Protein 6Q4X (pdb70)

B-factor: mean 31.5, std 14.39, range [14.89, 124.77]

Solvent-accessible surface area: 25067 Å² total; per-residue (Å²): 85,137,34,40,177,79,36,104,163,20,10,63,8,11,83,47,18,97,27,26,54,170,124,71,123,50,102,28,125,17,60,10,58,37,52,55,9,144,78,52,17,6,1,6,5,2,4,6,3,60,54,122,85,93,39,7,0,0,0,25,8,1,80,107,90,38,116,51,45,16,25,0,5,1,0,14,85,77,30,158,34,116,1,95,20,30,47,66,4,35,1,2,11,2,16,17,4,13,1,15,48,1,89,64,48,0,3,0,0,0,5,12,20,22,7,33,16,31,160,72,53,32,54,64,0,2,1,7,33,13,66,1,70,64,10,31,21,6,0,2,0,11,57,120,12,84,13,0,14,5,1,57,14,75,110,31,90,0,0,0,0,0,46,95,104,11,0,1,27,58,12,83,116,6,77,55,0,28,37,109,39,1,76,89,11,128,75,5,54,88,195,55,15,46,83,14,97,11,1,0,4,7,4,15,22,2,72,66,24,35,0,0,0,0,0,7,5,0,12,88,44,49,70,166,146,43,91,75,18,15,1,57,0,0,0,1,2,0,0,26,32,90,85,38,56,10,88,52,43,72,13,12,0,0,17,65,5,6,26,127,29,145,18,17,68,86,70,14,51,25,3,0,30,3,5,0,3,60,86,80,172,92,42,55,0,16,0,6,0,0,0,0,28,11,14,1,0,33,0,8,8,65,23,3,1,128,73,66,24,155,24,80,40,67,33,59,58,170,13,64,5,26,86,44,22,107,45,28,53,223,143,81,50,41,109,28,101,17,60,11,59,36,63,51,9,145,79,51,16,6,1,5,6,2,5,8,2,59,55,130,83,104,38,10,0,0,0,24,8,1,76,110,90,38,119,49,46,16,23,0,5,1,0,14,82,55,20,147,34,103,3,88,19,36,61,66,5,34,1,3,11,2,13,15,4,13,1,11,53,2,88,62,50,0,3,0,0,0,5,10,19,23,7,32,16,40,160,70,53,31,56,62,0,3,0,8,34,14,66,1,67,66,9,33,20,3,0,2,0,11,50,95,11,88,17,0,13,4,1,53,17,75,111,26,87,0,0,0,0,1,17,46,48,81,152,84,53,53,47,7,0,2,26,56,13,79,145,12,80,67,0,27,38,113,40,0,78,89,9,126,86,4,50,63,204,55,10,38,95,8,106,5,2,2,4,8,3,14,20,2,64,66,26,35,0,0,0,0,0,15,6,1,5,88,53,149,200,99,111,114,5,32,0,0,0,0,2,0,0,26,31,92,78,37,60,8,88,55,39,73,10,12,0,1,18,63,0,6,30,130,29,150,26,15,72,110,88,15,62,35,9,0,40,1,4,0,3,58,82,85,173,81,43,54,0,16,0,11,0,0,0,0,29,11,14,1,0,31,0,6,10,74,25,3,1,131,75,65,23,144,31,73,36,72,30,57,58

Sequence (627 aa):
SHMGLLNTKPCSLIPAKEAFEREKKIYGKAILSFDGVNGYDVYNCSIPFTYDGKTYIFGRVEKKDEWVHSNSILFEKVGENRYRRHPASITYNLEDPFVVKIHGEMVFGGTHVTKNGGKVSDYRCCEFYHGTPFNLKYFSSGPSKMKDIRLVELADGKIGIFTHFLTGFTTIDKVEEDLTVEVINSAKLINHRPFGDAWGGPSSQVYLLSSGLLGCISHHGYLLDDQKDGIQLRIYYACTSFVFDPATYEVYNFKIIGTKGCFPPCEPKLPHLADCAFVSGIEMRNDGKKCCNLYSGIGDVAEGYIVIDYPFEGYGKIVSDVAFPCSLIPAKEAFEREKKIYGKAILSFDGVNGYDVYNCSIPFTYDGKTYIFGRVEKKDEWVHSNSILFEEKVGENRYRRHPASITYNLEDPFVVKIHGEMVFGGTHVTKNGGKVSDYRCCEFYHGTPFNLKYFSSGPSKMKDIRLVELADGKIGIFTHFRTEGSCLTGFTTIDKVEEDLTVVEVINSAKLINHRPFGDAWGGPSQVYLLSSGLLGCISHHGYLLDIQLRIYYACTSFVFDPATYEVYNFKIIGTKGCFPPCEEPKLPHLADCCAFVSGIEMRNDGKCCNLYSGIGDVAEGYIVIDYPFEGYGKIVSDVAF

Nearest PDB structures (foldseek):
  6q4y-assembly1_A  TM=1.002E+00  e=3.255E-60  Leishmania mexicana MHOM/GT/2001/U1103
  6q4z-assembly1_A  TM=1.002E+00  e=4.128E-58  Leishmania mexicana MHOM/GT/2001/U1103
  6q4w-assembly1_B  TM=9.843E-01  e=1.595E-41  Leishmania mexicana MHOM/GT/2001/U1103
  6q4w-assembly1_A  TM=9.823E-01  e=3.706E-40  Leishmania mexicana MHOM/GT/2001/U1103
  6q50-assembly1_A  TM=9.605E-01  e=6.033E-38  Leishmania mexicana MHOM/GT/2001/U1103

Secondary structure (DSSP, 8-state):
-TTGGG-SS--TTHHHHHHHHHH-----EEE-EEESSTT-EEESPPPPEEETTEEEEEEEEE-TT-SS--EEEEEEEEETTEEEE-TTS--BS-EEEEEEEETTEEEEEEEEEEEETTEEEEEEEEEEEEETTEEEEEEE--TT----EEEE-TTS-EEEEEE--EEEEEESSGGG--HHHHHTPEE---GGGTT-EEEEEEEEEBTTS-EEEEEEEEEEE--TTSPPEEEEEEEEEEEETTTTEEEEEEEEE-GGGSPP---SSGGGTTBEEEEEEEE-TTS-EEEEEEETTTEEEEEEE--TTTTS--B----B-/--THHHHHHHHHHH-----EEEPEEESSTT-EEESPPPPEEETTEEEEEEEEE-TT-SS--EEEEEEEEETTEEEE-TTS--BS-EEEEEEEETTEEEEEEEEEEEETTEEEEEEEEEEEEETTEEEEEEE--TT----EEEE-TTS-EEEEEEE-TTS--EEEEEEESSGGG--HHHHHTPEEP--GGGTT-EEEEEEEEEBTTS-EEEEEEEEEEE---EEEEEEEEEEEETTTTEEEEEEEEE-GGGSPP---SSGGGTTBEEEEEEEE-TTS-EEEEEEETTTEEEEEEE--TTTTS--B----B-

Radius of gyration: 27.0 Å; Cα contacts (8 Å, |Δi|>4): 1787; chains: 2; bounding box: 67×73×71 Å

Structure (mmCIF, N/CA/C/O backbone):
data_6Q4X
#
_entry.id   6Q4X
#
_cell.length_a   55.567
_cell.length_b   98.607
_cell.length_c   107.402
_cell.angle_alpha   90.00
_cell.angle_beta   90.00
_cell.angle_gamma   90.00
#
_symmetry.space_group_name_H-M   'P 21 21 21'
#
loop_
_entity.id
_entity.type
_entity.pdbx_description
1 polymer 'Uncharacterized protein'
2 non-polymer 'SODIUM ION'
3 water water
#
loop_
_atom_site.group_PDB
_atom_site.id
_atom_site.type_symbol
_atom_site.label_atom_id
_atom_site.label_alt_id
_atom_site.label_comp_id
_atom_site.label_asym_id
_atom_site.label_entity_id
_atom_site.label_seq_id
_atom_site.pdbx_PDB_ins_code
_atom_site.Cartn_x
_atom_site.Cartn_y
_atom_site.Cartn_z
_atom_site.occupancy
_atom_site.B_iso_or_equiv
_atom_site.auth_seq_id
_atom_site.auth_comp_id
_atom_site.auth_asym_id
_atom_site.auth_atom_id
_atom_site.pdbx_PDB_model_num
ATOM 1 N N . SER A 1 19 ? 18.711 75.578 105.534 1.00 62.00 -1 SER A N 1
ATOM 2 C CA . SER A 1 19 ? 19.616 76.671 106.034 1.00 65.60 -1 SER A CA 1
ATOM 3 C C . SER A 1 19 ? 20.886 76.053 106.640 1.00 50.05 -1 SER A C 1
ATOM 4 O O . SER A 1 19 ? 20.834 74.910 107.103 1.00 47.91 -1 SER A O 1
ATOM 7 N N . HIS A 1 20 ? 22.006 76.774 106.606 1.00 55.56 0 HIS A N 1
ATOM 8 C CA . HIS A 1 20 ? 23.292 76.317 107.203 1.00 53.99 0 HIS A CA 1
ATOM 9 C C . HIS A 1 20 ? 23.149 76.089 108.721 1.00 59.83 0 HIS A C 1
ATOM 10 O O . HIS A 1 20 ? 24.015 75.361 109.265 1.00 64.30 0 HIS A O 1
ATOM 17 N N . MET A 1 21 ? 22.098 76.650 109.362 1.00 61.94 1 MET A N 1
ATOM 18 C CA . MET A 1 21 ? 21.844 76.603 110.838 1.00 51.82 1 MET A CA 1
ATOM 19 C C . MET A 1 21 ? 20.766 75.574 111.204 1.00 49.32 1 MET A C 1
ATOM 20 O O . MET A 1 21 ? 20.408 75.494 112.420 1.00 50.34 1 MET A O 1
ATOM 25 N N . GLY A 1 22 ? 20.290 74.790 110.230 1.00 47.40 2 GLY A N 1
ATOM 26 C CA . GLY A 1 22 ? 19.207 73.814 110.425 1.00 44.85 2 GLY A CA 1
ATOM 27 C C . GLY A 1 22 ? 18.066 74.433 111.232 1.00 40.18 2 GLY A C 1
ATOM 28 O O . GLY A 1 22 ? 17.688 75.598 110.960 1.00 45.49 2 GLY A O 1
ATOM 29 N N . LEU A 1 23 ? 17.578 73.727 112.247 1.00 37.28 3 LEU A N 1
ATOM 30 C CA . LEU A 1 23 ? 16.350 74.123 112.980 1.00 36.30 3 LEU A CA 1
ATOM 31 C C . LEU A 1 23 ? 16.646 75.303 113.924 1.00 35.49 3 LEU A C 1
ATOM 32 O O . LEU A 1 23 ? 15.666 75.991 114.337 1.00 35.36 3 LEU A O 1
ATOM 37 N N . LEU A 1 24 ? 17.932 75.563 114.217 1.00 35.84 4 LEU A N 1
ATOM 38 C CA . LEU A 1 24 ? 18.361 76.648 115.148 1.00 34.83 4 LEU A CA 1
ATOM 39 C C . LEU A 1 24 ? 17.842 77.986 114.606 1.00 33.15 4 LEU A C 1
ATOM 40 O O . LEU A 1 24 ? 17.321 78.778 115.406 1.00 33.25 4 LEU A O 1
ATOM 45 N N . ASN A 1 25 ? 17.959 78.213 113.290 1.00 35.99 5 ASN A N 1
ATOM 46 C CA . ASN A 1 25 ? 17.313 79.347 112.567 1.00 35.27 5 ASN A CA 1
ATOM 47 C C . ASN A 1 25 ? 17.084 78.884 111.128 1.00 34.37 5 ASN A C 1
ATOM 48 O O . ASN A 1 25 ? 18.093 78.586 110.453 1.00 39.87 5 ASN A O 1
ATOM 53 N N . THR A 1 26 ? 15.825 78.792 110.696 1.00 40.74 6 THR A N 1
ATOM 54 C CA . THR A 1 26 ? 15.443 78.358 109.318 1.00 43.26 6 THR A CA 1
ATOM 55 C C . THR A 1 26 ? 15.751 79.467 108.307 1.00 40.41 6 THR A C 1
ATOM 56 O O . THR A 1 26 ? 15.719 79.175 107.104 1.00 40.05 6 THR A O 1
ATOM 60 N N . LYS A 1 27 ? 15.990 80.706 108.744 1.00 40.62 7 LYS A N 1
ATOM 61 C CA . LYS A 1 27 ? 16.249 81.832 107.809 1.00 42.67 7 LYS A CA 1
ATOM 62 C C . LYS A 1 27 ? 17.387 82.684 108.343 1.00 34.49 7 LYS A C 1
ATOM 63 O O . LYS A 1 27 ? 17.142 83.810 108.762 1.00 38.77 7 LYS A O 1
ATOM 69 N N . PRO A 1 28 ? 18.648 82.182 108.353 1.00 32.21 8 PRO A N 1
ATOM 70 C CA . PRO A 1 28 ? 19.785 82.938 108.888 1.00 33.85 8 PRO A CA 1
ATOM 71 C C . PRO A 1 28 ? 19.972 84.249 108.115 1.00 32.45 8 PRO A C 1
ATOM 72 O O . PRO A 1 28 ? 19.770 84.289 106.891 1.00 32.18 8 PRO A O 1
ATOM 76 N N . CYS A 1 29 ? 20.374 85.307 108.800 1.00 31.86 9 CYS A N 1
ATOM 77 C CA . CYS A 1 29 ? 20.492 86.632 108.156 1.00 31.09 9 CYS A CA 1
ATOM 78 C C . CYS A 1 29 ? 21.520 86.544 107.012 1.00 33.79 9 CYS A C 1
ATOM 79 O O . CYS A 1 29 ? 22.590 85.902 107.170 1.00 29.61 9 CYS A O 1
ATOM 82 N N . SER A 1 30 ? 21.194 87.173 105.879 1.00 33.16 10 SER A N 1
ATOM 83 C CA . SER A 1 30 ? 22.035 87.283 104.655 1.00 32.21 10 SER A CA 1
ATOM 84 C C . SER A 1 30 ? 23.412 87.844 105.020 1.00 31.20 10 SER A C 1
ATOM 85 O O . SER A 1 30 ? 24.354 87.557 104.298 1.00 31.14 10 SER A O 1
A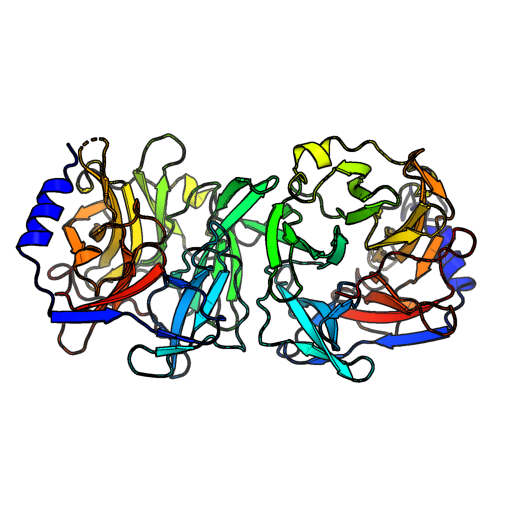TOM 88 N N . LEU A 1 31 ? 23.512 88.609 106.124 1.00 25.77 11 LEU A N 1
ATOM 89 C CA . LEU A 1 31 ? 24.732 89.376 106.459 1.00 26.07 11 LEU A CA 1
ATOM 90 C C . LEU A 1 31 ? 25.764 88.478 107.142 1.00 21.92 11 LEU A C 1
ATOM 91 O O . LEU A 1 31 ? 26.936 88.905 107.220 1.00 22.13 11 LEU A O 1
ATOM 96 N N . ILE A 1 32 ? 25.362 87.283 107.598 1.00 23.23 12 ILE A N 1
ATOM 97 C CA . ILE A 1 32 ? 26.279 86.444 108.419 1.00 26.89 12 ILE A CA 1
ATOM 98 C C . ILE A 1 32 ? 27.583 86.151 107.662 1.00 23.74 12 ILE A C 1
ATOM 99 O O . ILE A 1 32 ? 28.670 86.353 108.229 1.00 24.39 12 ILE A O 1
ATOM 104 N N . PRO A 1 33 ? 27.585 85.652 106.391 1.00 25.35 13 PRO A N 1
ATOM 105 C CA . PRO A 1 33 ? 28.858 85.395 105.728 1.00 22.28 13 PRO A CA 1
ATOM 106 C C . PRO A 1 33 ? 29.774 86.625 105.611 1.00 18.93 13 PRO A C 1
ATOM 107 O O . PRO A 1 33 ? 30.973 86.456 105.746 1.00 21.67 13 PRO A O 1
ATOM 111 N N . ALA A 1 34 ? 29.219 87.820 105.401 1.00 23.81 14 ALA A N 1
ATOM 112 C CA . ALA A 1 34 ? 30.028 89.054 105.248 1.00 24.39 14 ALA A CA 1
ATOM 113 C C . ALA A 1 34 ? 30.684 89.356 106.603 1.00 22.90 14 ALA A C 1
ATOM 114 O O . ALA A 1 34 ? 31.872 89.751 106.652 1.00 22.65 14 ALA A O 1
ATOM 116 N N . LYS A 1 35 ? 29.929 89.174 107.673 1.00 25.64 15 LYS A N 1
ATOM 117 C CA . LYS A 1 35 ? 30.429 89.446 109.060 1.00 22.01 15 LYS A CA 1
ATOM 118 C C . LYS A 1 35 ? 31.550 88.442 109.420 1.00 23.69 15 LYS A C 1
ATOM 119 O O . LYS A 1 35 ? 32.662 88.866 109.828 1.00 23.26 15 LYS A O 1
ATOM 125 N N . GLU A 1 36 ? 31.331 87.165 109.126 1.00 23.10 16 GLU A N 1
ATOM 126 C CA . GLU A 1 36 ? 32.336 86.114 109.390 1.00 26.75 16 GLU A CA 1
ATOM 127 C C . GLU A 1 36 ? 33.580 86.371 108.543 1.00 24.96 16 GLU A C 1
ATOM 128 O O . GLU A 1 36 ? 34.685 86.216 109.062 1.00 22.29 16 GLU A O 1
ATOM 134 N N . ALA A 1 37 ? 33.420 86.744 107.267 1.00 24.83 17 ALA A N 1
ATOM 135 C CA . ALA A 1 37 ? 34.544 87.033 106.363 1.00 24.01 17 ALA A CA 1
ATOM 136 C C . ALA A 1 37 ? 35.342 88.233 106.893 1.00 20.76 17 ALA A C 1
ATOM 137 O O . ALA A 1 37 ? 36.594 88.159 106.918 1.00 22.08 17 ALA A O 1
ATOM 139 N N . PHE A 1 38 ? 34.651 89.292 107.327 1.00 21.86 18 PHE A N 1
ATOM 140 C CA . PHE A 1 38 ? 35.313 90.475 107.923 1.00 23.78 18 PHE A CA 1
ATOM 141 C C . PHE A 1 38 ? 36.144 90.031 109.141 1.00 21.97 18 PHE A C 1
ATOM 142 O O . PHE A 1 38 ? 37.285 90.502 109.292 1.00 24.04 18 PHE A O 1
ATOM 150 N N . GLU A 1 39 ? 35.612 89.124 109.967 1.00 21.06 19 GLU A N 1
ATOM 151 C CA . GLU A 1 39 ? 36.327 88.696 111.209 1.00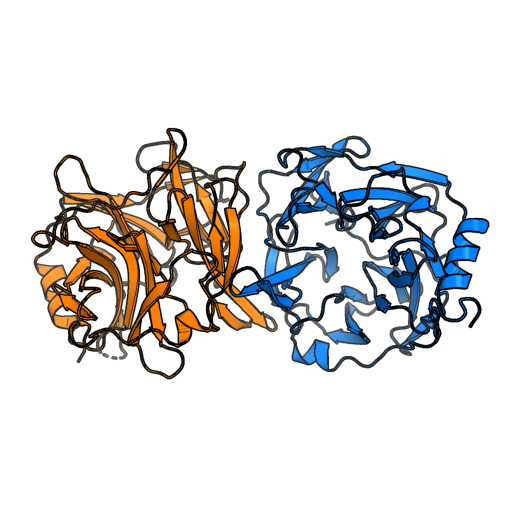 27.08 19 GLU A CA 1
ATOM 152 C C . GLU A 1 39 ? 37.617 87.964 110.790 1.00 28.27 19 GLU A C 1
ATOM 153 O O . GLU A 1 39 ? 38.630 88.119 111.484 1.00 24.13 19 GLU A O 1
ATOM 159 N N . ARG A 1 40 ? 37.625 87.280 109.630 1.00 27.63 20 ARG A N 1
ATOM 160 C CA . ARG A 1 40 ? 38.848 86.604 109.128 1.00 27.02 20 ARG A CA 1
ATOM 161 C C . ARG A 1 40 ? 39.801 87.614 108.465 1.00 28.34 20 ARG A C 1
ATOM 162 O O . ARG A 1 40 ? 41.009 87.483 108.692 1.00 32.01 20 ARG A O 1
ATOM 170 N N . GLU A 1 41 ? 39.300 88.595 107.704 1.00 29.00 21 GLU A N 1
ATOM 171 C CA . GLU A 1 41 ? 40.134 89.366 106.732 1.00 31.61 21 GLU A CA 1
ATOM 172 C C . GLU A 1 41 ? 40.325 90.840 107.131 1.00 33.73 21 GLU A C 1
ATOM 173 O O . GLU A 1 41 ? 41.087 91.547 106.408 1.00 30.24 21 GLU A O 1
ATOM 179 N N . LYS A 1 42 ? 39.754 91.293 108.254 1.00 27.45 22 LYS A N 1
ATOM 180 C CA . LYS A 1 42 ? 39.804 92.716 108.649 1.00 25.64 22 LYS A CA 1
ATOM 181 C C . LYS A 1 42 ? 41.250 93.179 108.780 1.00 24.32 22 LYS A C 1
ATOM 182 O O . LYS A 1 42 ? 42.108 92.376 109.149 1.00 28.66 22 LYS A O 1
ATOM 188 N N . LYS A 1 43 ? 41.485 94.451 108.473 1.00 27.67 23 LYS A N 1
ATOM 189 C CA . LYS A 1 43 ? 42.783 95.131 108.730 1.00 31.76 23 LYS A CA 1
ATOM 190 C C . LYS A 1 43 ? 42.546 96.225 109.779 1.00 32.38 23 LYS A C 1
ATOM 191 O O . LYS A 1 43 ? 41.913 97.248 109.465 1.00 39.56 23 LYS A O 1
ATOM 196 N N . ILE A 1 44 ? 42.989 95.985 111.009 1.00 31.50 24 ILE A N 1
ATOM 197 C CA . ILE A 1 44 ? 42.796 96.918 112.151 1.00 29.25 24 ILE A CA 1
ATOM 198 C C . ILE A 1 44 ? 44.182 97.382 112.565 1.00 23.92 24 ILE A C 1
ATOM 199 O O . ILE A 1 44 ? 45.054 96.544 112.712 1.00 32.53 24 ILE A O 1
ATOM 204 N N . TYR A 1 45 ? 44.390 98.683 112.666 1.00 24.19 25 TYR A N 1
ATOM 205 C CA . TYR A 1 45 ? 45.750 99.257 112.823 1.00 31.79 25 TYR A CA 1
ATOM 206 C C . TYR A 1 45 ? 45.934 99.809 114.239 1.00 27.19 25 TYR A C 1
ATOM 207 O O . TYR A 1 45 ? 47.006 100.355 114.517 1.00 35.47 25 TYR A O 1
ATOM 216 N N . GLY A 1 46 ? 44.926 99.669 115.103 1.00 28.73 26 GLY A N 1
ATOM 217 C CA . GLY A 1 46 ? 44.995 100.174 116.482 1.00 28.11 26 GLY A CA 1
ATOM 218 C C . GLY A 1 46 ? 43.628 100.222 117.122 1.00 26.63 26 GLY A C 1
ATOM 219 O O . GLY A 1 46 ? 42.629 100.145 116.432 1.00 28.07 26 GLY A O 1
ATOM 220 N N . LYS A 1 47 ? 43.565 100.366 118.444 1.00 25.36 27 LYS A N 1
ATOM 221 C CA . LYS A 1 47 ? 42.249 100.407 119.111 1.00 23.51 27 LYS A CA 1
ATOM 222 C C . LYS A 1 47 ? 42.427 101.079 120.465 1.00 28.11 27 LYS A C 1
ATOM 223 O O . LYS A 1 47 ? 43.565 101.083 120.978 1.00 30.56 27 LYS A O 1
ATOM 229 N N . ALA A 1 48 ? 41.356 101.654 120.995 1.00 27.97 28 ALA A N 1
ATOM 230 C CA . ALA A 1 48 ? 41.375 102.262 122.340 1.00 30.52 28 ALA A CA 1
ATOM 231 C C . ALA A 1 48 ? 39.945 102.328 122.888 1.00 29.12 28 ALA A C 1
ATOM 232 O O . ALA A 1 48 ? 38.986 102.365 122.085 1.00 30.60 28 ALA A O 1
ATOM 234 N N . ILE A 1 49 ? 39.801 102.277 124.203 1.00 27.58 29 ILE A N 1
ATOM 235 C CA . ILE A 1 49 ? 38.510 102.590 124.876 1.00 27.20 29 ILE A CA 1
ATOM 236 C C . ILE A 1 49 ? 38.635 104.026 125.410 1.00 24.05 29 ILE A C 1
ATOM 237 O O . ILE A 1 49 ? 39.728 104.412 125.840 1.00 34.40 29 ILE A O 1
ATOM 242 N N . LEU A 1 50 ? 37.573 104.805 125.275 1.00 24.76 30 LEU A N 1
ATOM 243 C CA . LEU A 1 50 ? 37.517 106.184 125.798 1.00 23.34 30 LEU A CA 1
ATOM 244 C C . LEU A 1 50 ? 37.193 106.128 127.310 1.00 21.75 30 LEU A C 1
ATOM 245 O O . LEU A 1 50 ? 36.413 105.242 127.711 1.00 23.88 30 LEU A O 1
ATOM 250 N N . SER A 1 51 ? 37.747 107.072 128.080 1.00 24.48 31 SER A N 1
ATOM 251 C CA . SER A 1 51 ? 37.498 107.256 129.533 1.00 25.52 31 SER A CA 1
ATOM 252 C C . SER A 1 51 ? 36.638 108.498 129.723 1.00 24.47 31 SER A C 1
ATOM 253 O O . SER A 1 51 ? 36.960 109.549 129.091 1.00 25.62 31 SER A O 1
ATOM 256 N N . PHE A 1 52 ? 35.594 108.408 130.543 1.00 25.82 32 PHE A N 1
ATOM 257 C CA . PHE A 1 52 ? 34.711 109.578 130.800 1.00 23.56 32 PHE A CA 1
ATOM 258 C C . PHE A 1 52 ? 34.681 109.902 132.290 1.00 23.13 32 PHE A C 1
ATOM 259 O O . PHE A 1 52 ? 34.407 109.028 133.127 1.00 27.55 32 PHE A O 1
ATOM 267 N N . ASP A 1 53 ? 34.889 111.166 132.570 1.00 20.21 33 ASP A N 1
ATOM 268 C CA . ASP A 1 53 ? 34.853 111.730 133.951 1.00 22.72 33 ASP A CA 1
ATOM 269 C C . ASP A 1 53 ? 33.596 112.587 134.129 1.00 21.89 33 ASP A C 1
ATOM 270 O O . ASP A 1 53 ? 33.051 113.140 133.126 1.00 21.61 33 ASP A O 1
ATOM 275 N N . GLY A 1 54 ? 33.153 112.749 135.374 1.00 21.55 34 GLY A N 1
ATOM 276 C CA . GLY A 1 54 ? 32.138 113.775 135.646 1.00 21.88 34 GLY A CA 1
ATOM 277 C C . GLY A 1 54 ? 30.729 113.235 135.627 1.00 19.73 34 GLY A C 1
ATOM 278 O O . GLY A 1 54 ? 29.781 114.062 135.694 1.00 23.83 34 GLY A O 1
ATOM 279 N N . VAL A 1 55 ? 30.550 111.912 135.537 1.00 19.54 35 VAL A N 1
ATOM 280 C CA . VAL A 1 55 ? 29.174 111.340 135.523 1.00 22.29 35 VAL A CA 1
ATOM 281 C C . VAL A 1 55 ? 29.051 110.248 136.592 1.00 26.04 35 VAL A C 1
ATOM 282 O O . VAL A 1 55 ? 28.336 109.251 136.367 1.00 27.21 35 VAL A O 1
ATOM 286 N N . ASN A 1 56 ? 29.655 110.473 137.765 1.00 25.40 36 ASN A N 1
ATOM 287 C CA . ASN A 1 56 ? 29.476 109.593 138.948 1.00 28.86 36 ASN A CA 1
ATOM 288 C C . ASN A 1 56 ? 29.718 108.124 138.588 1.00 27.60 36 ASN A C 1
ATOM 289 O O . ASN A 1 56 ? 29.033 107.282 139.125 1.00 31.98 36 ASN A O 1
ATOM 294 N N . GLY A 1 57 ? 30.625 107.822 137.684 1.00 26.86 37 GLY A N 1
ATOM 295 C CA . GLY A 1 57 ? 30.978 106.431 137.342 1.00 34.81 37 GLY A CA 1
ATOM 296 C C . GLY A 1 57 ? 29.937 105.728 136.477 1.00 26.04 37 GLY A C 1
ATOM 297 O O . GLY A 1 57 ? 30.115 104.513 136.265 1.00 28.65 37 GLY A O 1
ATOM 298 N N . TYR A 1 58 ? 28.886 106.416 136.007 1.00 26.69 38 TYR A N 1
ATOM 299 C CA . TYR A 1 58 ? 27.904 105.879 135.040 1.00 23.21 38 TYR A CA 1
ATOM 300 C C . TYR A 1 58 ? 28.635 105.412 133.783 1.00 22.30 38 TYR A C 1
ATOM 301 O O . TYR A 1 58 ? 29.730 105.891 133.474 1.00 23.54 38 TYR A O 1
ATOM 310 N N . ASP A 1 59 ? 28.014 104.484 133.064 1.00 21.12 39 ASP A N 1
ATOM 311 C CA . ASP A 1 59 ? 28.502 104.075 131.714 1.00 20.16 39 ASP A CA 1
ATOM 312 C C . ASP A 1 59 ? 28.213 105.215 130.749 1.00 20.19 39 ASP A C 1
ATOM 313 O O . ASP A 1 59 ? 27.220 105.947 130.952 1.00 19.84 39 ASP A O 1
ATOM 318 N N . VAL A 1 60 ? 29.091 105.345 129.750 1.00 21.08 40 VAL A N 1
ATOM 319 C CA . VAL A 1 60 ? 28.922 106.320 128.646 1.00 19.64 40 VAL A CA 1
ATOM 320 C C . VAL A 1 60 ? 29.156 105.532 127.352 1.00 20.20 40 VAL A C 1
ATOM 321 O O . VAL A 1 60 ? 30.187 104.871 127.235 1.00 19.80 40 VAL A O 1
ATOM 325 N N . TYR A 1 61 ? 28.192 105.578 126.445 1.00 18.92 41 TYR A N 1
ATOM 326 C CA . TYR A 1 61 ? 28.267 104.773 125.212 1.00 18.83 41 TYR A CA 1
ATOM 327 C C . TYR A 1 61 ? 27.444 105.452 124.103 1.00 17.07 41 TYR A C 1
ATOM 328 O O . TYR A 1 61 ? 26.829 106.505 124.280 1.00 21.98 41 TYR A O 1
ATOM 337 N N . ASN A 1 62 ? 27.492 104.823 122.931 1.00 18.27 42 ASN A N 1
ATOM 338 C CA . ASN A 1 62 ? 26.680 105.227 121.764 1.00 20.10 42 ASN A CA 1
ATOM 339 C C . ASN A 1 62 ? 26.812 106.740 121.601 1.00 16.44 42 ASN A C 1
ATOM 340 O O . ASN A 1 62 ? 25.798 107.418 121.515 1.00 19.28 42 ASN A O 1
ATOM 345 N N . CYS A 1 63 ? 28.044 107.216 121.522 1.00 18.40 43 CYS A N 1
ATOM 346 C CA . CYS A 1 63 ? 28.375 108.642 121.422 1.00 15.76 43 CYS A CA 1
ATOM 347 C C . CYS A 1 63 ? 28.064 109.188 120.023 1.00 17.35 43 CYS A C 1
ATOM 348 O O . CYS A 1 63 ? 27.934 108.380 119.073 1.00 20.25 43 CYS A O 1
ATOM 351 N N . SER A 1 64 ? 27.913 110.497 119.922 1.00 17.90 44 SER A N 1
ATOM 352 C CA . SER A 1 64 ? 28.101 111.203 118.645 1.00 18.32 44 SER A CA 1
ATOM 353 C C . SER A 1 64 ? 29.523 110.953 118.141 1.00 18.97 44 SER A C 1
ATOM 354 O O . SER A 1 64 ? 30.372 110.451 118.841 1.00 17.15 44 SER A O 1
ATOM 357 N N . ILE A 1 65 ? 29.831 111.362 116.907 1.00 17.87 45 ILE A N 1
ATOM 358 C CA . ILE A 1 65 ? 31.262 111.577 116.583 1.00 21.83 45 ILE A CA 1
ATOM 359 C C . ILE A 1 65 ? 31.790 112.747 117.410 1.00 16.62 45 ILE A C 1
ATOM 360 O O . ILE A 1 65 ? 31.034 113.636 117.783 1.00 18.45 45 ILE A O 1
ATOM 365 N N . PRO A 1 66 ? 33.121 112.795 117.614 1.00 18.19 46 PRO A N 1
ATOM 366 C CA . PRO A 1 66 ? 33.770 113.971 118.159 1.00 20.43 46 PRO A CA 1
ATOM 367 C C . PRO A 1 66 ? 33.637 115.142 117.192 1.00 18.42 46 PRO A C 1
ATOM 368 O O . PRO A 1 66 ? 33.493 114.924 115.964 1.00 21.13 46 PRO A O 1
ATOM 372 N N . PHE A 1 67 ? 33.656 116.345 117.725 1.00 19.32 47 PHE A N 1
ATOM 373 C CA . PHE A 1 67 ? 33.566 117.577 116.920 1.00 20.00 47 PHE A CA 1
ATOM 374 C C . PHE A 1 67 ? 34.419 118.639 117.585 1.00 20.44 47 PHE A C 1
ATOM 375 O O . PHE A 1 67 ? 34.827 118.472 118.753 1.00 22.41 47 PHE A O 1
ATOM 383 N N . THR A 1 68 ? 34.696 119.710 116.867 1.00 20.17 48 THR A N 1
ATOM 384 C CA . THR A 1 68 ? 35.491 120.822 117.420 1.00 24.39 48 THR A CA 1
ATOM 385 C C . THR A 1 68 ? 34.612 122.061 117.523 1.00 22.66 48 THR A C 1
ATOM 386 O O . THR A 1 68 ? 33.667 122.219 116.760 1.00 21.68 48 THR A O 1
ATOM 390 N N . TYR A 1 69 ? 34.934 122.885 118.513 1.00 24.50 49 TYR A N 1
ATOM 391 C CA . TYR A 1 69 ? 34.256 124.175 118.746 1.00 23.58 49 TYR A CA 1
ATOM 392 C C . TYR A 1 69 ? 35.163 125.071 119.573 1.00 26.07 49 TYR A C 1
ATOM 393 O O . TYR A 1 69 ? 35.670 124.607 120.576 1.00 25.81 49 TYR A O 1
ATOM 402 N N . ASP A 1 70 ? 35.433 126.283 119.090 1.00 30.83 50 ASP A N 1
ATOM 403 C CA . ASP A 1 70 ? 36.078 127.351 119.905 1.00 33.47 50 ASP A CA 1
ATOM 404 C C . ASP A 1 70 ? 37.403 126.807 120.477 1.00 32.50 50 ASP A C 1
ATOM 405 O O . ASP A 1 70 ? 37.734 127.104 121.665 1.00 37.23 50 ASP A O 1
ATOM 410 N N . GLY A 1 71 ? 38.128 126.002 119.690 1.00 32.75 51 GLY A N 1
ATOM 411 C CA . GLY A 1 71 ? 39.511 125.583 119.979 1.00 30.02 51 GLY A CA 1
ATOM 412 C C . GLY A 1 71 ? 39.583 124.266 120.733 1.00 32.57 51 GLY A C 1
ATOM 413 O O . GLY A 1 71 ? 40.713 123.862 121.103 1.00 38.34 51 GLY A O 1
ATOM 414 N N . LYS A 1 72 ? 38.449 123.605 120.978 1.00 26.01 52 LYS A N 1
ATOM 415 C CA . LYS A 1 72 ? 38.406 122.396 121.839 1.00 30.18 52 LYS A CA 1
ATOM 416 C C . LYS A 1 72 ? 37.652 121.271 121.121 1.00 23.77 52 LYS A C 1
ATOM 417 O O . LYS A 1 72 ? 36.874 121.536 120.207 1.00 25.16 52 LYS A O 1
ATOM 423 N N . THR A 1 73 ? 37.906 120.040 121.547 1.00 25.11 53 THR A N 1
ATOM 424 C CA . THR A 1 73 ? 37.253 118.843 121.017 1.00 24.32 53 THR A CA 1
ATOM 425 C C . THR A 1 73 ? 36.181 118.441 122.021 1.00 21.25 53 THR A C 1
ATOM 426 O O . THR A 1 73 ? 36.451 118.475 123.264 1.00 22.16 53 THR A O 1
ATOM 430 N N . TYR A 1 74 ? 35.025 118.065 121.502 1.00 20.66 54 TYR A N 1
ATOM 431 C CA . TYR A 1 74 ? 33.836 117.661 122.264 1.00 17.44 54 TYR A CA 1
ATOM 432 C C . TYR A 1 74 ? 33.259 116.362 121.751 1.00 21.49 54 TYR A C 1
ATOM 433 O O . TYR A 1 74 ? 33.520 115.999 120.568 1.00 22.71 54 TYR A O 1
ATOM 442 N N . ILE A 1 75 ? 32.473 115.684 122.590 1.00 19.58 55 ILE A N 1
ATOM 443 C CA . ILE A 1 75 ? 31.657 114.522 122.139 1.00 19.19 55 ILE A CA 1
ATOM 444 C C . ILE A 1 75 ? 30.391 114.461 122.995 1.00 19.01 55 ILE A C 1
ATOM 445 O O . ILE A 1 75 ? 30.497 114.758 124.234 1.00 20.51 55 ILE A O 1
ATOM 450 N N . PHE A 1 76 ? 29.265 114.081 122.409 1.00 20.07 56 PHE A N 1
ATOM 451 C CA . PHE A 1 76 ? 28.012 113.781 123.143 1.00 18.52 56 PHE A CA 1
ATOM 452 C C . PHE A 1 76 ? 28.030 112.309 123.490 1.00 20.28 56 PHE A C 1
ATOM 453 O O . PHE A 1 76 ? 28.389 111.489 122.634 1.00 20.10 56 PHE A O 1
ATOM 461 N N . GLY A 1 77 ? 27.716 111.975 124.753 1.00 19.11 57 GLY A N 1
ATOM 462 C CA . GLY A 1 77 ? 27.634 110.598 125.222 1.00 19.28 57 GLY A CA 1
ATOM 463 C C . GLY A 1 77 ? 26.246 110.258 125.716 1.00 16.69 57 GLY A C 1
ATOM 464 O O . GLY A 1 77 ? 25.583 111.126 126.367 1.00 20.17 57 GLY A O 1
ATOM 465 N N . ARG A 1 78 ? 25.857 109.010 125.501 1.00 17.41 58 ARG A N 1
ATOM 466 C CA . ARG A 1 78 ? 24.660 108.430 126.173 1.00 19.19 58 ARG A CA 1
ATOM 467 C C . ARG A 1 78 ? 25.082 107.923 127.568 1.00 18.24 58 ARG A C 1
ATOM 468 O O . ARG A 1 78 ? 25.966 107.099 127.664 1.00 21.59 58 ARG A O 1
ATOM 476 N N . VAL A 1 79 ? 24.502 108.515 128.594 1.00 17.47 59 VAL A N 1
ATOM 477 C CA . VAL A 1 79 ? 24.932 108.283 130.019 1.00 19.29 59 VAL A CA 1
ATOM 478 C C . VAL A 1 79 ? 23.859 107.518 130.766 1.00 20.25 59 VAL A C 1
ATOM 479 O O . VAL A 1 79 ? 22.727 107.983 130.780 1.00 19.08 59 VAL A O 1
ATOM 483 N N . GLU A 1 80 ? 24.244 106.389 131.370 1.00 17.43 60 GLU A N 1
ATOM 484 C CA . GLU A 1 80 ? 23.273 105.448 131.986 1.00 19.67 60 GLU A CA 1
ATOM 485 C C . GLU A 1 80 ? 24.012 104.600 133.017 1.00 21.99 60 GLU A C 1
ATOM 486 O O . GLU A 1 80 ? 25.176 104.156 132.740 1.00 20.69 60 GLU A O 1
ATOM 492 N N . LYS A 1 81 ? 23.371 104.381 134.178 1.00 19.99 61 LYS A N 1
ATOM 493 C CA . LYS A 1 81 ? 23.951 103.457 135.171 1.00 22.81 61 LYS A CA 1
ATOM 494 C C . LYS A 1 81 ? 24.024 102.042 134.548 1.00 19.59 61 LYS A C 1
ATOM 495 O O . LYS A 1 81 ? 23.070 101.631 133.880 1.00 21.58 61 LYS A O 1
ATOM 501 N N . LYS A 1 82 ? 25.081 101.298 134.851 1.00 21.50 62 LYS A N 1
ATOM 502 C CA . LYS A 1 82 ? 25.292 99.962 134.242 1.00 21.11 62 LYS A CA 1
ATOM 503 C C . LYS A 1 82 ? 24.094 99.053 134.525 1.00 24.38 62 LYS A C 1
ATOM 504 O O . LYS A 1 82 ? 23.729 98.287 133.659 1.00 24.48 62 LYS A O 1
ATOM 510 N N . ASP A 1 83 ? 23.498 99.124 135.706 1.00 23.83 63 ASP A N 1
ATOM 511 C CA . ASP A 1 83 ? 22.386 98.235 136.107 1.00 24.41 63 ASP A CA 1
ATOM 512 C C . ASP A 1 83 ? 21.017 98.920 135.994 1.00 22.79 63 ASP A C 1
ATOM 513 O O . ASP A 1 83 ? 20.077 98.393 136.631 1.00 29.43 63 ASP A O 1
ATOM 518 N N . GLU A 1 84 ? 20.871 99.952 135.145 1.00 19.23 64 GLU A N 1
ATOM 519 C CA . GLU A 1 84 ? 19.580 100.601 134.876 1.00 20.03 64 GLU A CA 1
ATOM 520 C C . GLU A 1 84 ? 19.330 100.547 133.354 1.00 20.09 64 GLU A C 1
ATOM 521 O O . GLU A 1 84 ? 20.272 100.630 132.631 1.00 22.65 64 GLU A O 1
ATOM 527 N N . TRP A 1 85 ? 18.096 100.270 132.972 1.00 19.34 65 TRP A N 1
ATOM 528 C CA . TRP A 1 85 ? 17.616 100.178 131.575 1.00 22.95 65 TRP A CA 1
ATOM 529 C C . TRP A 1 85 ? 16.614 101.293 131.340 1.00 23.81 65 TRP A C 1
ATOM 530 O O . TRP A 1 85 ? 15.776 101.546 132.200 1.00 26.42 65 TRP A O 1
ATOM 541 N N . VAL A 1 86 ? 16.727 101.964 130.202 1.00 21.43 66 VAL A N 1
ATOM 542 C CA . VAL A 1 86 ? 15.825 103.072 129.789 1.00 24.31 66 VAL A CA 1
ATOM 543 C C . VAL A 1 86 ? 15.897 104.208 130.850 1.00 21.44 66 VAL A C 1
ATOM 544 O O . VAL A 1 86 ? 14.842 104.793 131.198 1.00 18.96 66 VAL A O 1
ATOM 548 N N . HIS A 1 87 ? 17.115 104.561 131.268 1.00 19.18 67 HIS A N 1
ATOM 549 C CA . HIS A 1 87 ? 17.363 105.701 132.183 1.00 16.36 67 HIS A CA 1
ATOM 550 C C . HIS A 1 87 ? 18.555 106.481 131.660 1.00 17.89 67 HIS A C 1
ATOM 551 O O . HIS A 1 87 ? 19.453 106.786 132.387 1.00 20.36 67 HIS A O 1
ATOM 558 N N . SER A 1 88 ? 18.568 106.790 130.350 1.00 16.65 68 SER A N 1
ATOM 559 C CA . SER A 1 88 ? 19.690 107.515 129.730 1.00 19.00 68 SER A CA 1
ATOM 560 C C . SER A 1 88 ? 19.448 109.027 129.719 1.00 16.16 68 SER A C 1
ATOM 561 O O . SER A 1 88 ? 18.299 109.475 129.658 1.00 20.82 68 SER A O 1
ATOM 564 N N . ASN A 1 89 ? 20.541 109.754 129.705 1.00 18.02 69 ASN A N 1
ATOM 565 C CA . ASN A 1 89 ? 20.584 111.176 129.330 1.00 22.23 69 ASN A CA 1
ATOM 566 C C . ASN A 1 89 ? 21.777 111.338 128.389 1.00 19.53 69 ASN A C 1
ATOM 567 O O . ASN A 1 89 ? 22.730 110.566 128.462 1.00 19.68 69 ASN A O 1
ATOM 572 N N . SER A 1 90 ? 21.716 112.358 127.545 1.00 17.41 70 SER A N 1
ATOM 573 C CA . SER A 1 90 ? 22.815 112.734 126.648 1.00 18.85 70 SER A CA 1
ATOM 574 C C . SER A 1 90 ? 23.498 113.971 127.203 1.00 18.62 70 SER A C 1
ATOM 575 O O . SER A 1 90 ? 22.835 114.992 127.481 1.00 19.50 70 SER A O 1
ATOM 578 N N . ILE A 1 91 ? 24.805 113.852 127.333 1.00 20.06 71 ILE A N 1
ATOM 579 C CA . ILE A 1 91 ? 25.664 114.825 128.052 1.00 18.82 71 ILE A CA 1
ATOM 580 C C . ILE A 1 91 ? 26.813 115.204 127.123 1.00 19.40 71 ILE A C 1
ATOM 581 O O . ILE A 1 91 ? 27.374 114.313 126.470 1.00 20.64 71 ILE A O 1
ATOM 586 N N . LEU A 1 92 ? 27.109 116.494 127.049 1.00 17.16 72 LEU A N 1
ATOM 587 C CA . LEU A 1 92 ? 28.287 117.036 126.344 1.00 21.20 72 LEU A CA 1
ATOM 588 C C . LEU A 1 92 ? 29.554 116.860 127.169 1.00 18.60 72 LEU A C 1
ATOM 589 O O . LEU A 1 92 ? 29.587 117.330 128.348 1.00 20.60 72 LEU A O 1
ATOM 594 N N . PHE A 1 93 ? 30.553 116.225 126.593 1.00 19.24 73 PHE A N 1
ATOM 595 C CA . PHE A 1 93 ? 31.892 116.027 127.187 1.00 19.47 73 PHE A CA 1
ATOM 596 C C . PHE A 1 93 ? 32.944 116.803 126.413 1.00 20.34 73 PHE A C 1
ATOM 597 O O . PHE A 1 93 ? 32.901 116.814 125.132 1.00 22.42 73 PHE A O 1
ATOM 605 N N . GLU A 1 94 ? 33.861 117.429 127.132 1.00 20.02 74 GLU A N 1
ATOM 606 C CA . GLU A 1 94 ? 35.043 118.134 126.579 1.00 19.90 74 GLU A CA 1
ATOM 607 C C . GLU A 1 94 ? 36.252 117.200 126.695 1.00 22.58 74 GLU A C 1
ATOM 608 O O . GLU A 1 94 ? 36.360 116.462 127.699 1.00 20.38 74 GLU A O 1
ATOM 614 N N . LYS A 1 95 ? 37.095 117.157 125.668 1.00 21.82 75 LYS A N 1
ATOM 615 C CA . LYS A 1 95 ? 38.311 116.323 125.706 1.00 23.45 75 LYS A CA 1
ATOM 616 C C . LYS A 1 95 ? 39.298 116.891 126.741 1.00 23.34 75 LYS A C 1
ATOM 617 O O . LYS A 1 95 ? 39.598 118.059 126.705 1.00 27.10 75 LYS A O 1
ATOM 623 N N . VAL A 1 96 ? 39.771 116.042 127.636 1.00 21.89 76 VAL A N 1
ATOM 624 C CA . VAL A 1 96 ? 40.753 116.358 128.709 1.00 29.03 76 VAL A CA 1
ATOM 625 C C . VAL A 1 96 ? 42.166 115.997 128.235 1.00 28.89 76 VAL A C 1
ATOM 626 O O . VAL A 1 96 ? 43.143 116.737 128.497 1.00 31.42 76 VAL A O 1
ATOM 630 N N . GLY A 1 97 ? 42.270 114.812 127.650 1.00 26.76 77 GLY A N 1
ATOM 631 C CA . GLY A 1 97 ? 43.549 114.290 127.162 1.00 29.42 77 GLY A CA 1
ATOM 632 C C . GLY A 1 97 ? 43.321 113.179 126.162 1.00 29.01 77 GLY A C 1
ATOM 633 O O . GLY A 1 97 ? 42.181 112.979 125.724 1.00 28.70 77 GLY A O 1
ATOM 634 N N . GLU A 1 98 ? 44.378 112.485 125.799 1.00 31.89 78 GLU A N 1
ATOM 635 C CA . GLU A 1 98 ? 44.272 111.378 124.834 1.00 39.87 78 GLU A CA 1
ATOM 636 C C . GLU A 1 98 ? 43.218 110.384 125.343 1.00 42.93 78 GLU A C 1
ATOM 637 O O . GLU A 1 98 ? 43.367 109.861 126.465 1.00 48.89 78 GLU A O 1
ATOM 643 N N . ASN A 1 99 ? 42.164 110.176 124.562 1.00 38.98 79 ASN A N 1
ATOM 644 C CA . ASN A 1 99 ? 41.074 109.210 124.866 1.00 36.34 79 ASN A CA 1
ATOM 645 C C . ASN A 1 99 ? 40.411 109.492 126.224 1.00 25.79 79 ASN A C 1
ATOM 646 O O . ASN A 1 99 ? 39.859 108.570 126.807 1.00 30.14 79 ASN A O 1
ATOM 651 N N . ARG A 1 100 ? 40.392 110.737 126.645 1.00 22.60 80 ARG A N 1
ATOM 652 C CA . ARG A 1 100 ? 39.836 111.089 127.971 1.00 23.56 80 ARG A CA 1
ATOM 653 C C . ARG A 1 100 ? 38.956 112.318 127.851 1.00 23.19 80 ARG A C 1
ATOM 654 O O . ARG A 1 100 ? 39.428 113.354 127.354 1.00 25.22 80 ARG A O 1
ATOM 662 N N . TYR A 1 101 ? 37.737 112.201 128.352 1.00 21.24 81 TYR A N 1
ATOM 663 C CA . TYR A 1 101 ? 36.704 113.251 128.238 1.00 21.69 81 TYR A CA 1
ATOM 664 C C . TYR A 1 101 ? 36.099 113.511 129.611 1.00 22.97 81 TYR A C 1
ATOM 665 O O . TYR A 1 101 ? 36.030 112.562 130.406 1.00 22.62 81 TYR A O 1
ATOM 674 N N . ARG A 1 102 ? 35.585 114.707 129.813 1.00 20.77 82 ARG A N 1
ATOM 675 C CA . ARG A 1 102 ? 34.883 115.065 131.080 1.00 19.77 82 ARG A CA 1
ATOM 676 C C . ARG A 1 102 ? 33.618 115.865 130.794 1.00 21.42 82 ARG A C 1
ATOM 677 O O . ARG A 1 102 ? 33.597 116.687 129.803 1.00 22.57 82 ARG A O 1
ATOM 685 N N . ARG A 1 103 ? 32.573 115.625 131.561 1.00 20.55 83 ARG A N 1
ATOM 686 C CA . ARG A 1 103 ? 31.311 116.399 131.419 1.00 18.98 83 ARG A CA 1
ATOM 687 C C . ARG A 1 103 ? 31.622 117.901 131.451 1.00 20.30 83 ARG A C 1
ATOM 688 O O . ARG A 1 103 ? 32.344 118.345 132.352 1.00 21.55 83 ARG A O 1
ATOM 696 N N . HIS A 1 104 ? 31.182 118.654 130.426 1.00 19.26 84 HIS A N 1
ATOM 697 C CA . HIS A 1 104 ? 31.364 120.123 130.395 1.00 22.20 84 HIS A CA 1
ATOM 698 C C . HIS A 1 104 ? 30.261 120.744 131.219 1.00 20.52 84 HIS A C 1
ATOM 699 O O . HIS A 1 104 ? 29.119 120.710 130.806 1.00 21.73 84 HIS A O 1
ATOM 706 N N . PRO A 1 105 ? 30.555 121.282 132.436 1.00 26.73 85 PRO A N 1
ATOM 707 C CA . PRO A 1 105 ? 29.498 121.745 133.336 1.00 28.72 85 PRO A CA 1
ATOM 708 C C . PRO A 1 105 ? 28.588 122.850 132.794 1.00 27.09 85 PRO A C 1
ATOM 709 O O . PRO A 1 105 ? 27.463 122.985 133.267 1.00 29.66 85 PRO A O 1
ATOM 713 N N . ALA A 1 106 ? 29.085 123.677 131.872 1.00 23.10 86 ALA A N 1
ATOM 714 C CA . ALA A 1 106 ? 28.296 124.832 131.364 1.00 27.24 86 ALA A CA 1
ATOM 715 C C . ALA A 1 106 ? 27.141 124.321 130.479 1.00 24.33 86 ALA A C 1
ATOM 716 O O . ALA A 1 106 ? 26.097 124.983 130.404 1.00 24.77 86 ALA A O 1
ATOM 718 N N . SER A 1 107 ? 27.308 123.182 129.805 1.00 23.21 87 SER A N 1
ATOM 719 C CA . SER A 1 107 ? 26.277 122.696 128.845 1.00 22.59 87 SER A CA 1
ATOM 720 C C . SER A 1 107 ? 25.040 122.188 129.604 1.00 20.37 87 SER A C 1
ATOM 721 O O . SER A 1 107 ? 25.198 121.530 130.623 1.00 21.65 87 SER A O 1
ATOM 724 N N . ILE A 1 108 ? 23.851 122.440 129.077 1.00 20.17 88 ILE A N 1
ATOM 725 C CA . ILE A 1 108 ? 22.651 121.682 129.505 1.00 21.56 88 ILE A CA 1
ATOM 726 C C . ILE A 1 108 ? 22.798 120.231 129.015 1.00 18.69 88 ILE A C 1
ATOM 727 O O . ILE A 1 108 ? 23.700 119.943 128.251 1.00 21.66 88 ILE A O 1
ATOM 732 N N . THR A 1 109 ? 21.982 119.350 129.547 1.00 19.56 89 THR A N 1
ATOM 733 C CA . THR A 1 109 ? 21.871 117.929 129.200 1.00 18.06 89 THR A CA 1
ATOM 734 C C . THR A 1 109 ? 20.541 117.733 128.469 1.00 19.20 89 THR A C 1
ATOM 735 O O . THR A 1 109 ? 19.658 118.583 128.570 1.00 18.46 89 THR A O 1
ATOM 739 N N . TYR A 1 110 ? 20.454 116.613 127.747 1.00 20.49 90 TYR A N 1
ATOM 740 C CA . TYR A 1 110 ? 19.292 116.262 126.919 1.00 19.76 90 TYR A CA 1
ATOM 741 C C . TYR A 1 110 ? 18.757 114.925 127.419 1.00 16.92 90 TYR A C 1
ATOM 742 O O . TYR A 1 110 ? 19.524 113.986 127.628 1.00 20.96 90 TYR A O 1
ATOM 751 N N . ASN A 1 111 ? 17.450 114.860 127.605 1.00 17.33 91 ASN A N 1
ATOM 752 C CA . ASN A 1 111 ? 16.758 113.641 128.081 1.00 17.44 91 ASN A CA 1
ATOM 753 C C . ASN A 1 111 ? 16.546 112.738 126.842 1.00 18.21 91 ASN A C 1
ATOM 754 O O . ASN A 1 111 ? 15.386 112.496 126.486 1.00 18.20 91 ASN A O 1
ATOM 759 N N . LEU A 1 112 ? 17.635 112.144 126.362 1.00 17.27 92 LEU A N 1
ATOM 760 C CA . LEU A 1 112 ? 17.683 111.410 125.083 1.00 17.46 92 LEU A CA 1
ATOM 761 C C . LEU A 1 112 ? 18.683 110.269 125.169 1.00 17.56 92 LEU A C 1
ATOM 762 O O . LEU A 1 112 ? 19.701 110.390 125.848 1.00 18.41 92 LEU A O 1
ATOM 767 N N . GLU A 1 113 ? 18.446 109.264 124.337 1.00 19.70 93 GLU A N 1
ATOM 768 C CA . GLU A 1 113 ? 19.366 108.158 124.027 1.00 18.46 93 GLU A CA 1
ATOM 769 C C . GLU A 1 113 ? 20.062 108.420 122.667 1.00 18.53 93 GLU A C 1
ATOM 770 O O . GLU A 1 113 ? 19.476 109.093 121.846 1.00 20.51 93 GLU A O 1
ATOM 776 N N . ASP A 1 114 ? 21.264 107.893 122.487 1.00 19.03 94 ASP A N 1
ATOM 777 C CA . ASP A 1 114 ? 21.903 107.723 121.162 1.00 19.64 94 ASP A CA 1
ATOM 778 C C . ASP A 1 114 ? 22.014 109.083 120.504 1.00 18.57 94 ASP A C 1
ATOM 779 O O . ASP A 1 114 ? 21.470 109.309 119.411 1.00 19.45 94 ASP A O 1
ATOM 784 N N . PRO A 1 115 ? 22.817 110.003 121.083 1.00 17.31 95 PRO A N 1
ATOM 785 C CA . PRO A 1 115 ? 22.974 111.345 120.503 1.00 18.34 95 PRO A CA 1
ATOM 786 C C . PRO A 1 115 ? 23.776 111.316 119.196 1.00 18.53 95 PRO A C 1
ATOM 787 O O . PRO A 1 115 ? 24.616 110.459 119.008 1.00 17.17 95 PRO A O 1
ATOM 791 N N . PHE A 1 116 ? 23.503 112.279 118.329 1.00 18.05 96 PHE A N 1
ATOM 792 C CA . PHE A 1 116 ? 24.207 112.380 117.029 1.00 22.56 96 PHE A CA 1
ATOM 793 C C . PHE A 1 116 ? 24.242 113.836 116.577 1.00 21.15 96 PHE A C 1
ATOM 794 O O . PHE A 1 116 ? 23.286 114.599 116.895 1.00 19.62 96 PHE A O 1
ATOM 802 N N . VAL A 1 117 ? 25.312 114.196 115.848 1.00 21.95 97 VAL A N 1
ATOM 803 C CA . VAL A 1 117 ? 25.511 115.576 115.342 1.00 18.15 97 VAL A CA 1
ATOM 804 C C . VAL A 1 117 ? 25.849 115.562 113.848 1.00 18.13 97 VAL A C 1
ATOM 805 O O . VAL A 1 117 ? 26.405 114.544 113.331 1.00 19.36 97 VAL A O 1
ATOM 809 N N . VAL A 1 118 ? 25.594 116.697 113.245 1.00 18.05 98 VAL A N 1
ATOM 810 C CA . VAL A 1 118 ? 26.002 116.941 111.835 1.00 18.73 98 VAL A CA 1
ATOM 811 C C . VAL A 1 118 ? 26.013 118.452 111.638 1.00 20.66 98 VAL A C 1
ATOM 812 O O . VAL A 1 118 ? 25.349 119.156 112.412 1.00 21.64 98 VAL A O 1
ATOM 816 N N . LYS A 1 119 ? 26.741 118.944 110.651 1.00 21.72 99 LYS A N 1
ATOM 817 C CA . LYS A 1 119 ? 26.715 120.376 110.301 1.00 20.07 99 LYS A CA 1
ATOM 818 C C . LYS A 1 119 ? 25.772 120.585 109.126 1.00 18.59 99 LYS A C 1
ATOM 819 O O . LYS A 1 119 ? 25.936 119.845 108.115 1.00 22.36 99 LYS A O 1
ATOM 825 N N . ILE A 1 120 ? 24.846 121.520 109.258 1.00 19.72 100 ILE A N 1
ATOM 826 C CA . ILE A 1 120 ? 23.863 121.921 108.207 1.00 22.82 100 ILE A CA 1
ATOM 827 C C . ILE A 1 120 ? 23.844 123.447 108.161 1.00 19.56 100 ILE A C 1
ATOM 828 O O . ILE A 1 120 ? 23.477 124.042 109.162 1.00 20.17 100 ILE A O 1
ATOM 833 N N . HIS A 1 121 ? 24.127 124.042 106.985 1.00 22.54 101 HIS A N 1
ATOM 834 C CA . HIS A 1 121 ? 24.010 125.484 106.725 1.00 21.67 101 HIS A CA 1
ATOM 835 C C . HIS A 1 121 ? 24.745 126.228 107.843 1.00 21.10 101 HIS A C 1
ATOM 836 O O . HIS A 1 121 ? 24.196 127.206 108.377 1.00 21.84 101 HIS A O 1
ATOM 843 N N . GLY A 1 122 ? 25.944 125.769 108.175 1.00 22.35 102 GLY A N 1
ATOM 844 C CA . GLY A 1 122 ? 26.866 126.540 109.011 1.00 23.29 102 GLY A CA 1
ATOM 845 C C . GLY A 1 122 ? 26.583 126.361 110.486 1.00 21.23 102 GLY A C 1
ATOM 846 O O . GLY A 1 122 ? 27.261 126.990 111.228 1.00 29.18 102 GLY A O 1
ATOM 847 N N . GLU A 1 123 ? 25.627 125.530 110.881 1.00 22.42 103 GLU A N 1
ATOM 848 C CA . GLU A 1 123 ? 25.327 125.333 112.326 1.00 22.11 103 GLU A CA 1
ATOM 849 C C . GLU A 1 123 ? 25.258 123.845 112.670 1.00 21.45 103 GLU A C 1
ATOM 850 O O . GLU A 1 123 ? 25.287 122.998 111.794 1.00 21.23 103 GLU A O 1
ATOM 856 N N . MET A 1 124 ? 25.188 123.524 113.945 1.00 20.26 104 MET A N 1
ATOM 857 C CA . MET A 1 124 ? 25.007 122.136 114.412 1.00 18.99 104 MET A CA 1
ATOM 858 C C . MET A 1 124 ? 23.524 121.774 114.370 1.00 17.19 104 MET A C 1
ATOM 859 O O . MET A 1 124 ? 22.678 122.604 114.731 1.00 20.00 104 MET A O 1
ATOM 864 N N . VAL A 1 125 ? 23.242 120.555 113.907 1.00 19.89 105 VAL A N 1
ATOM 865 C CA . VAL A 1 125 ? 21.939 119.841 114.104 1.00 17.97 105 VAL A CA 1
ATOM 866 C C . VAL A 1 125 ? 22.255 118.634 114.976 1.00 20.61 105 VAL A C 1
ATOM 867 O O . VAL A 1 125 ? 23.187 117.839 114.655 1.00 21.01 105 VAL A O 1
ATOM 871 N N . PHE A 1 126 ? 21.642 118.634 116.164 1.00 21.24 106 PHE A N 1
ATOM 872 C CA . PHE A 1 126 ? 21.863 117.600 117.177 1.00 15.68 106 PHE A CA 1
ATOM 873 C C . PHE A 1 126 ? 20.546 116.834 117.319 1.00 15.40 106 PHE A C 1
ATOM 874 O O . PHE A 1 126 ? 19.472 117.441 117.338 1.00 19.62 106 PHE A O 1
ATOM 882 N N . GLY A 1 127 ? 20.618 115.517 117.441 1.00 19.21 107 GLY A N 1
ATOM 883 C CA . GLY A 1 127 ? 19.411 114.709 117.637 1.00 19.49 107 GLY A CA 1
ATOM 884 C C . GLY A 1 127 ? 19.662 113.599 118.664 1.00 19.07 107 GLY A C 1
ATOM 885 O O . GLY A 1 127 ? 20.826 113.285 118.985 1.00 18.70 107 GLY A O 1
ATOM 886 N N . GLY A 1 128 ? 18.581 112.988 119.100 1.00 17.01 108 GLY A N 1
ATOM 887 C CA . GLY A 1 128 ? 18.635 111.763 119.908 1.00 17.32 108 GLY A CA 1
ATOM 888 C C . GLY A 1 128 ? 17.238 111.223 120.062 1.00 17.98 108 GLY A C 1
ATOM 889 O O . GLY A 1 128 ? 16.296 111.892 119.569 1.00 20.35 108 GLY A O 1
ATOM 890 N N . THR A 1 129 ? 17.085 110.112 120.777 1.00 18.20 109 THR A N 1
ATOM 891 C CA . THR A 1 129 ? 15.786 109.430 120.941 1.00 17.44 109 THR A CA 1
ATOM 892 C C . THR A 1 129 ? 15.160 109.870 122.265 1.00 18.23 109 THR A C 1
ATOM 893 O O . THR A 1 129 ? 15.805 109.660 123.293 1.00 20.72 109 THR A O 1
ATOM 897 N N . HIS A 1 130 ? 13.968 110.429 122.210 1.00 19.50 110 HIS A N 1
ATOM 898 C CA . HIS A 1 130 ? 13.173 110.774 123.407 1.00 18.51 110 HIS A CA 1
ATOM 899 C C . HIS A 1 130 ? 12.169 109.653 123.642 1.00 19.63 110 HIS A C 1
ATOM 900 O O . HIS A 1 130 ? 11.319 109.386 122.784 1.00 18.27 110 HIS A O 1
ATOM 907 N N . VAL A 1 131 ? 12.251 109.032 124.805 1.00 19.58 111 VAL A N 1
ATOM 908 C CA . VAL A 1 131 ? 11.445 107.849 125.191 1.00 20.95 111 VAL A CA 1
ATOM 909 C C . VAL A 1 131 ? 10.275 108.280 126.062 1.00 17.83 111 VAL A C 1
ATOM 910 O O . VAL A 1 131 ? 10.462 109.093 126.968 1.00 20.33 111 VAL A O 1
ATOM 914 N N . THR A 1 132 ? 9.099 107.792 125.762 1.00 17.94 112 THR A N 1
ATOM 915 C CA . THR A 1 132 ? 7.876 108.016 126.544 1.00 18.95 112 THR A CA 1
ATOM 916 C C . THR A 1 132 ? 7.537 106.720 127.244 1.00 20.00 112 THR A C 1
ATOM 917 O O . THR A 1 132 ? 7.617 105.631 126.612 1.00 18.45 112 THR A O 1
ATOM 921 N N . LYS A 1 133 ? 7.195 106.851 128.532 1.00 20.23 113 LYS A N 1
ATOM 922 C CA . LYS A 1 133 ? 6.747 105.715 129.360 1.00 23.97 113 LYS A CA 1
ATOM 923 C C . LYS A 1 133 ? 5.307 105.934 129.831 1.00 18.45 113 LYS A C 1
ATOM 924 O O . LYS A 1 133 ? 4.831 107.072 129.866 1.00 20.17 113 LYS A O 1
ATOM 930 N N . ASN A 1 134 ? 4.698 104.830 130.232 1.00 19.75 114 ASN A N 1
ATOM 931 C CA . ASN A 1 134 ? 3.346 104.745 130.796 1.00 21.25 114 ASN A CA 1
ATOM 932 C C . ASN A 1 134 ? 3.445 103.791 131.996 1.00 21.56 114 ASN A C 1
ATOM 933 O O . ASN A 1 134 ? 3.566 102.579 131.793 1.00 23.41 114 ASN A O 1
ATOM 938 N N . GLY A 1 135 ? 3.406 104.333 133.210 1.00 19.75 115 GLY A N 1
ATOM 939 C CA . GLY A 1 135 ? 3.522 103.496 134.425 1.00 21.40 115 GLY A CA 1
ATOM 940 C C . GLY A 1 135 ? 4.810 102.683 134.440 1.00 19.45 115 GLY A C 1
ATOM 941 O O . GLY A 1 135 ? 4.753 101.542 134.863 1.00 22.99 115 GLY A O 1
ATOM 942 N N . GLY A 1 136 ? 5.950 103.246 134.011 1.00 21.31 116 GLY A N 1
ATOM 943 C CA . GLY A 1 136 ? 7.262 102.579 134.052 1.00 20.81 116 GLY A CA 1
ATOM 944 C C . GLY A 1 136 ? 7.589 101.815 132.775 1.00 22.30 116 GLY A C 1
ATOM 945 O O . GLY A 1 136 ? 8.758 101.408 132.620 1.00 26.00 116 GLY A O 1
ATOM 946 N N . LYS A 1 137 ? 6.604 101.580 131.912 1.00 25.12 117 LYS A N 1
ATOM 947 C CA . LYS A 1 137 ? 6.758 100.742 130.685 1.00 24.62 117 LYS A CA 1
ATOM 948 C C . LYS A 1 137 ? 6.928 101.661 129.472 1.00 23.30 117 LYS A C 1
ATOM 949 O O . LYS A 1 137 ? 6.166 102.640 129.331 1.00 24.48 117 LYS A O 1
ATOM 955 N N . VAL A 1 138 ? 7.901 101.366 128.612 1.00 24.19 118 VAL A N 1
ATOM 956 C CA . VAL A 1 138 ? 8.074 102.180 127.363 1.00 23.38 118 VAL A CA 1
ATOM 957 C C . VAL A 1 138 ? 6.796 102.063 126.545 1.00 22.09 118 VAL A C 1
ATOM 958 O O . VAL A 1 138 ? 6.359 100.955 126.321 1.00 25.56 118 VAL A O 1
ATOM 962 N N . SER A 1 139 ? 6.236 103.196 126.143 1.00 22.48 119 SER A N 1
ATOM 963 C CA . SER A 1 139 ? 4.988 103.264 125.361 1.00 25.54 119 SER A CA 1
ATOM 964 C C . SER A 1 139 ? 5.258 103.861 123.974 1.00 22.85 119 SER A C 1
ATOM 965 O O . SER A 1 139 ? 4.486 103.594 123.095 1.00 27.09 119 SER A O 1
ATOM 968 N N . ASP A 1 140 ? 6.286 104.687 123.833 1.00 21.17 120 ASP A N 1
ATOM 969 C CA . ASP A 1 140 ? 6.560 105.425 122.582 1.00 19.93 120 ASP A CA 1
ATOM 970 C C . ASP A 1 140 ? 7.999 105.917 122.574 1.00 19.07 120 ASP A C 1
ATOM 971 O O . ASP A 1 140 ? 8.660 105.942 123.596 1.00 20.36 120 ASP A O 1
ATOM 976 N N . TYR A 1 141 ? 8.521 106.241 121.406 1.00 19.95 121 TYR A N 1
ATOM 977 C CA . TYR A 1 141 ? 9.823 106.924 121.306 1.00 18.63 121 TYR A CA 1
ATOM 978 C C . TYR A 1 141 ? 9.853 107.627 119.959 1.00 19.57 121 TYR A C 1
ATOM 979 O O . TYR A 1 141 ? 9.165 107.175 119.026 1.00 24.04 121 TYR A O 1
ATOM 988 N N . ARG A 1 142 ? 10.589 108.708 119.892 1.00 22.14 122 ARG A N 1
ATOM 989 C CA . ARG A 1 142 ? 10.802 109.392 118.607 1.00 20.94 122 ARG A CA 1
ATOM 990 C C . ARG A 1 142 ? 12.075 110.230 118.683 1.00 20.37 122 ARG A C 1
ATOM 991 O O . ARG A 1 142 ? 12.523 110.537 119.778 1.00 20.98 122 ARG A O 1
ATOM 999 N N . CYS A 1 143 ? 12.667 110.533 117.530 1.00 22.75 123 CYS A N 1
ATOM 1000 C CA A CYS A 1 143 ? 13.884 111.383 117.433 0.80 17.96 123 CYS A CA 1
ATOM 1001 C CA B CYS A 1 143 ? 13.867 111.386 117.388 0.20 18.09 123 CYS A CA 1
ATOM 1002 C C . CYS A 1 143 ? 13.466 112.841 117.640 1.00 20.97 123 CYS A C 1
ATOM 1003 O O . CYS A 1 143 ? 12.431 113.280 117.028 1.00 23.23 123 CYS A O 1
ATOM 1008 N N . GLU A 1 144 ? 14.235 113.556 118.449 1.00 18.50 124 GLU A N 1
ATOM 1009 C CA . GLU A 1 144 ? 14.124 115.008 118.668 1.00 17.73 124 GLU A CA 1
ATOM 1010 C C . GLU A 1 144 ? 15.368 115.662 118.072 1.00 16.10 124 GLU A C 1
ATOM 1011 O O . GLU A 1 144 ? 16.482 115.115 118.198 1.00 19.03 124 GLU A O 1
ATOM 1017 N N . PHE A 1 145 ? 15.153 116.788 117.409 1.00 19.84 125 PHE A N 1
ATOM 1018 C CA . PHE A 1 145 ? 16.193 117.541 116.676 1.00 22.13 125 PHE A CA 1
ATOM 1019 C C . PHE A 1 145 ? 16.304 118.940 117.274 1.00 17.67 125 PHE A C 1
ATOM 1020 O O . PHE A 1 145 ? 15.283 119.630 117.517 1.00 20.34 125 PHE A O 1
ATOM 1028 N N . TYR A 1 146 ? 17.544 119.336 117.463 1.00 19.13 126 TYR A N 1
ATOM 1029 C CA . TYR A 1 146 ? 17.942 120.669 117.955 1.00 21.39 126 TYR A CA 1
ATOM 1030 C C . TYR A 1 146 ? 18.857 121.296 116.914 1.00 19.98 126 TYR A C 1
ATOM 1031 O O . TYR A 1 146 ? 19.553 120.573 116.214 1.00 19.48 126 TYR A O 1
ATOM 1040 N N . HIS A 1 147 ? 18.895 122.618 116.874 1.00 19.00 127 HIS A N 1
ATOM 1041 C CA . HIS A 1 147 ? 19.923 123.316 116.086 1.00 20.93 127 HIS A CA 1
ATOM 1042 C C . HIS A 1 147 ? 20.474 124.531 116.795 1.00 19.65 127 HIS A C 1
ATOM 1043 O O . HIS A 1 147 ? 19.763 125.151 117.584 1.00 23.10 127 HIS A O 1
ATOM 1050 N N . GLY A 1 148 ? 21.681 124.894 116.382 1.00 21.26 128 GLY A N 1
ATOM 1051 C CA . GLY A 1 148 ? 22.336 126.137 116.776 1.00 21.46 128 GLY A CA 1
ATOM 1052 C C . GLY A 1 148 ? 23.815 125.921 116.877 1.00 22.15 128 GLY A C 1
ATOM 1053 O O . GLY A 1 148 ? 24.350 125.131 116.097 1.00 23.51 128 GLY A O 1
ATOM 1054 N N . THR A 1 149 ? 24.455 126.562 117.848 1.00 23.54 129 THR A N 1
ATOM 1055 C CA . THR A 1 149 ? 25.862 126.332 118.202 1.00 24.58 129 THR A CA 1
ATOM 1056 C C . THR A 1 149 ? 25.885 125.317 119.342 1.00 24.38 129 THR A C 1
ATOM 1057 O O . THR A 1 149 ? 24.862 125.066 119.979 1.00 24.68 129 THR A O 1
ATOM 1061 N N . PRO A 1 150 ? 27.034 124.665 119.583 1.00 21.76 130 PRO A N 1
ATOM 1062 C CA . PRO A 1 150 ? 27.079 123.510 120.477 1.00 23.63 130 PRO A CA 1
ATOM 1063 C C . PRO A 1 150 ? 26.619 123.751 121.925 1.00 23.16 130 PRO A C 1
ATOM 1064 O O . PRO A 1 150 ? 26.117 122.816 122.494 1.00 28.87 130 PRO A O 1
ATOM 1068 N N . PHE A 1 151 ? 26.807 124.953 122.470 1.00 24.02 131 PHE A N 1
ATOM 1069 C CA . PHE A 1 151 ? 26.333 125.300 123.838 1.00 26.74 131 PHE A CA 1
ATOM 1070 C C . PHE A 1 151 ? 25.035 126.108 123.762 1.00 25.88 131 PHE A C 1
ATOM 1071 O O . PHE A 1 151 ? 24.610 126.633 124.812 1.00 26.73 131 PHE A O 1
ATOM 1079 N N . ASN A 1 152 ? 24.430 126.232 122.575 1.00 27.33 132 ASN A N 1
ATOM 1080 C CA . ASN A 1 152 ? 23.187 127.030 122.416 1.00 25.13 132 ASN A CA 1
ATOM 1081 C C . ASN A 1 152 ? 22.269 126.326 121.420 1.00 21.71 132 ASN A C 1
ATOM 1082 O O . ASN A 1 152 ? 21.951 126.899 120.352 1.00 24.71 132 ASN A O 1
ATOM 1087 N N . LEU A 1 153 ? 21.887 125.107 121.746 1.00 21.49 133 LEU A N 1
ATOM 1088 C CA . LEU A 1 153 ? 21.037 124.253 120.888 1.00 19.82 133 LEU A CA 1
ATOM 1089 C C . LEU A 1 153 ? 19.572 124.479 121.234 1.00 20.67 133 LEU A C 1
ATOM 1090 O O . LEU A 1 153 ? 19.219 124.479 122.428 1.00 22.64 133 LEU A O 1
ATOM 1095 N N . LYS A 1 154 ? 18.756 124.678 120.197 1.00 18.72 134 LYS A N 1
ATOM 1096 C CA . LYS A 1 154 ? 17.319 124.942 120.296 1.00 18.28 134 LYS A CA 1
ATOM 1097 C C . LYS A 1 154 ? 16.526 123.814 119.651 1.00 19.42 134 LYS A C 1
ATOM 1098 O O . LYS A 1 154 ? 16.778 123.477 118.469 1.00 18.39 134 LYS A O 1
ATOM 1104 N N . TYR A 1 155 ? 15.539 123.305 120.368 1.00 18.89 135 TYR A N 1
ATOM 1105 C CA . TYR A 1 155 ? 14.643 122.215 119.922 1.00 18.10 135 TYR A CA 1
ATOM 1106 C C . TYR A 1 155 ? 13.698 122.757 118.848 1.00 19.63 135 TYR A C 1
ATOM 1107 O O . TYR A 1 155 ? 13.022 123.772 119.062 1.00 20.37 135 TYR A O 1
ATOM 1116 N N . PHE A 1 156 ? 13.592 122.049 117.721 1.00 19.20 136 PHE A N 1
ATOM 1117 C CA . PHE A 1 156 ? 12.740 122.550 116.604 1.00 21.32 136 PHE A CA 1
ATOM 1118 C C . PHE A 1 156 ? 11.842 121.464 116.003 1.00 21.24 136 PHE A C 1
ATOM 1119 O O . PHE A 1 156 ? 10.852 121.876 115.413 1.00 20.52 136 PHE A O 1
ATOM 1127 N N . SER A 1 157 ? 12.113 120.158 116.172 1.00 18.88 137 SER A N 1
ATOM 1128 C CA . SER A 1 157 ? 11.220 119.159 115.561 1.00 18.76 137 SER A CA 1
ATOM 1129 C C . SER A 1 157 ? 11.455 117.783 116.140 1.00 15.74 137 SER A C 1
ATOM 1130 O O . SER A 1 157 ? 12.589 117.497 116.543 1.00 21.03 137 SER A O 1
ATOM 1133 N N . SER A 1 158 ? 10.402 116.979 116.092 1.00 20.36 138 SER A N 1
ATOM 1134 C CA . SER A 1 158 ? 10.483 115.528 116.338 1.00 18.65 138 SER A CA 1
ATOM 1135 C C . SER A 1 158 ? 10.133 114.777 115.049 1.00 19.39 138 SER A C 1
ATOM 1136 O O . SER A 1 158 ? 9.289 115.244 114.345 1.00 20.39 138 SER A O 1
ATOM 1139 N N . GLY A 1 159 ? 10.736 113.613 114.838 1.00 20.14 139 GLY A N 1
ATOM 1140 C CA . GLY A 1 159 ? 10.310 112.694 113.793 1.00 20.91 139 GLY A CA 1
ATOM 1141 C C . GLY A 1 159 ? 9.086 111.882 114.223 1.00 20.62 139 GLY A C 1
ATOM 1142 O O . GLY A 1 159 ? 8.520 112.067 115.297 1.00 19.63 139 GLY A O 1
ATOM 1143 N N . PRO A 1 160 ? 8.657 110.950 113.364 1.00 21.79 140 PRO A N 1
ATOM 1144 C CA . PRO A 1 160 ? 7.461 110.145 113.579 1.00 18.55 140 PRO A CA 1
ATOM 1145 C C . PRO A 1 160 ? 7.662 109.163 114.736 1.00 19.81 140 PRO A C 1
ATOM 1146 O O . PRO A 1 160 ? 8.785 108.761 115.016 1.00 23.33 140 PRO A O 1
ATOM 1150 N N . SER A 1 161 ? 6.549 108.749 115.314 1.00 21.70 141 SER A N 1
ATOM 1151 C CA . SER A 1 161 ? 6.507 107.756 116.417 1.00 22.73 141 SER A CA 1
ATOM 1152 C C . SER A 1 161 ? 7.251 106.501 115.960 1.00 23.03 141 SER A C 1
ATOM 1153 O O . SER A 1 161 ? 7.002 106.035 114.831 1.00 21.76 141 SER A O 1
ATOM 1156 N N . LYS A 1 162 ? 8.141 106.011 116.804 1.00 23.35 142 LYS A N 1
ATOM 1157 C CA . LYS A 1 162 ? 8.896 104.742 116.713 1.00 30.03 142 LYS A CA 1
ATOM 1158 C C . LYS A 1 162 ? 9.861 104.732 115.523 1.00 28.38 142 LYS A C 1
ATOM 1159 O O . LYS A 1 162 ? 10.334 103.678 115.195 1.00 29.73 142 LYS A O 1
ATOM 1165 N N . MET A 1 163 ? 10.214 105.872 114.943 1.00 22.08 143 MET A N 1
ATOM 1166 C CA . MET A 1 163 ? 11.266 105.917 113.915 1.00 24.45 143 MET A CA 1
ATOM 1167 C C . MET A 1 163 ? 12.570 106.397 114.551 1.00 24.21 143 MET A C 1
ATOM 1168 O O . MET A 1 163 ? 12.646 107.559 114.924 1.00 31.74 143 MET A O 1
ATOM 1173 N N . LYS A 1 164 ? 13.521 105.483 114.727 1.00 25.72 144 LYS A N 1
ATOM 1174 C CA . LYS A 1 164 ? 14.803 105.763 115.418 1.00 35.32 144 LYS A CA 1
ATOM 1175 C C . LYS A 1 164 ? 15.834 106.381 114.473 1.00 33.57 144 LYS A C 1
ATOM 1176 O O . LYS A 1 164 ? 16.564 107.310 114.899 1.00 51.65 144 LYS A O 1
ATOM 1182 N N . ASP A 1 165 ? 15.966 105.854 113.282 1.00 30.63 145 ASP A N 1
ATOM 1183 C CA . ASP A 1 165 ? 17.216 106.063 112.498 1.00 37.75 145 ASP A CA 1
ATOM 1184 C C . ASP A 1 165 ? 16.983 107.141 111.449 1.00 40.52 145 ASP A C 1
ATOM 1185 O O . ASP A 1 165 ? 16.858 106.822 110.251 1.00 57.83 145 ASP A O 1
ATOM 1190 N N . ILE A 1 166 ? 16.938 108.381 111.901 1.00 24.49 146 ILE A N 1
ATOM 1191 C CA . ILE A 1 166 ? 16.836 109.560 111.010 1.00 20.82 146 ILE A CA 1
ATOM 1192 C C . ILE A 1 166 ? 18.180 110.263 111.065 1.00 19.79 146 ILE A C 1
ATOM 1193 O O . ILE A 1 166 ? 18.614 110.617 112.177 1.00 23.77 146 ILE A O 1
ATOM 1198 N N . ARG A 1 167 ? 18.768 110.572 109.898 1.00 20.70 147 ARG A N 1
ATOM 1199 C CA . ARG A 1 167 ? 20.083 111.229 109.839 1.00 18.01 147 ARG A CA 1
ATOM 1200 C C . ARG A 1 167 ? 20.054 112.263 108.708 1.00 18.91 147 ARG A C 1
ATOM 1201 O O . ARG A 1 167 ? 19.323 112.040 107.740 1.00 20.57 147 ARG A O 1
ATOM 1209 N N . LEU A 1 168 ? 20.724 113.387 108.918 1.00 18.59 148 LEU A N 1
ATOM 1210 C CA . LEU A 1 168 ? 20.755 114.525 107.983 1.00 16.87 148 LEU A CA 1
ATOM 1211 C C . LEU A 1 168 ? 22.159 114.675 107.418 1.00 19.73 148 LEU A C 1
ATOM 1212 O O . LEU A 1 168 ? 23.143 114.228 107.983 1.00 19.87 148 LEU A O 1
ATOM 1217 N N . VAL A 1 169 ? 22.223 115.381 106.281 1.00 20.41 149 VAL A N 1
ATOM 1218 C CA . VAL A 1 169 ? 23.517 115.759 105.647 1.00 23.67 149 VAL A CA 1
ATOM 1219 C C . VAL A 1 169 ? 23.217 116.945 104.740 1.00 18.34 149 VAL A C 1
ATOM 1220 O O . VAL A 1 169 ? 22.096 117.062 104.299 1.00 21.85 149 VAL A O 1
ATOM 1224 N N . GLU A 1 170 ? 24.185 117.819 104.580 1.00 19.22 150 GLU A N 1
ATOM 1225 C CA . GLU A 1 170 ? 24.107 118.902 103.584 1.00 21.58 150 GLU A CA 1
ATOM 1226 C C . GLU A 1 170 ? 24.662 118.349 102.270 1.00 23.53 150 GLU A C 1
ATOM 1227 O O . GLU A 1 170 ? 25.843 117.902 102.234 1.00 21.21 150 GLU A O 1
ATOM 1233 N N . LEU A 1 171 ? 23.833 118.403 101.229 1.00 22.01 151 LEU A N 1
ATOM 1234 C CA . LEU A 1 171 ? 24.168 117.871 99.872 1.00 23.61 151 LEU A CA 1
ATOM 1235 C C . LEU A 1 171 ? 25.058 118.873 99.139 1.00 24.40 151 LEU A C 1
ATOM 1236 O O . LEU A 1 171 ? 25.102 120.064 99.535 1.00 27.70 151 LEU A O 1
ATOM 1241 N N . ALA A 1 172 ? 25.704 118.390 98.066 1.00 24.68 152 ALA A N 1
ATOM 1242 C CA . ALA A 1 172 ? 26.585 119.183 97.203 1.00 25.37 152 ALA A CA 1
ATOM 1243 C C . ALA A 1 172 ? 25.844 120.441 96.745 1.00 27.69 152 ALA A C 1
ATOM 1244 O O . ALA A 1 172 ? 26.472 121.482 96.660 1.00 30.81 152 ALA A O 1
ATOM 1246 N N . ASP A 1 173 ? 24.550 120.353 96.453 1.00 25.42 153 ASP A N 1
ATOM 1247 C CA . ASP A 1 173 ? 23.778 121.497 95.902 1.00 30.05 153 ASP A CA 1
ATOM 1248 C C . ASP A 1 173 ? 23.234 122.407 97.003 1.00 30.64 153 ASP A C 1
ATOM 1249 O O . ASP A 1 173 ? 22.488 123.325 96.678 1.00 31.51 153 ASP A O 1
ATOM 1254 N N . GLY A 1 174 ? 23.538 122.146 98.268 1.00 30.78 154 GLY A N 1
ATOM 1255 C CA . GLY A 1 174 ? 23.114 123.026 99.371 1.00 29.88 154 GLY A CA 1
ATOM 1256 C C . GLY A 1 174 ? 21.781 122.628 99.988 1.00 30.34 154 GLY A C 1
ATOM 1257 O O . GLY A 1 174 ? 21.376 123.244 101.006 1.00 29.47 154 GLY A O 1
ATOM 1258 N N . LYS A 1 175 ? 21.103 121.631 99.431 1.00 24.42 155 LYS A N 1
ATOM 1259 C CA . LYS A 1 175 ? 19.848 121.099 100.003 1.00 26.71 155 LYS A CA 1
ATOM 1260 C C . LYS A 1 175 ? 20.235 120.184 101.157 1.00 23.08 155 LYS A C 1
ATOM 1261 O O . LYS A 1 175 ? 21.446 119.866 101.320 1.00 25.33 155 LYS A O 1
ATOM 1267 N N . ILE A 1 176 ? 19.230 119.798 101.939 1.00 22.76 156 ILE A N 1
ATOM 1268 C CA . ILE A 1 176 ? 19.411 118.921 103.121 1.00 21.26 156 ILE A CA 1
ATOM 1269 C C . ILE A 1 176 ? 18.881 117.551 102.746 1.00 18.36 156 ILE A C 1
ATOM 1270 O O . ILE A 1 176 ? 17.672 117.439 102.429 1.00 23.55 156 ILE A O 1
ATOM 1275 N N . GLY A 1 177 ? 19.747 116.550 102.865 1.00 20.49 157 GLY A N 1
ATOM 1276 C CA . GLY A 1 177 ? 19.372 115.130 102.671 1.00 21.43 157 GLY A CA 1
ATOM 1277 C C . GLY A 1 177 ? 18.918 114.531 103.999 1.00 22.39 157 GLY A C 1
ATOM 1278 O O . GLY A 1 177 ? 19.477 114.922 105.066 1.00 23.35 157 GLY A O 1
ATOM 1279 N N . ILE A 1 178 ? 17.903 113.682 103.939 1.00 18.78 158 ILE A N 1
ATOM 1280 C CA . ILE A 1 178 ? 17.292 113.023 105.119 1.00 21.45 158 ILE A CA 1
ATOM 1281 C C . ILE A 1 178 ? 17.189 111.534 104.824 1.00 23.94 158 ILE A C 1
ATOM 1282 O O . ILE A 1 178 ? 16.463 111.150 103.877 1.00 21.34 158 ILE A O 1
ATOM 1287 N N . PHE A 1 179 ? 17.866 110.714 105.638 1.00 19.87 159 PHE A N 1
ATOM 1288 C CA . PHE A 1 179 ? 17.691 109.253 105.644 1.00 20.97 159 PHE A CA 1
ATOM 1289 C C . PHE A 1 179 ? 16.652 108.890 106.713 1.00 20.43 159 PHE A C 1
ATOM 1290 O O . PHE A 1 179 ? 16.660 109.510 107.802 1.00 20.80 159 PHE A O 1
ATOM 1298 N N . THR A 1 180 ? 15.739 107.988 106.366 1.00 24.77 160 THR A N 1
ATOM 1299 C CA . THR A 1 180 ? 14.584 107.525 107.177 1.00 25.34 160 THR A CA 1
ATOM 1300 C C . THR A 1 180 ? 14.637 106.011 107.286 1.00 29.22 160 THR A C 1
ATOM 1301 O O . THR A 1 180 ? 15.314 105.402 106.479 1.00 30.13 160 THR A O 1
ATOM 1305 N N . HIS A 1 181 ? 13.941 105.434 108.262 1.00 38.23 161 HIS A N 1
ATOM 1306 C CA . HIS A 1 181 ? 13.897 103.974 108.515 1.00 40.21 161 HIS A CA 1
ATOM 1307 C C . HIS A 1 181 ? 12.440 103.578 108.740 1.00 40.66 161 HIS A C 1
ATOM 1308 O O . HIS A 1 181 ? 11.874 104.004 109.736 1.00 48.73 161 HIS A O 1
ATOM 1315 N N . PHE A 1 182 ? 11.834 102.788 107.859 1.00 47.56 162 PHE A N 1
ATOM 1316 C CA . PHE A 1 182 ? 10.418 102.347 108.030 1.00 57.49 162 PHE A CA 1
ATOM 1317 C C . PHE A 1 182 ? 10.362 100.972 108.706 1.00 65.88 162 PHE A C 1
ATOM 1318 O O . PHE A 1 182 ? 11.258 100.125 108.496 1.00 75.06 162 PHE A O 1
ATOM 1326 N N . LEU A 1 189 ? 13.541 98.977 106.048 1.00 51.78 169 LEU A N 1
ATOM 1327 C CA . LEU A 1 189 ? 13.639 99.757 104.784 1.00 40.08 169 LEU A CA 1
ATOM 1328 C C . LEU A 1 189 ? 14.132 101.176 105.030 1.00 34.49 169 LEU A C 1
ATOM 1329 O O . LEU A 1 189 ? 13.538 101.845 105.859 1.00 50.83 169 LEU A O 1
ATOM 1334 N N . THR A 1 190 ? 15.144 101.622 104.282 1.00 32.04 170 THR A N 1
ATOM 1335 C CA . THR A 1 190 ? 15.713 102.980 104.380 1.00 28.42 170 THR A CA 1
ATOM 1336 C C . THR A 1 190 ? 15.078 103.846 103.291 1.00 26.11 170 THR A C 1
ATOM 1337 O O . THR A 1 190 ? 14.983 103.376 102.130 1.00 27.41 170 THR A O 1
ATOM 1341 N N . GLY A 1 191 ? 14.645 105.049 103.662 1.00 23.71 171 GLY A N 1
ATOM 1342 C CA . GLY A 1 191 ? 14.140 106.080 102.754 1.00 23.47 171 GLY A CA 1
ATOM 1343 C C . GLY A 1 191 ? 15.113 107.244 102.655 1.00 21.02 171 GLY A C 1
ATOM 1344 O O . GLY A 1 191 ? 16.031 107.388 103.500 1.00 21.96 171 GLY A O 1
ATOM 1345 N N . PHE A 1 192 ? 14.974 108.060 101.615 1.00 22.04 172 PHE A N 1
ATOM 1346 C CA . PHE A 1 192 ? 15.758 109.293 101.437 1.00 23.35 172 PHE A CA 1
ATOM 1347 C C . PHE A 1 192 ? 14.875 110.380 100.847 1.00 22.68 172 PHE A C 1
ATOM 1348 O O . PHE A 1 192 ? 14.102 110.092 99.953 1.00 24.78 172 PHE A O 1
ATOM 1356 N N . THR A 1 193 ? 14.999 111.602 101.348 1.00 19.84 173 THR A N 1
ATOM 1357 C CA . THR A 1 193 ? 14.275 112.776 100.822 1.00 23.38 173 THR A CA 1
ATOM 1358 C C . THR A 1 193 ? 15.124 114.026 101.063 1.00 20.96 173 THR A C 1
ATOM 1359 O O . THR A 1 193 ? 16.222 113.912 101.662 1.00 23.07 173 THR A O 1
ATOM 1363 N N . THR A 1 194 ? 14.653 115.178 100.592 1.00 24.42 174 THR A N 1
ATOM 1364 C CA . THR A 1 194 ? 15.397 116.442 100.737 1.00 23.99 174 THR A CA 1
ATOM 1365 C C . THR A 1 194 ? 14.424 117.537 101.145 1.00 23.34 174 THR A C 1
ATOM 1366 O O . THR A 1 194 ? 13.214 117.470 100.800 1.00 23.09 174 THR A O 1
ATOM 1370 N N . ILE A 1 195 ? 14.971 118.541 101.819 1.00 21.85 175 ILE A N 1
ATOM 1371 C CA . ILE A 1 195 ? 14.283 119.818 102.127 1.00 20.78 175 ILE A CA 1
ATOM 1372 C C . ILE A 1 195 ? 15.276 120.946 101.911 1.00 23.07 175 ILE A C 1
ATOM 1373 O O . ILE A 1 195 ? 16.481 120.659 101.806 1.00 22.76 175 ILE A O 1
ATOM 1378 N N . ASP A 1 196 ? 14.781 122.182 101.924 1.00 25.12 176 ASP A N 1
ATOM 1379 C CA . ASP A 1 196 ? 15.628 123.375 101.645 1.00 25.48 176 ASP A CA 1
ATOM 1380 C C . ASP A 1 196 ? 16.255 123.925 102.932 1.00 25.24 176 ASP A C 1
ATOM 1381 O O . ASP A 1 196 ? 17.411 124.369 102.915 1.00 27.26 176 ASP A O 1
ATOM 1386 N N . LYS A 1 197 ? 15.504 123.923 104.010 1.00 23.84 177 LYS A N 1
ATOM 1387 C CA . LYS A 1 197 ? 16.001 124.512 105.271 1.00 21.70 177 LYS A CA 1
ATOM 1388 C C . LYS A 1 197 ? 15.590 123.633 106.444 1.00 22.37 177 LYS A C 1
ATOM 1389 O O . LYS A 1 197 ? 14.622 122.829 106.301 1.00 19.72 177 LYS A O 1
ATOM 1395 N N . VAL A 1 198 ? 16.344 123.726 107.553 1.00 26.34 178 VAL A N 1
ATOM 1396 C CA . VAL A 1 198 ? 16.232 122.636 108.587 1.00 26.38 178 VAL A CA 1
ATOM 1397 C C . VAL A 1 198 ? 14.830 122.709 109.234 1.00 26.65 178 VAL A C 1
ATOM 1398 O O . VAL A 1 198 ? 14.279 121.671 109.546 1.00 22.69 178 VAL A O 1
ATOM 1402 N N . GLU A 1 199 ? 14.198 123.873 109.261 1.00 24.96 179 GLU A N 1
ATOM 1403 C CA A GLU A 1 199 ? 12.859 124.095 109.863 0.80 28.29 179 GLU A CA 1
ATOM 1404 C CA B GLU A 1 199 ? 12.863 124.081 109.897 0.20 26.99 179 GLU A CA 1
ATOM 1405 C C . GLU A 1 199 ? 11.730 123.402 109.101 1.00 22.73 179 GLU A C 1
ATOM 1406 O O . GLU A 1 199 ? 10.575 123.368 109.545 1.00 25.30 179 GLU A O 1
ATOM 1417 N N . ASP A 1 200 ? 12.035 122.909 107.904 1.00 27.74 180 ASP A N 1
ATOM 1418 C CA . ASP A 1 200 ? 11.016 122.203 107.105 1.00 19.62 180 ASP A CA 1
ATOM 1419 C C . ASP A 1 200 ? 11.045 120.717 107.425 1.00 23.33 180 ASP A C 1
ATOM 1420 O O . ASP A 1 200 ? 10.267 119.956 106.799 1.00 24.15 180 ASP A O 1
ATOM 1425 N N . LEU A 1 201 ? 11.854 120.298 108.405 1.00 20.78 181 LEU A N 1
ATOM 1426 C CA . LEU A 1 201 ? 11.892 118.875 108.819 1.00 20.21 181 LEU A CA 1
ATOM 1427 C C . LEU A 1 201 ? 10.622 118.576 109.609 1.00 21.10 181 LEU A C 1
ATOM 1428 O O . LEU A 1 201 ? 10.492 119.051 110.726 1.00 24.54 181 LEU A O 1
ATOM 1433 N N . THR A 1 202 ? 9.689 117.887 108.989 1.00 22.16 182 THR A N 1
ATOM 1434 C CA . THR A 1 202 ? 8.376 117.533 109.539 1.00 20.77 182 THR A CA 1
ATOM 1435 C C . THR A 1 202 ? 8.174 116.028 109.457 1.00 23.72 182 THR A C 1
ATOM 1436 O O . THR A 1 202 ? 8.822 115.357 108.630 1.00 19.88 182 THR A O 1
ATOM 1440 N N . VAL A 1 203 ? 7.244 115.531 110.255 1.00 21.17 183 VAL A N 1
ATOM 1441 C CA . VAL A 1 203 ? 6.755 114.130 110.204 1.00 23.22 183 VAL A CA 1
ATOM 1442 C C . VAL A 1 203 ? 6.276 113.856 108.771 1.00 21.78 183 VAL A C 1
ATOM 1443 O O . VAL A 1 203 ? 6.563 112.757 108.238 1.00 24.37 183 VAL A O 1
ATOM 1447 N N . GLU A 1 204 ? 5.619 114.813 108.131 1.00 24.48 184 GLU A N 1
ATOM 1448 C CA . GLU A 1 204 ? 4.991 114.582 106.787 1.00 29.12 184 GLU A CA 1
ATOM 1449 C C . GLU A 1 204 ? 6.106 114.401 105.732 1.00 24.79 184 GLU A C 1
ATOM 1450 O O . GLU A 1 204 ? 6.010 113.469 104.915 1.00 23.00 184 GLU A O 1
ATOM 1456 N N . VAL A 1 205 ? 7.157 115.219 105.780 1.00 21.78 185 VAL A N 1
ATOM 1457 C CA . VAL A 1 205 ? 8.321 115.094 104.855 1.00 22.77 185 VAL A CA 1
ATOM 1458 C C . VAL A 1 205 ? 9.008 113.746 105.087 1.00 20.61 185 VAL A C 1
ATOM 1459 O O . VAL 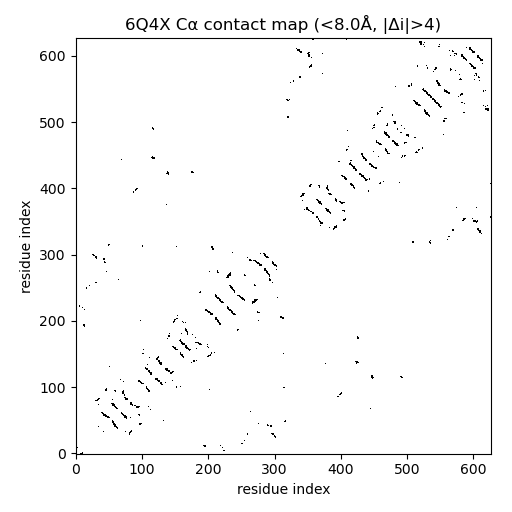A 1 205 ? 9.345 113.049 104.116 1.00 21.97 185 VAL A O 1
ATOM 1463 N N . ILE A 1 206 ? 9.223 113.366 106.340 1.00 21.68 186 ILE A N 1
ATOM 1464 C CA . ILE A 1 206 ? 9.953 112.122 106.695 1.00 20.66 186 ILE A CA 1
ATOM 1465 C C . ILE A 1 206 ? 9.134 110.911 106.230 1.00 21.45 186 ILE A C 1
ATOM 1466 O O . ILE A 1 206 ? 9.708 110.017 105.609 1.00 23.90 186 ILE A O 1
ATOM 1471 N N . ASN A 1 207 ? 7.842 110.877 106.510 1.00 22.79 187 ASN A N 1
ATOM 1472 C CA . ASN A 1 207 ? 6.988 109.705 106.184 1.00 24.58 187 ASN A CA 1
ATOM 1473 C C . ASN A 1 207 ? 6.835 109.522 104.667 1.00 24.64 187 ASN A C 1
ATOM 1474 O O . ASN A 1 207 ? 6.555 108.400 104.217 1.00 31.79 187 ASN A O 1
ATOM 1479 N N . SER A 1 208 ? 6.977 110.592 103.905 1.00 24.86 188 SER A N 1
ATOM 1480 C CA . SER A 1 208 ? 6.804 110.538 102.435 1.00 24.31 188 SER A CA 1
ATOM 1481 C C . SER A 1 208 ? 8.152 110.303 101.715 1.00 23.65 188 SER A C 1
ATOM 1482 O O . SER A 1 208 ? 8.184 110.358 100.492 1.00 25.02 188 SER A O 1
ATOM 1485 N N . ALA A 1 209 ? 9.228 109.963 102.386 1.00 24.41 189 ALA A N 1
ATOM 1486 C CA . ALA A 1 209 ? 10.544 109.700 101.747 1.00 24.76 189 ALA A CA 1
ATOM 1487 C C . ALA A 1 209 ? 10.449 108.488 100.814 1.00 24.94 189 ALA A C 1
ATOM 1488 O O . ALA A 1 209 ? 9.812 107.508 101.185 1.00 26.72 189 ALA A O 1
ATOM 1490 N N . LYS A 1 210 ? 11.060 108.563 99.631 1.00 30.95 190 LYS A N 1
ATOM 1491 C CA . LYS A 1 210 ? 11.162 107.426 98.671 1.00 31.54 190 LYS A CA 1
ATOM 1492 C C . LYS A 1 210 ? 12.130 106.367 99.231 1.00 27.76 190 LYS A C 1
ATOM 1493 O O . LYS A 1 210 ? 13.142 106.764 99.793 1.00 29.79 190 LYS A O 1
ATOM 1499 N N . LEU A 1 211 ? 11.877 105.070 99.012 1.00 29.08 191 LEU A N 1
ATOM 1500 C CA . LEU A 1 211 ? 12.779 103.975 99.478 1.00 29.72 191 LEU A CA 1
ATOM 1501 C C . LEU A 1 211 ? 14.075 103.940 98.659 1.00 32.65 191 LEU A C 1
ATOM 1502 O O . LEU A 1 211 ? 14.020 104.097 97.395 1.00 28.58 191 LEU A O 1
ATOM 1507 N N . ILE A 1 212 ? 15.218 103.719 99.298 1.00 33.03 192 ILE A N 1
ATOM 1508 C CA . ILE A 1 212 ? 16.512 103.584 98.572 1.00 33.02 192 ILE A CA 1
ATOM 1509 C C . ILE A 1 212 ? 16.662 102.137 98.116 1.00 36.25 192 ILE A C 1
ATOM 1510 O O . ILE A 1 212 ? 15.836 101.289 98.518 1.00 36.25 192 ILE A O 1
ATOM 1515 N N . ASN A 1 213 ? 17.718 101.859 97.356 1.00 38.03 193 ASN A N 1
ATOM 1516 C CA . ASN A 1 213 ? 17.976 100.480 96.860 1.00 36.01 193 ASN A CA 1
ATOM 1517 C C . ASN A 1 213 ? 18.355 99.616 98.063 1.00 34.84 193 ASN A C 1
ATOM 1518 O O . ASN A 1 213 ? 19.493 99.729 98.549 1.00 40.02 193 ASN A O 1
ATOM 1523 N N . HIS A 1 214 ? 17.442 98.754 98.488 1.00 40.10 194 HIS A N 1
ATOM 1524 C CA . HIS A 1 214 ? 17.680 97.930 99.705 1.00 45.52 194 HIS A CA 1
ATOM 1525 C C . HIS A 1 214 ? 18.398 96.630 99.350 1.00 37.66 194 HIS A C 1
ATOM 1526 O O . HIS A 1 214 ? 18.847 95.976 100.270 1.00 39.59 194 HIS A O 1
ATOM 1533 N N . ARG A 1 215 ? 18.527 96.306 98.061 1.00 34.30 195 ARG A N 1
ATOM 1534 C CA . ARG A 1 215 ? 19.001 94.947 97.646 1.00 34.25 195 ARG A CA 1
ATOM 1535 C C . ARG A 1 215 ? 20.356 94.594 98.272 1.00 36.51 195 ARG A C 1
ATOM 1536 O O . ARG A 1 215 ? 20.541 93.439 98.638 1.00 36.41 195 ARG A O 1
ATOM 1544 N N . PRO A 1 216 ? 21.353 95.512 98.370 1.00 41.06 196 PRO A N 1
ATOM 1545 C CA . PRO A 1 216 ? 22.638 95.162 98.984 1.00 37.72 196 PRO A CA 1
ATOM 1546 C C . PRO A 1 216 ? 22.547 94.729 100.461 1.00 29.13 196 PRO A C 1
ATOM 1547 O O . PRO A 1 216 ? 23.357 93.962 100.894 1.00 31.17 196 PRO A O 1
ATOM 1551 N N . PHE A 1 217 ? 21.562 95.248 101.188 1.00 30.92 197 PHE A N 1
ATOM 1552 C CA . PHE A 1 217 ? 21.456 95.079 102.664 1.00 32.70 197 PHE A CA 1
ATOM 1553 C C . PHE A 1 217 ? 20.828 93.730 102.996 1.00 34.25 197 PHE A C 1
ATOM 1554 O O . PHE A 1 217 ? 20.902 93.329 104.142 1.00 36.77 197 PHE A O 1
ATOM 1562 N N . GLY A 1 218 ? 20.203 93.071 102.020 1.00 33.15 198 GLY A N 1
ATOM 1563 C CA . GLY A 1 218 ? 19.496 91.809 102.296 1.00 32.74 198 GLY A CA 1
ATOM 1564 C C . GLY A 1 218 ? 18.448 91.979 103.392 1.00 32.80 198 GLY A C 1
ATOM 1565 O O . GLY A 1 218 ? 17.729 92.988 103.360 1.00 35.16 198 GLY A O 1
ATOM 1566 N N . ASP A 1 219 ? 18.360 91.025 104.324 1.00 39.22 199 ASP A N 1
ATOM 1567 C CA . ASP A 1 219 ? 17.343 91.046 105.418 1.00 37.78 199 ASP A CA 1
ATOM 1568 C C . ASP A 1 219 ? 17.997 91.446 106.747 1.00 33.50 199 ASP A C 1
ATOM 1569 O O . ASP A 1 219 ? 17.413 91.116 107.830 1.00 34.75 199 ASP A O 1
ATOM 1574 N N . ALA A 1 220 ? 19.142 92.138 106.704 1.00 32.13 200 ALA A N 1
ATOM 1575 C CA . ALA A 1 220 ? 19.776 92.711 107.911 1.00 28.20 200 ALA A CA 1
ATOM 1576 C C . ALA A 1 220 ? 18.940 93.908 108.365 1.00 30.69 200 ALA A C 1
ATOM 1577 O O . ALA A 1 220 ? 18.410 94.607 107.539 1.00 36.26 200 ALA A O 1
ATOM 1579 N N . TRP A 1 221 ? 18.800 94.156 109.656 1.00 36.27 201 TRP A N 1
ATOM 1580 C CA . TRP A 1 221 ? 18.123 95.422 110.042 1.00 40.57 201 TRP A CA 1
ATOM 1581 C C . TRP A 1 221 ? 19.198 96.465 110.312 1.00 33.20 201 TRP A C 1
ATOM 1582 O O . TRP A 1 221 ? 20.336 96.068 110.612 1.00 37.22 201 TRP A O 1
ATOM 1593 N N . GLY A 1 222 ? 18.838 97.737 110.172 1.00 28.74 202 GLY A N 1
ATOM 1594 C CA . GLY A 1 222 ? 19.689 98.852 110.612 1.00 35.70 202 GLY A CA 1
ATOM 1595 C C . GLY A 1 222 ? 19.536 100.062 109.733 1.00 29.33 202 GLY A C 1
ATOM 1596 O O . GLY A 1 222 ? 18.525 100.155 109.008 1.00 33.70 202 GLY A O 1
ATOM 1597 N N . GLY A 1 223 ? 20.525 100.945 109.753 1.00 28.41 203 GLY A N 1
ATOM 1598 C CA . GLY A 1 223 ? 20.501 102.157 108.910 1.00 29.99 203 GLY A CA 1
ATOM 1599 C C . GLY A 1 223 ? 21.687 103.056 109.205 1.00 29.36 203 GLY A C 1
ATOM 1600 O O . GLY A 1 223 ? 22.562 102.687 109.973 1.00 29.04 203 GLY A O 1
ATOM 1601 N N . PRO A 1 224 ? 21.759 104.245 108.581 1.00 33.66 204 PRO A N 1
ATOM 1602 C CA . PRO A 1 224 ? 22.902 105.125 108.772 1.00 35.87 204 PRO A CA 1
ATOM 1603 C C . PRO A 1 224 ? 23.008 105.676 110.203 1.00 29.63 204 PRO A C 1
ATOM 1604 O O . PRO A 1 224 ? 21.986 105.871 110.885 1.00 31.72 204 PRO A O 1
ATOM 1608 N N . SER A 1 225 ? 24.233 105.966 110.611 1.00 29.14 205 SER A N 1
ATOM 1609 C CA A SER A 1 225 ? 24.518 106.659 111.891 0.70 33.44 205 SER A CA 1
ATOM 1610 C CA B SER A 1 225 ? 24.568 106.634 111.903 0.30 30.65 205 SER A CA 1
ATOM 1611 C C . SER A 1 225 ? 25.152 108.042 111.654 1.00 31.36 205 SER A C 1
ATOM 1612 O O . SER A 1 225 ? 24.815 109.068 112.413 1.00 28.11 205 SER A O 1
ATOM 1617 N N . GLN A 1 226 ? 26.034 108.117 110.667 1.00 21.72 206 GLN A N 1
ATOM 1618 C CA . GLN A 1 226 ? 26.740 109.356 110.300 1.00 17.57 206 GLN A CA 1
ATOM 1619 C C . GLN A 1 226 ? 26.902 109.391 108.785 1.00 16.67 206 GLN A C 1
ATOM 1620 O O . GLN A 1 226 ? 27.423 108.423 108.239 1.00 19.48 206 GLN A O 1
ATOM 1626 N N . VAL A 1 227 ? 26.511 110.500 108.197 1.00 17.58 207 VAL A N 1
ATOM 1627 C CA . VAL A 1 227 ? 26.528 110.696 106.719 1.00 18.79 207 VAL A CA 1
ATOM 1628 C C . VAL A 1 227 ? 27.503 111.825 106.394 1.00 20.09 207 VAL A C 1
ATOM 1629 O O . VAL A 1 227 ? 27.465 112.883 107.021 1.00 22.27 207 VAL A O 1
ATOM 1633 N N . TYR A 1 228 ? 28.325 111.601 105.370 1.00 21.81 208 TYR A N 1
ATOM 1634 C CA . TYR A 1 228 ? 29.394 112.507 104.924 1.00 19.18 208 TYR A CA 1
ATOM 1635 C C . TYR A 1 228 ? 29.185 112.850 103.456 1.00 18.81 208 TYR A C 1
ATOM 1636 O O . TYR A 1 228 ? 28.777 111.986 102.688 1.00 22.89 208 TYR A O 1
ATOM 1645 N N . LEU A 1 229 ? 29.365 114.115 103.135 1.00 18.04 209 LEU A N 1
ATOM 1646 C CA . LEU A 1 229 ? 29.442 114.539 101.726 1.00 18.52 209 LEU A CA 1
ATOM 1647 C C . LEU A 1 229 ? 30.827 114.210 101.193 1.00 21.01 209 LEU A C 1
ATOM 1648 O O . LEU A 1 229 ? 31.800 114.635 101.835 1.00 20.37 209 LEU A O 1
ATOM 1653 N N . LEU A 1 230 ? 30.895 113.580 100.016 1.00 20.85 210 LEU A N 1
ATOM 1654 C CA . LEU A 1 230 ? 32.185 113.265 99.340 1.00 18.72 210 LEU A CA 1
ATOM 1655 C C . LEU A 1 230 ? 32.409 114.212 98.136 1.00 18.83 210 LEU A C 1
ATOM 1656 O O . LEU A 1 230 ? 31.458 114.848 97.651 1.00 23.68 210 LEU A O 1
ATOM 1661 N N . SER A 1 231 ? 33.668 114.337 97.745 1.00 21.45 211 SER A N 1
ATOM 1662 C CA . SER A 1 231 ? 34.134 115.275 96.707 1.00 19.31 211 SER A CA 1
ATOM 1663 C C . SER A 1 231 ? 33.476 114.904 95.380 1.00 18.56 211 SER A C 1
ATOM 1664 O O . SER A 1 231 ? 33.403 115.784 94.542 1.00 20.81 211 SER A O 1
ATOM 1667 N N . SER A 1 232 ? 33.051 113.664 95.212 1.00 21.45 212 SER A N 1
ATOM 1668 C CA . SER A 1 232 ? 32.358 113.164 93.987 1.00 22.87 212 SER A CA 1
ATOM 1669 C C . SER A 1 232 ? 30.897 113.627 93.981 1.00 25.50 212 SER A C 1
ATOM 1670 O O . SER A 1 232 ? 30.243 113.428 92.977 1.00 25.27 212 SER A O 1
ATOM 1673 N N . GLY A 1 233 ? 30.394 114.181 95.099 1.00 21.22 213 GLY A N 1
ATOM 1674 C CA . GLY A 1 233 ? 28.978 114.548 95.261 1.00 22.35 213 GLY A CA 1
ATOM 1675 C C . GLY A 1 233 ? 28.120 113.388 95.784 1.00 21.00 213 GLY A C 1
ATOM 1676 O O . GLY A 1 233 ? 26.901 113.607 96.077 1.00 23.69 213 GLY A O 1
ATOM 1677 N N . LEU A 1 234 ? 28.708 112.192 95.881 1.00 21.08 214 LEU A N 1
ATOM 1678 C CA . LEU A 1 234 ? 28.034 111.044 96.487 1.00 18.03 214 LEU A CA 1
ATOM 1679 C C . LEU A 1 234 ? 28.100 111.224 98.023 1.00 18.60 214 LEU A C 1
ATOM 1680 O O . LEU A 1 234 ? 28.900 112.061 98.511 1.00 20.56 214 LEU A O 1
ATOM 1685 N N . LEU A 1 235 ? 27.263 110.460 98.720 1.00 20.60 215 LEU A N 1
ATOM 1686 C CA . LEU A 1 235 ? 27.225 110.457 100.199 1.00 19.94 215 LEU A CA 1
ATOM 1687 C C . LEU A 1 235 ? 27.898 109.190 100.716 1.00 20.18 215 LEU A C 1
ATOM 1688 O O . LEU A 1 235 ? 27.599 108.107 100.231 1.00 28.64 215 LEU A O 1
ATOM 1693 N N . GLY A 1 236 ? 28.846 109.352 101.615 1.00 22.72 216 GLY A N 1
ATOM 1694 C CA . GLY A 1 236 ? 29.408 108.211 102.353 1.00 20.34 216 GLY A CA 1
ATOM 1695 C C . GLY A 1 236 ? 28.622 108.001 103.638 1.00 21.59 216 GLY A C 1
ATOM 1696 O O . GLY A 1 236 ? 28.561 108.936 104.414 1.00 21.88 216 GLY A O 1
ATOM 1697 N N . CYS A 1 237 ? 27.991 106.851 103.790 1.00 19.95 217 CYS A N 1
ATOM 1698 C CA . CYS A 1 237 ? 27.183 106.520 104.976 1.00 20.83 217 CYS A CA 1
ATOM 1699 C C . CYS A 1 237 ? 27.956 105.543 105.845 1.00 21.84 217 CYS A C 1
ATOM 1700 O O . CYS A 1 237 ? 28.354 104.468 105.381 1.00 25.97 217 CYS A O 1
ATOM 1703 N N . ILE A 1 238 ? 28.138 105.914 107.120 1.00 17.35 218 ILE A N 1
ATOM 1704 C CA . ILE A 1 238 ? 28.615 104.982 108.179 1.00 20.22 218 ILE A CA 1
ATOM 1705 C C . ILE A 1 238 ? 27.356 104.510 108.875 1.00 24.66 218 ILE A C 1
ATOM 1706 O O . ILE A 1 238 ? 26.568 105.375 109.283 1.00 29.17 218 ILE A O 1
ATOM 1711 N N . SER A 1 239 ? 27.144 103.200 108.913 1.00 20.35 219 SER A N 1
ATOM 1712 C CA . SER A 1 239 ? 25.827 102.637 109.284 1.00 23.30 219 SER A CA 1
ATOM 1713 C C . SER A 1 239 ? 25.978 101.538 110.335 1.00 20.27 219 SER A C 1
ATOM 1714 O O . SER A 1 239 ? 27.097 101.099 110.594 1.00 19.27 219 SER A O 1
ATOM 1717 N N . HIS A 1 240 ? 24.841 101.099 110.864 1.00 20.26 220 HIS A N 1
ATOM 1718 C CA . HIS A 1 240 ? 24.760 99.955 111.807 1.00 25.08 220 HIS A CA 1
ATOM 1719 C C . HIS A 1 240 ? 23.814 98.928 111.200 1.00 23.97 220 HIS A C 1
ATOM 1720 O O . HIS A 1 240 ? 22.704 99.320 110.856 1.00 22.97 220 HIS A O 1
ATOM 1727 N N . HIS A 1 241 ? 24.250 97.685 111.054 1.00 23.53 221 HIS A N 1
ATOM 1728 C CA . HIS A 1 241 ? 23.394 96.566 110.585 1.00 24.54 221 HIS A CA 1
ATOM 1729 C C . HIS A 1 241 ? 23.534 95.365 111.538 1.00 21.77 221 HIS A C 1
ATOM 1730 O O . HIS A 1 241 ? 24.629 95.128 112.051 1.00 25.45 221 HIS A O 1
ATOM 1737 N N . GLY A 1 242 ? 22.449 94.631 111.734 1.00 25.53 222 GLY A N 1
ATOM 1738 C CA . GLY A 1 242 ? 22.465 93.514 112.660 1.00 27.85 222 GLY A CA 1
ATOM 1739 C C . GLY A 1 242 ? 21.340 92.552 112.412 1.00 28.04 222 GLY A C 1
ATOM 1740 O O . GLY A 1 242 ? 20.602 92.705 111.422 1.00 29.36 222 GLY A O 1
ATOM 1741 N N . TYR A 1 243 ? 21.246 91.583 113.302 1.00 27.66 223 TYR A N 1
ATOM 1742 C CA . TYR A 1 243 ? 20.376 90.397 113.182 1.00 27.37 223 TYR A CA 1
ATOM 1743 C C . TYR A 1 243 ? 20.445 89.635 114.499 1.00 26.60 223 TYR A C 1
ATOM 1744 O O . TYR A 1 243 ? 21.309 89.956 115.326 1.00 29.01 223 TYR A O 1
ATOM 1753 N N . LEU A 1 244 ? 19.566 88.664 114.656 1.00 29.08 224 LEU A N 1
ATOM 1754 C CA . LEU A 1 244 ? 19.541 87.799 115.848 1.00 30.13 224 LEU A CA 1
ATOM 1755 C C . LEU A 1 244 ? 20.351 86.550 115.529 1.00 34.03 224 LEU A C 1
ATOM 1756 O O . LEU A 1 244 ? 20.163 86.021 114.399 1.00 36.74 224 LEU A O 1
ATOM 1761 N N . LEU A 1 245 ? 21.233 86.130 116.433 1.00 32.15 225 LEU A N 1
ATOM 1762 C CA . LEU A 1 245 ? 22.028 84.900 116.250 1.00 33.63 225 LEU A CA 1
ATOM 1763 C C . LEU A 1 245 ? 21.607 83.949 117.368 1.00 33.18 225 LEU A C 1
ATOM 1764 O O . LEU A 1 245 ? 21.911 84.198 118.575 1.00 32.43 225 LEU A O 1
ATOM 1769 N N . ASP A 1 246 ? 20.842 82.937 116.991 1.00 41.11 226 ASP A N 1
ATOM 1770 C CA A ASP A 1 246 ? 20.481 81.833 117.918 0.50 42.90 226 ASP A CA 1
ATOM 1771 C CA B ASP A 1 246 ? 20.481 81.822 117.906 0.50 45.96 226 ASP A CA 1
ATOM 1772 C C . ASP A 1 246 ? 21.726 80.946 118.062 1.00 45.06 226 ASP A C 1
ATOM 1773 O O . ASP A 1 246 ? 22.466 80.793 117.054 1.00 48.77 226 ASP A O 1
ATOM 1782 N N . GLN A 1 247 ? 21.973 80.455 119.277 1.00 51.70 227 GLN A N 1
ATOM 1783 C CA . GLN A 1 247 ? 23.185 79.643 119.564 1.00 53.87 227 GLN A CA 1
ATOM 1784 C C . GLN A 1 247 ? 22.757 78.293 120.155 1.00 50.96 227 GLN A C 1
ATOM 1785 O O . GLN A 1 247 ? 21.875 78.270 121.055 1.00 52.81 227 GLN A O 1
ATOM 1791 N N . LYS A 1 248 ? 23.348 77.204 119.646 1.00 53.79 228 LYS A N 1
ATOM 1792 C CA . LYS A 1 248 ? 23.207 75.854 120.234 1.00 58.56 228 LYS A CA 1
ATOM 1793 C C . LYS A 1 248 ? 23.691 75.977 121.679 1.00 64.52 228 LYS A C 1
ATOM 1794 O O . LYS A 1 248 ? 24.725 76.636 121.883 1.00 74.13 228 LYS A O 1
ATOM 1800 N N . ASP A 1 249 ? 22.938 75.457 122.650 1.00 59.84 229 ASP A N 1
ATOM 1801 C CA . ASP A 1 249 ? 23.378 75.426 124.071 1.00 71.50 229 ASP A CA 1
ATOM 1802 C C . ASP A 1 249 ? 24.067 76.764 124.397 1.00 61.91 229 ASP A C 1
ATOM 1803 O O . ASP A 1 249 ? 25.140 76.758 125.044 1.00 83.97 229 ASP A O 1
ATOM 1808 N N . GLY A 1 250 ? 23.470 77.858 123.934 1.00 55.38 230 GLY A N 1
ATOM 1809 C CA . GLY A 1 250 ? 23.846 79.244 124.260 1.00 60.24 230 GLY A CA 1
ATOM 1810 C C . GLY A 1 250 ? 22.643 80.156 124.080 1.00 48.27 230 GLY A C 1
ATOM 1811 O O . GLY A 1 250 ? 21.579 79.668 123.623 1.00 58.72 230 GLY A O 1
ATOM 1812 N N . ILE A 1 251 ? 22.778 81.428 124.459 1.00 54.50 231 ILE A N 1
ATOM 1813 C CA . ILE A 1 251 ? 21.667 82.420 124.406 1.00 49.10 231 ILE A CA 1
ATOM 1814 C C . ILE A 1 251 ? 21.648 83.071 123.012 1.00 40.23 231 ILE A C 1
ATOM 1815 O O . ILE A 1 251 ? 22.661 82.994 122.259 1.00 52.92 231 ILE A O 1
ATOM 1820 N N . GLN A 1 252 ? 20.550 83.746 122.693 1.00 38.58 232 GLN A N 1
ATOM 1821 C CA . GLN A 1 252 ? 20.408 84.487 121.419 1.00 38.50 232 GLN A CA 1
ATOM 1822 C C . GLN A 1 252 ? 21.173 85.810 121.534 1.00 36.50 232 GLN A C 1
ATOM 1823 O O . GLN A 1 252 ? 20.974 86.537 122.541 1.00 39.36 232 GLN A O 1
ATOM 1829 N N . LEU A 1 253 ? 22.014 86.115 120.549 1.00 30.02 233 LEU A N 1
ATOM 1830 C CA . LEU A 1 253 ? 22.750 87.391 120.518 1.00 27.64 233 LEU A CA 1
ATOM 1831 C C . LEU A 1 253 ? 22.011 88.372 119.628 1.00 30.95 233 LEU A C 1
ATOM 1832 O O . LEU A 1 253 ? 21.567 87.942 118.561 1.00 31.37 233 LEU A O 1
ATOM 1837 N N . ARG A 1 254 ? 21.904 89.629 120.045 1.00 28.09 234 ARG A N 1
ATOM 1838 C CA . ARG A 1 254 ? 21.527 90.763 119.152 1.00 27.51 234 ARG A CA 1
ATOM 1839 C C . ARG A 1 254 ? 22.844 91.273 118.539 1.00 26.88 234 ARG A C 1
ATOM 1840 O O . ARG A 1 25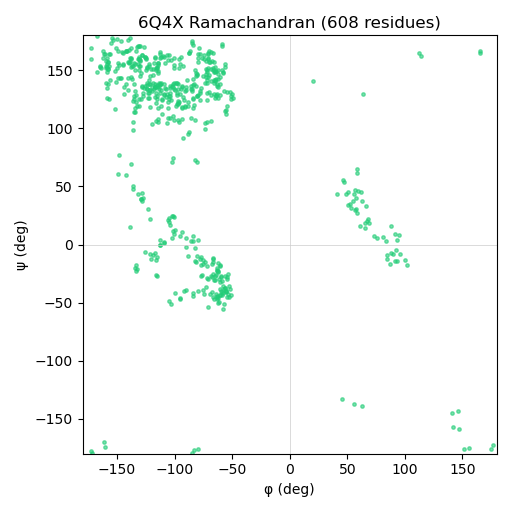4 ? 23.548 92.047 119.198 1.00 24.35 234 ARG A O 1
ATOM 1842 N N . ILE A 1 255 ? 23.193 90.832 117.320 1.00 29.50 235 ILE A N 1
ATOM 1843 C CA . ILE A 1 255 ? 24.438 91.260 116.635 1.00 23.67 235 ILE A CA 1
ATOM 1844 C C . ILE A 1 255 ? 24.190 92.664 116.098 1.00 23.77 235 ILE A C 1
ATOM 1845 O O . ILE A 1 255 ? 23.157 92.867 115.451 1.00 27.63 235 ILE A O 1
ATOM 1850 N N . TYR A 1 256 ? 25.153 93.540 116.295 1.00 22.01 236 TYR A N 1
ATOM 1851 C CA A TYR A 1 256 ? 25.238 94.862 115.629 0.50 21.43 236 TYR A CA 1
ATOM 1852 C CA B TYR A 1 256 ? 25.236 94.858 115.621 0.50 21.98 236 TYR A CA 1
ATOM 1853 C C . TYR A 1 256 ? 26.692 95.031 115.202 1.00 22.85 236 TYR A C 1
ATOM 1854 O O . TYR A 1 256 ? 27.618 94.915 116.029 1.00 20.40 236 TYR A O 1
ATOM 1871 N N . ALA A 1 257 ? 26.877 95.246 113.897 1.00 21.13 237 ALA A N 1
ATOM 1872 C CA . ALA A 1 257 ? 28.178 95.499 113.259 1.00 20.93 237 ALA A CA 1
ATOM 1873 C C . ALA A 1 257 ? 28.170 96.922 112.680 1.00 16.98 237 ALA A C 1
ATOM 1874 O O . ALA A 1 257 ? 27.109 97.455 112.385 1.00 18.79 237 ALA A O 1
ATOM 1876 N N . CYS A 1 258 ? 29.345 97.488 112.593 1.00 16.71 238 CYS A N 1
ATOM 1877 C CA . CYS A 1 258 ? 29.617 98.783 111.964 1.00 17.46 238 CYS A CA 1
ATOM 1878 C C . CYS A 1 258 ? 29.786 98.504 110.469 1.00 15.87 238 CYS A C 1
ATOM 1879 O O . CYS A 1 258 ? 30.579 97.605 110.090 1.00 19.09 238 CYS A O 1
ATOM 1882 N N . THR A 1 259 ? 29.013 99.218 109.680 1.00 18.38 239 THR A N 1
ATOM 1883 C CA . THR A 1 259 ? 28.969 98.998 108.211 1.00 18.92 239 THR A CA 1
ATOM 1884 C C . THR A 1 259 ? 29.138 100.342 107.525 1.00 19.03 239 THR A C 1
ATOM 1885 O O . THR A 1 259 ? 29.156 101.377 108.196 1.00 21.64 239 THR A O 1
ATOM 1889 N N . SER A 1 260 ? 29.306 100.304 106.189 1.00 18.47 240 SER A N 1
ATOM 1890 C CA . SER A 1 260 ? 29.374 101.557 105.400 1.00 20.75 240 SER A CA 1
ATOM 1891 C C . SER A 1 260 ? 28.806 101.268 104.022 1.00 18.51 240 SER A C 1
ATOM 1892 O O . SER A 1 260 ? 28.804 100.111 103.601 1.00 21.02 240 SER A O 1
ATOM 1895 N N . PHE A 1 261 ? 28.334 102.310 103.374 1.00 17.81 241 PHE A N 1
ATOM 1896 C CA . PHE A 1 261 ? 27.945 102.236 101.948 1.00 18.33 241 PHE A CA 1
ATOM 1897 C C . PHE A 1 261 ? 28.008 103.632 101.381 1.00 19.21 241 PHE A C 1
ATOM 1898 O O . PHE A 1 261 ? 28.002 104.629 102.117 1.00 21.86 241 PHE A O 1
ATOM 1906 N N . VAL A 1 262 ? 28.023 103.696 100.065 1.00 19.63 242 VAL A N 1
ATOM 1907 C CA . VAL A 1 262 ? 28.056 104.967 99.324 1.00 21.66 242 VAL A CA 1
ATOM 1908 C C . VAL A 1 262 ? 26.714 105.074 98.605 1.00 19.60 242 VAL A C 1
ATOM 1909 O O . VAL A 1 262 ? 26.193 104.080 98.121 1.00 23.16 242 VAL A O 1
ATOM 1913 N N . PHE A 1 263 ? 26.141 106.247 98.619 1.00 20.56 243 PHE A N 1
ATOM 1914 C CA . PHE A 1 263 ? 24.758 106.488 98.167 1.00 21.56 243 PHE A CA 1
ATOM 1915 C C . PHE A 1 263 ? 24.797 107.611 97.131 1.00 20.25 243 PHE A C 1
ATOM 1916 O O . PHE A 1 263 ? 25.421 108.638 97.362 1.00 19.78 243 PHE A O 1
ATOM 1924 N N . ASP A 1 264 ? 24.075 107.409 96.034 1.00 22.65 244 ASP A N 1
ATOM 1925 C CA . ASP A 1 264 ? 23.904 108.463 95.009 1.00 24.06 244 ASP A CA 1
ATOM 1926 C C . ASP A 1 264 ? 22.536 109.100 95.191 1.00 24.11 244 ASP A C 1
ATOM 1927 O O . ASP A 1 264 ? 21.508 108.468 94.906 1.00 23.13 244 ASP A O 1
ATOM 1932 N N . PRO A 1 265 ? 22.466 110.368 95.637 1.00 22.48 245 PRO A N 1
ATOM 1933 C CA . PRO A 1 265 ? 21.171 111.007 95.859 1.00 27.43 245 PRO A CA 1
ATOM 1934 C C . PRO A 1 265 ? 20.357 111.275 94.581 1.00 29.60 245 PRO A C 1
ATOM 1935 O O . PRO A 1 265 ? 19.168 111.487 94.660 1.00 35.02 245 PRO A O 1
ATOM 1939 N N . ALA A 1 266 ? 21.009 111.235 93.418 1.00 28.74 246 ALA A N 1
ATOM 1940 C CA . ALA A 1 266 ? 20.339 111.446 92.112 1.00 30.46 246 ALA A CA 1
ATOM 1941 C C . ALA A 1 266 ? 19.534 110.194 91.741 1.00 28.01 246 ALA A C 1
ATOM 1942 O O . ALA A 1 266 ? 18.422 110.353 91.292 1.00 33.75 246 ALA A O 1
ATOM 1944 N N . THR A 1 267 ? 20.042 108.993 91.995 1.00 24.74 247 THR A N 1
ATOM 1945 C CA . THR A 1 267 ? 19.441 107.719 91.514 1.00 25.49 247 THR A CA 1
ATOM 1946 C C . THR A 1 267 ? 18.926 106.813 92.651 1.00 25.72 247 THR A C 1
ATOM 1947 O O . THR A 1 267 ? 18.211 105.841 92.375 1.00 26.06 247 THR A O 1
ATOM 1951 N N . TYR A 1 268 ? 19.253 107.124 93.904 1.00 25.36 248 TYR A N 1
ATOM 1952 C CA . TYR A 1 268 ? 18.899 106.303 95.091 1.00 28.16 248 TYR A CA 1
ATOM 1953 C C . TYR A 1 268 ? 19.677 104.985 95.063 1.00 26.08 248 TYR A C 1
ATOM 1954 O O . TYR A 1 268 ? 19.317 104.080 95.810 1.00 26.11 248 TYR A O 1
ATOM 1963 N N . GLU A 1 269 ? 20.760 104.913 94.281 1.00 26.93 249 GLU A N 1
ATOM 1964 C CA . GLU A 1 269 ? 21.605 103.706 94.159 1.00 23.05 249 GLU A CA 1
ATOM 1965 C C . GLU A 1 269 ? 22.590 103.617 95.338 1.00 25.76 249 GLU A C 1
ATOM 1966 O O . GLU A 1 269 ? 23.091 104.644 95.803 1.00 25.07 249 GLU A O 1
ATOM 1972 N N . VAL A 1 270 ? 22.860 102.379 95.759 1.00 26.63 250 VAL A N 1
ATOM 1973 C CA . VAL A 1 270 ? 23.781 102.043 96.868 1.00 25.87 250 VAL A CA 1
ATOM 1974 C C . VAL A 1 270 ? 24.964 101.313 96.264 1.00 23.17 250 VAL A C 1
ATOM 1975 O O . VAL A 1 270 ? 24.734 100.411 95.441 1.00 28.02 250 VAL A O 1
ATOM 1979 N N . TYR A 1 271 ? 26.161 101.705 96.661 1.00 23.39 251 TYR A N 1
ATOM 1980 C CA . TYR A 1 271 ? 27.459 101.111 96.258 1.00 24.44 251 TYR A CA 1
ATOM 1981 C C . TYR A 1 271 ? 28.275 100.700 97.489 1.00 22.02 251 TYR A C 1
ATOM 1982 O O . TYR A 1 271 ? 28.155 101.352 98.531 1.00 23.09 251 TYR A O 1
ATOM 1991 N N . ASN A 1 272 ? 29.099 99.678 97.359 1.00 24.27 252 ASN A N 1
ATOM 1992 C CA . ASN A 1 272 ? 30.240 99.372 98.252 1.00 25.08 252 ASN A CA 1
ATOM 1993 C C . ASN A 1 272 ? 29.738 99.074 99.677 1.00 20.52 252 ASN A C 1
ATOM 1994 O O . ASN A 1 272 ? 30.432 99.454 100.576 1.00 25.29 252 ASN A O 1
ATOM 1999 N N . PHE A 1 273 ? 28.598 98.407 99.857 1.00 21.15 253 PHE A N 1
ATOM 2000 C CA . PHE A 1 273 ? 28.077 98.040 101.200 1.00 21.42 253 PHE A CA 1
ATOM 2001 C C . PHE A 1 273 ? 29.069 97.030 101.784 1.00 21.50 253 PHE A C 1
ATOM 2002 O O . PHE A 1 273 ? 29.411 96.003 101.147 1.00 27.74 253 PHE A O 1
ATOM 2010 N N . LYS A 1 274 ? 29.511 97.284 102.999 1.00 19.96 254 LYS A N 1
ATOM 2011 C CA . LYS A 1 274 ? 30.478 96.364 103.626 1.00 23.02 254 LYS A CA 1
ATOM 2012 C C . LYS A 1 274 ? 30.502 96.530 105.137 1.00 20.45 254 LYS A C 1
ATOM 2013 O O . LYS A 1 274 ? 30.071 97.573 105.677 1.00 22.26 254 LYS A O 1
ATOM 2019 N N . ILE A 1 275 ? 31.078 95.522 105.747 1.00 20.41 255 ILE A N 1
ATOM 2020 C CA . ILE A 1 275 ? 31.346 95.536 107.203 1.00 17.78 255 ILE A CA 1
ATOM 2021 C C . ILE A 1 275 ? 32.685 96.249 107.423 1.00 18.05 255 ILE A C 1
ATOM 2022 O O . ILE A 1 275 ? 33.637 95.925 106.727 1.00 22.31 255 ILE A O 1
ATOM 2027 N N . ILE A 1 276 ? 32.772 97.169 108.387 1.00 17.99 256 ILE A N 1
ATOM 2028 C CA . ILE A 1 276 ? 34.046 97.904 108.677 1.00 20.12 256 ILE A CA 1
ATOM 2029 C C . ILE A 1 276 ? 34.450 97.771 110.158 1.00 19.55 256 ILE A C 1
ATOM 2030 O O . ILE A 1 276 ? 35.582 98.190 110.503 1.00 21.17 256 ILE A O 1
ATOM 2035 N N . GLY A 1 277 ? 33.610 97.183 110.984 1.00 20.56 257 GLY A N 1
ATOM 2036 C CA . GLY A 1 277 ? 33.921 97.040 112.422 1.00 20.98 257 GLY A CA 1
ATOM 2037 C C . GLY A 1 277 ? 32.978 96.080 113.091 1.00 20.72 257 GLY A C 1
ATOM 2038 O O . GLY A 1 277 ? 31.812 96.037 112.704 1.00 19.51 257 GLY A O 1
ATOM 2039 N N . THR A 1 278 ? 33.488 95.377 114.106 1.00 21.77 258 THR A N 1
ATOM 2040 C CA . THR A 1 278 ? 32.701 94.482 114.984 1.00 19.28 258 THR A CA 1
ATOM 2041 C C . THR A 1 278 ? 33.175 94.672 116.435 1.00 21.33 258 THR A C 1
ATOM 2042 O O . THR A 1 278 ? 34.310 95.203 116.638 1.00 21.85 258 THR A O 1
ATOM 2046 N N . LYS A 1 279 ? 32.342 94.262 117.400 1.00 22.52 259 LYS A N 1
ATOM 2047 C CA . LYS A 1 279 ? 32.701 94.459 118.843 1.00 23.73 259 LYS A CA 1
ATOM 2048 C C . LYS A 1 279 ? 34.066 93.831 119.142 1.00 22.78 259 LYS A C 1
ATOM 2049 O O . LYS A 1 279 ? 34.856 94.448 119.880 1.00 28.33 259 LYS A O 1
ATOM 2055 N N . GLY A 1 280 ? 34.340 92.658 118.579 1.00 21.21 260 GLY A N 1
ATOM 2056 C CA . GLY A 1 280 ? 35.594 91.903 118.791 1.00 24.44 260 GLY A CA 1
ATOM 2057 C C . GLY A 1 280 ? 36.856 92.647 118.362 1.00 22.20 260 GLY A C 1
ATOM 2058 O O . GLY A 1 280 ? 37.923 92.223 118.746 1.00 29.01 260 GLY A O 1
ATOM 2059 N N . CYS A 1 281 ? 36.732 93.677 117.520 1.00 24.68 261 CYS A N 1
ATOM 2060 C CA . CYS A 1 281 ? 37.869 94.513 117.071 1.00 27.86 261 CYS A CA 1
ATOM 2061 C C . CYS A 1 281 ? 38.294 95.489 118.177 1.00 23.74 261 CYS A C 1
ATOM 2062 O O . CYS A 1 281 ? 39.429 95.934 118.150 1.00 23.16 261 CYS A O 1
ATOM 2065 N N . PHE A 1 282 ? 37.376 95.847 119.070 1.00 27.66 262 PHE A N 1
ATOM 2066 C CA . PHE A 1 282 ? 37.610 96.879 120.111 1.00 26.72 262 PHE A CA 1
ATOM 2067 C C . PHE A 1 282 ? 38.217 96.205 121.333 1.00 26.99 262 PHE A C 1
ATOM 2068 O O . PHE A 1 282 ? 38.182 94.988 121.450 1.00 29.94 262 PHE A O 1
ATOM 2076 N N . PRO A 1 283 ? 38.796 96.956 122.288 1.00 29.75 263 PRO A N 1
ATOM 2077 C CA . PRO A 1 283 ? 39.278 96.350 123.533 1.00 33.03 263 PRO A CA 1
ATOM 2078 C C . PRO A 1 283 ? 38.127 95.644 124.237 1.00 28.61 263 PRO A C 1
ATOM 2079 O O . PRO A 1 283 ? 36.969 96.039 124.122 1.00 28.37 263 PRO A O 1
ATOM 2083 N N . PRO A 1 284 ? 38.386 94.551 124.977 1.00 32.81 264 PRO A N 1
ATOM 2084 C CA . PRO A 1 284 ? 37.295 93.812 125.607 1.00 32.10 264 PRO A CA 1
ATOM 2085 C C . PRO A 1 284 ? 36.526 94.649 126.642 1.00 29.40 264 PRO A C 1
ATOM 2086 O O . PRO A 1 284 ? 37.099 95.511 127.320 1.00 32.61 264 PRO A O 1
ATOM 2090 N N . CYS A 1 285 ? 35.232 94.380 126.742 1.00 29.06 265 CYS A N 1
ATOM 2091 C CA . CYS A 1 285 ? 34.370 94.920 127.823 1.00 27.49 265 CYS A CA 1
ATOM 2092 C C . CYS A 1 285 ? 33.129 94.049 127.959 1.00 23.53 265 CYS A C 1
ATOM 2093 O O . CYS A 1 285 ? 32.600 93.571 126.946 1.00 27.62 265 CYS A O 1
ATOM 2096 N N . GLU A 1 286 ? 32.793 93.736 129.205 1.00 21.76 266 GLU A N 1
ATOM 2097 C CA . GLU A 1 286 ? 31.590 92.955 129.544 1.00 23.49 266 GLU A CA 1
ATOM 2098 C C . GLU A 1 286 ? 30.363 93.746 129.087 1.00 24.68 266 GLU A C 1
ATOM 2099 O O . GLU A 1 286 ? 30.187 94.914 129.439 1.00 23.47 266 GLU A O 1
ATOM 2105 N N . PRO A 1 287 ? 29.480 93.129 128.287 1.00 22.64 267 PRO A N 1
ATOM 2106 C CA . PRO A 1 287 ? 28.306 93.826 127.768 1.00 25.01 267 PRO A CA 1
ATOM 2107 C C . PRO A 1 287 ? 27.302 94.095 128.878 1.00 24.84 267 PRO A C 1
ATOM 2108 O O . PRO A 1 287 ? 27.413 93.477 129.971 1.00 23.76 267 PRO A O 1
ATOM 2112 N N . LYS A 1 288 ? 26.348 94.954 128.590 1.00 23.14 268 LYS A N 1
ATOM 2113 C CA . LYS A 1 288 ? 25.351 95.396 129.577 1.00 25.36 268 LYS A CA 1
ATOM 2114 C C . LYS A 1 288 ? 24.570 94.163 130.058 1.00 23.17 268 LYS A C 1
ATOM 2115 O O . LYS A 1 288 ? 24.287 94.068 131.259 1.00 24.42 268 LYS A O 1
ATOM 2121 N N . LEU A 1 289 ? 24.198 93.286 129.098 1.00 22.53 269 LEU A N 1
ATOM 2122 C CA . LEU A 1 289 ? 23.646 91.939 129.337 1.00 23.25 269 LEU A CA 1
ATOM 2123 C C . LEU A 1 289 ? 24.295 91.020 128.326 1.00 22.58 269 LEU A C 1
ATOM 2124 O O . LEU A 1 289 ? 24.801 91.493 127.297 1.00 23.02 269 LEU A O 1
ATOM 2129 N N . PRO A 1 290 ? 24.330 89.713 128.611 1.00 28.04 270 PRO A N 1
ATOM 2130 C CA . PRO A 1 290 ? 24.990 88.738 127.744 1.00 23.79 270 PRO A CA 1
ATOM 2131 C C . PRO A 1 290 ? 24.540 88.731 126.286 1.00 23.99 270 PRO A C 1
ATOM 2132 O O . PRO A 1 290 ? 25.391 88.463 125.470 1.00 24.56 270 PRO A O 1
ATOM 2136 N N . HIS A 1 291 ? 23.287 89.097 125.994 1.00 25.20 271 HIS A N 1
ATOM 2137 C CA . HIS A 1 291 ? 22.775 89.117 124.598 1.00 24.22 271 HIS A CA 1
ATOM 2138 C C . HIS A 1 291 ? 23.506 90.204 123.792 1.00 24.37 271 HIS A C 1
ATOM 2139 O O . HIS A 1 291 ? 23.371 90.180 122.570 1.00 24.69 271 HIS A O 1
ATOM 2146 N N . LEU A 1 292 ? 24.275 91.101 124.409 1.00 21.21 272 LEU A N 1
ATOM 2147 C CA . LEU A 1 292 ? 24.957 92.219 123.691 1.00 18.86 272 LEU A CA 1
ATOM 2148 C C . LEU A 1 292 ? 26.448 91.946 123.543 1.00 18.40 272 LEU A C 1
ATOM 2149 O O . LEU A 1 292 ? 27.199 92.911 123.238 1.00 22.29 272 LEU A O 1
ATOM 2154 N N . ALA A 1 293 ? 26.876 90.681 123.675 1.00 20.51 273 ALA A N 1
ATOM 2155 C CA . ALA A 1 293 ? 28.308 90.310 123.644 1.00 21.90 273 ALA A CA 1
ATOM 2156 C C . ALA A 1 293 ? 28.931 90.551 122.248 1.00 21.23 273 ALA A C 1
ATOM 2157 O O . ALA A 1 293 ? 30.176 90.560 122.122 1.00 20.72 273 ALA A O 1
ATOM 2159 N N . ASP A 1 294 ? 28.115 90.736 121.216 1.00 19.93 274 ASP A N 1
ATOM 2160 C CA . ASP A 1 294 ? 28.628 91.016 119.842 1.00 21.40 274 ASP A CA 1
ATOM 2161 C C . ASP A 1 294 ? 27.855 92.215 119.278 1.00 23.15 274 ASP A C 1
ATOM 2162 O O . ASP A 1 294 ? 27.489 92.219 118.048 1.00 21.64 274 ASP A O 1
ATOM 2167 N N . CYS A 1 295 ? 27.668 93.234 120.118 1.00 21.35 275 CYS A N 1
ATOM 2168 C CA . CYS A 1 295 ? 26.950 94.482 119.771 1.00 21.88 275 CYS A CA 1
ATOM 2169 C C . CYS A 1 295 ? 27.935 95.655 119.723 1.00 22.10 275 CYS A C 1
ATOM 2170 O O . CYS A 1 295 ? 28.426 96.067 120.738 1.00 22.71 275 CYS A O 1
ATOM 2173 N N . ALA A 1 296 ? 28.163 96.207 118.523 1.00 20.03 276 ALA A N 1
ATOM 2174 C CA . ALA A 1 296 ? 28.859 97.480 118.322 1.00 21.76 276 ALA A CA 1
ATOM 2175 C C . ALA A 1 296 ? 27.893 98.394 117.585 1.00 21.36 276 ALA A C 1
ATOM 2176 O O . ALA A 1 296 ? 27.515 98.108 116.413 1.00 24.76 276 ALA A O 1
ATOM 2178 N N . PHE A 1 297 ? 27.545 99.501 118.217 1.00 19.18 277 PHE A N 1
ATOM 2179 C CA . PHE A 1 297 ? 26.593 100.497 117.689 1.00 20.46 277 PHE A CA 1
ATOM 2180 C C . PHE A 1 297 ? 27.418 101.689 117.271 1.00 19.37 277 PHE A C 1
ATOM 2181 O O . PHE A 1 297 ? 27.809 102.480 118.132 1.00 22.30 277 PHE A O 1
ATOM 2189 N N . VAL A 1 298 ? 27.595 101.844 115.941 1.00 19.82 278 VAL A N 1
ATOM 2190 C CA . VAL A 1 298 ? 28.653 102.756 115.418 1.00 18.79 278 VAL A CA 1
ATOM 2191 C C . VAL A 1 298 ? 28.274 104.213 115.735 1.00 17.76 278 VAL A C 1
ATOM 2192 O O . VAL A 1 298 ? 27.048 104.552 115.816 1.00 21.68 278 VAL A O 1
ATOM 2196 N N . SER A 1 299 ? 29.294 105.043 115.900 1.00 19.90 279 SER A N 1
ATOM 2197 C CA . SER A 1 299 ? 29.157 106.514 116.038 1.00 22.91 279 SER A CA 1
ATOM 2198 C C . SER A 1 299 ? 29.541 107.205 114.724 1.00 21.70 279 SER A C 1
ATOM 2199 O O . SER A 1 299 ? 28.771 108.059 114.242 1.00 20.31 279 SER A O 1
ATOM 2202 N N . GLY A 1 300 ? 30.705 106.884 114.178 1.00 20.42 280 GLY A N 1
ATOM 2203 C CA . GLY A 1 300 ? 31.150 107.498 112.920 1.00 19.74 280 GLY A CA 1
ATOM 2204 C C . GLY A 1 300 ? 32.649 107.476 112.766 1.00 20.89 280 GLY A C 1
ATOM 2205 O O . GLY A 1 300 ? 33.353 106.877 113.620 1.00 21.74 280 GLY A O 1
ATOM 2206 N N . ILE A 1 301 ? 33.162 108.104 111.697 1.00 18.52 281 ILE A N 1
ATOM 2207 C CA . ILE A 1 301 ? 34.618 108.137 111.428 1.00 18.58 281 ILE A CA 1
ATOM 2208 C C . ILE A 1 301 ? 35.141 109.563 111.527 1.00 19.07 281 ILE A C 1
ATOM 2209 O O . ILE A 1 301 ? 34.408 110.536 111.305 1.00 21.05 281 ILE A O 1
ATOM 2214 N N . GLU A 1 302 ? 36.424 109.636 111.792 1.00 21.71 282 GLU A N 1
ATOM 2215 C CA . GLU A 1 302 ? 37.202 110.875 111.792 1.00 23.51 282 GLU A CA 1
ATOM 2216 C C . GLU A 1 302 ? 38.477 110.582 111.002 1.00 22.60 282 GLU A C 1
ATOM 2217 O O . GLU A 1 302 ? 39.128 109.570 111.283 1.00 29.56 282 GLU A O 1
ATOM 2223 N N . MET A 1 303 ? 38.792 111.417 110.016 1.00 23.55 283 MET A N 1
ATOM 2224 C CA . MET A 1 303 ? 40.016 111.250 109.209 1.00 27.00 283 MET A CA 1
ATOM 2225 C C . MET A 1 303 ? 41.249 111.447 110.109 1.00 25.83 283 MET A C 1
ATOM 2226 O O . MET A 1 303 ? 41.241 112.341 111.014 1.00 26.46 283 MET A O 1
ATOM 2231 N N . ARG A 1 304 ? 42.270 110.636 109.881 1.00 25.96 284 ARG A N 1
ATOM 2232 C CA . ARG A 1 304 ? 43.606 110.819 110.491 1.00 29.10 284 ARG A CA 1
ATOM 2233 C C . ARG A 1 304 ? 44.544 111.473 109.473 1.00 32.48 284 ARG A C 1
ATOM 2234 O O . ARG A 1 304 ? 44.255 111.386 108.244 1.00 35.99 284 ARG A O 1
ATOM 2242 N N . ASN A 1 305 ? 45.642 112.065 109.957 1.00 35.15 285 ASN A N 1
ATOM 2243 C CA . ASN A 1 305 ? 46.684 112.676 109.104 1.00 35.51 285 ASN A CA 1
ATOM 2244 C C . ASN A 1 305 ? 47.279 111.611 108.195 1.00 37.34 285 ASN A C 1
ATOM 2245 O O . ASN A 1 305 ? 47.634 111.945 107.064 1.00 51.89 285 ASN A O 1
ATOM 2250 N N . ASP A 1 306 ? 47.350 110.368 108.650 1.00 37.76 286 ASP A N 1
ATOM 2251 C CA . ASP A 1 306 ? 47.981 109.258 107.882 1.00 41.15 286 ASP A CA 1
ATOM 2252 C C . ASP A 1 306 ? 47.017 108.713 106.812 1.00 42.10 286 ASP A C 1
ATOM 2253 O O . ASP A 1 306 ? 47.402 107.739 106.145 1.00 44.46 286 ASP A O 1
ATOM 2258 N N . GLY A 1 307 ? 45.826 109.305 106.640 1.00 35.59 287 GLY A N 1
ATOM 2259 C CA . GLY A 1 307 ? 44.860 108.907 105.587 1.00 37.04 287 GLY A CA 1
ATOM 2260 C C . GLY A 1 307 ? 43.975 107.740 106.004 1.00 34.02 287 GLY A C 1
ATOM 2261 O O . GLY A 1 307 ? 42.985 107.455 105.280 1.00 30.69 287 GLY A O 1
ATOM 2262 N N . LYS A 1 308 ? 44.274 107.095 107.143 1.00 32.18 288 LYS A N 1
ATOM 2263 C CA A LYS A 1 308 ? 43.341 106.118 107.761 0.50 28.18 288 LYS A CA 1
ATOM 2264 C CA B LYS A 1 308 ? 43.338 106.120 107.758 0.50 29.33 288 LYS A CA 1
ATOM 2265 C C . LYS A 1 308 ? 42.237 106.876 108.514 1.00 26.29 288 LYS A C 1
ATOM 2266 O O . LYS A 1 308 ? 42.224 108.127 108.502 1.00 27.05 288 LYS A O 1
ATOM 2277 N N . CYS A 1 309 ? 41.315 106.157 109.131 1.00 24.67 289 CYS A N 1
ATOM 2278 C CA A CYS A 1 309 ? 40.238 106.761 109.963 0.80 26.85 289 CYS A CA 1
ATOM 2279 C CA B CYS A 1 309 ? 40.347 106.849 110.016 0.20 23.96 289 CYS A CA 1
ATOM 2280 C C . CYS A 1 309 ? 40.214 106.140 111.366 1.00 23.80 289 CYS A C 1
ATOM 2281 O O . CYS A 1 309 ? 40.581 104.998 111.479 1.00 25.35 289 CYS A O 1
ATOM 2286 N N . ASN A 1 310 ? 39.751 106.925 112.339 1.00 25.02 290 ASN A N 1
ATOM 2287 C CA . ASN A 1 310 ? 39.275 106.424 113.626 1.00 21.94 290 ASN A CA 1
ATOM 2288 C C . ASN A 1 310 ? 37.796 106.116 113.445 1.00 20.96 290 ASN A C 1
ATOM 2289 O O . ASN A 1 310 ? 37.035 107.058 113.132 1.00 25.60 290 ASN A O 1
ATOM 2294 N N . LEU A 1 311 ? 37.420 104.856 113.635 1.00 24.22 291 LEU A N 1
ATOM 2295 C CA . LEU A 1 311 ? 36.003 104.439 113.668 1.00 20.73 291 LEU A CA 1
ATOM 2296 C C . LEU A 1 311 ? 35.567 104.380 115.145 1.00 20.28 291 LEU A C 1
ATOM 2297 O O . LEU A 1 311 ? 35.982 103.450 115.853 1.00 25.13 291 LEU A O 1
ATOM 2302 N N . TYR A 1 312 ? 34.789 105.358 115.560 1.00 19.37 292 TYR A N 1
ATOM 2303 C CA . TYR A 1 312 ? 34.174 105.413 116.910 1.00 19.42 292 TYR A CA 1
ATOM 2304 C C . TYR A 1 312 ? 32.908 104.554 116.931 1.00 20.15 292 TYR A C 1
ATOM 2305 O O . TYR A 1 312 ? 32.080 104.620 116.022 1.00 21.72 292 TYR A O 1
ATOM 2314 N N . SER A 1 313 ? 32.735 103.762 117.998 1.00 18.83 293 SER A N 1
ATOM 2315 C CA . SER A 1 313 ? 31.519 102.953 118.227 1.00 19.24 293 SER A CA 1
ATOM 2316 C C . SER A 1 313 ? 31.205 102.829 119.724 1.00 20.01 293 SER A C 1
ATOM 2317 O O . SER A 1 313 ? 32.124 102.760 120.507 1.00 21.39 293 SER A O 1
ATOM 2320 N N . GLY A 1 314 ? 29.913 102.837 120.057 1.00 20.45 294 GLY A N 1
ATOM 2321 C CA . GLY A 1 314 ? 29.424 102.209 121.277 1.00 19.70 294 GLY A CA 1
ATOM 2322 C C . GLY A 1 314 ? 29.662 100.716 121.235 1.00 20.14 294 GLY A C 1
ATOM 2323 O O . GLY A 1 314 ? 29.546 100.122 120.145 1.00 23.47 294 GLY A O 1
ATOM 2324 N N . ILE A 1 315 ? 30.008 100.120 122.375 1.00 20.35 295 ILE A N 1
ATOM 2325 C CA . ILE A 1 315 ? 30.284 98.672 122.442 1.00 20.30 295 ILE A CA 1
ATOM 2326 C C . ILE A 1 315 ? 29.606 98.069 123.676 1.00 17.77 295 ILE A C 1
ATOM 2327 O O . ILE A 1 315 ? 29.704 98.640 124.770 1.00 22.50 295 ILE A O 1
ATOM 2332 N N . GLY A 1 316 ? 28.800 97.056 123.430 1.00 20.61 296 GLY A N 1
ATOM 2333 C CA . GLY A 1 316 ? 28.111 96.280 124.464 1.00 19.95 296 GLY A CA 1
ATOM 2334 C C . GLY A 1 316 ? 27.094 97.108 125.230 1.00 21.93 296 GLY A C 1
ATOM 2335 O O . GLY A 1 316 ? 26.604 96.619 126.278 1.00 21.18 296 GLY A O 1
ATOM 2336 N N . ASP A 1 317 ? 26.716 98.293 124.742 1.00 18.58 297 ASP A N 1
ATOM 2337 C CA . ASP A 1 317 ? 25.838 99.228 125.489 1.00 21.99 297 ASP A CA 1
ATOM 2338 C C . ASP A 1 317 ? 26.493 99.557 126.849 1.00 20.61 297 ASP A C 1
ATOM 2339 O O . ASP A 1 317 ? 25.742 99.887 127.759 1.00 21.01 297 ASP A O 1
ATOM 2344 N N . VAL A 1 318 ? 27.822 99.561 126.949 1.00 18.99 298 VAL A N 1
ATOM 2345 C CA . VAL A 1 318 ? 28.510 99.975 128.205 1.00 21.55 298 VAL A CA 1
ATOM 2346 C C . VAL A 1 318 ? 29.664 100.937 127.956 1.00 20.97 298 VAL A C 1
ATOM 2347 O O . VAL A 1 318 ? 30.020 101.635 128.908 1.00 21.57 298 VAL A O 1
ATOM 2351 N N . ALA A 1 319 ? 30.204 101.073 126.740 1.00 19.98 299 ALA A N 1
ATOM 2352 C CA . ALA A 1 319 ? 31.470 101.794 126.552 1.00 20.38 299 ALA A CA 1
ATOM 2353 C C . ALA A 1 319 ? 31.507 102.420 125.169 1.00 19.49 299 ALA A C 1
ATOM 2354 O O . ALA A 1 319 ? 30.658 102.070 124.335 1.00 23.47 299 ALA A O 1
ATOM 2356 N N . GLU A 1 320 ? 32.494 103.279 124.975 1.00 19.17 300 GLU A N 1
ATOM 2357 C CA . GLU A 1 320 ? 32.785 103.914 123.673 1.00 17.17 300 GLU A CA 1
ATOM 2358 C C . GLU A 1 320 ? 34.257 103.679 123.368 1.00 20.55 300 GLU A C 1
ATOM 2359 O O . GLU A 1 320 ? 35.118 103.871 124.238 1.00 22.53 300 GLU A O 1
ATOM 2365 N N . GLY A 1 321 ? 34.547 103.206 122.159 1.00 20.52 301 GLY A N 1
ATOM 2366 C CA . GLY A 1 321 ? 35.936 103.018 121.728 1.00 21.21 301 GLY A CA 1
ATOM 2367 C C . GLY A 1 321 ? 36.123 103.461 120.284 1.00 19.84 301 GLY A C 1
ATOM 2368 O O . GLY A 1 321 ? 35.111 103.874 119.631 1.00 22.28 301 GLY A O 1
ATOM 2369 N N . TYR A 1 322 ? 37.360 103.383 119.813 1.00 20.35 302 TYR A N 1
ATOM 2370 C CA . TYR A 1 322 ? 37.592 103.501 118.367 1.00 21.02 302 TYR A CA 1
ATOM 2371 C C . TYR A 1 322 ? 38.570 102.427 117.941 1.00 23.13 302 TYR A C 1
ATOM 2372 O O . TYR A 1 322 ? 39.409 101.941 118.745 1.00 24.36 302 TYR A O 1
ATOM 2381 N N . ILE A 1 323 ? 38.494 102.094 116.642 1.00 22.98 303 ILE A N 1
ATOM 2382 C CA . ILE A 1 323 ? 39.516 101.248 115.995 1.00 22.84 303 ILE A CA 1
ATOM 2383 C C . ILE A 1 323 ? 40.040 102.037 114.809 1.00 27.01 303 ILE A C 1
ATOM 2384 O O . ILE A 1 323 ? 39.299 102.909 114.282 1.00 24.52 303 ILE A O 1
ATOM 2389 N N . VAL A 1 324 ? 41.282 101.760 114.453 1.00 27.32 304 VAL A N 1
ATOM 2390 C CA . VAL A 1 324 ? 41.937 102.433 113.303 1.00 25.83 304 VAL A CA 1
ATOM 2391 C C . VAL A 1 324 ? 41.739 101.547 112.062 1.00 26.41 304 VAL A C 1
ATOM 2392 O O . VAL A 1 324 ? 42.163 100.369 112.080 1.00 25.42 304 VAL A O 1
ATOM 2396 N N . ILE A 1 325 ? 41.048 102.088 111.050 1.00 22.03 305 ILE A N 1
ATOM 2397 C CA . ILE A 1 325 ? 40.669 101.298 109.845 1.00 21.13 305 ILE A CA 1
ATOM 2398 C C . ILE A 1 325 ? 41.108 102.054 108.604 1.00 21.43 305 ILE A C 1
ATOM 2399 O O . ILE A 1 325 ? 41.337 103.280 108.675 1.00 25.22 305 ILE A O 1
ATOM 2404 N N . ASP A 1 326 ? 41.158 101.327 107.482 1.00 21.17 306 ASP A N 1
ATOM 2405 C CA . ASP A 1 326 ? 41.300 101.988 106.149 1.00 21.46 306 ASP A CA 1
ATOM 2406 C C . ASP A 1 326 ? 40.093 102.881 105.902 1.00 23.37 306 ASP A C 1
ATOM 2407 O O . ASP A 1 326 ? 39.003 102.560 106.407 1.00 24.58 306 ASP A O 1
ATOM 2412 N N . TYR A 1 327 ? 40.285 103.963 105.138 1.00 24.15 307 TYR A N 1
ATOM 2413 C CA . TYR A 1 327 ? 39.192 104.884 104.727 1.00 22.69 307 TYR A CA 1
ATOM 2414 C C . TYR A 1 327 ? 38.115 104.079 104.015 1.00 23.11 307 TYR A C 1
ATOM 2415 O O . TYR A 1 327 ? 38.413 103.467 102.983 1.00 24.48 307 TYR A O 1
ATOM 2424 N N . PRO A 1 328 ? 36.884 103.978 104.563 1.00 23.97 308 PRO A N 1
ATOM 2425 C CA . PRO A 1 328 ? 35.868 103.067 104.036 1.00 24.68 308 PRO A CA 1
ATOM 2426 C C . PRO A 1 328 ? 35.260 103.484 102.681 1.00 25.84 308 PRO A C 1
ATOM 2427 O O . PRO A 1 328 ? 34.631 102.658 102.037 1.00 26.92 308 PRO A O 1
ATOM 2431 N N . PHE A 1 329 ? 35.403 104.740 102.305 1.00 21.49 309 PHE A N 1
ATOM 2432 C CA . PHE A 1 329 ? 34.873 105.295 101.014 1.00 25.76 309 PHE A CA 1
ATOM 2433 C C . PHE A 1 329 ? 35.967 105.401 99.946 1.00 24.90 309 PHE A C 1
ATOM 2434 O O . PHE A 1 329 ? 35.683 106.037 98.926 1.00 28.14 309 PHE A O 1
ATOM 2442 N N . GLU A 1 330 ? 37.128 104.803 100.143 1.00 25.92 310 GLU A N 1
ATOM 2443 C CA . GLU A 1 330 ? 38.274 104.853 99.206 1.00 24.30 310 GLU A CA 1
ATOM 2444 C C . GLU A 1 330 ? 37.766 104.520 97.806 1.00 25.73 310 GLU A C 1
ATOM 2445 O O . GLU A 1 330 ? 37.110 103.481 97.643 1.00 29.36 310 GLU A O 1
ATOM 2451 N N . GLY A 1 331 ? 38.041 105.400 96.840 1.00 28.43 311 GLY A N 1
ATOM 2452 C CA . GLY A 1 331 ? 37.591 105.191 95.455 1.00 26.73 311 GLY A CA 1
ATOM 2453 C C . GLY A 1 331 ? 36.374 106.040 95.118 1.00 27.80 311 GLY A C 1
ATOM 2454 O O . GLY A 1 331 ? 36.118 106.178 93.957 1.00 27.52 311 GLY A O 1
ATOM 2455 N N . TYR A 1 332 ? 35.635 106.580 96.091 1.00 26.51 312 TYR A N 1
ATOM 2456 C CA . TYR A 1 332 ? 34.352 107.292 95.852 1.00 25.04 312 TYR A CA 1
ATOM 2457 C C . TYR A 1 332 ? 34.495 108.778 96.185 1.00 23.00 312 TYR A C 1
ATOM 2458 O O . TYR A 1 332 ? 33.505 109.529 96.040 1.00 28.80 312 TYR A O 1
ATOM 2467 N N . GLY A 1 333 ? 35.710 109.195 96.537 1.00 25.56 313 GLY A N 1
ATOM 2468 C CA . GLY A 1 333 ? 36.019 110.599 96.841 1.00 29.16 313 GLY A CA 1
ATOM 2469 C C . GLY A 1 333 ? 36.355 110.820 98.302 1.00 23.75 313 GLY A C 1
ATOM 2470 O O . GLY A 1 333 ? 36.077 109.947 99.131 1.00 25.99 313 GLY A O 1
ATOM 2471 N N . LYS A 1 334 ? 36.941 111.970 98.563 1.00 23.57 314 LYS A N 1
ATOM 2472 C CA . LYS A 1 334 ? 37.354 112.474 99.886 1.00 26.21 314 LYS A CA 1
ATOM 2473 C C . LYS A 1 334 ? 36.124 113.065 100.590 1.00 22.11 314 LYS A C 1
ATOM 2474 O O . LYS A 1 334 ? 35.240 113.648 99.954 1.00 22.72 314 LYS A O 1
ATOM 2480 N N . ILE A 1 335 ? 36.075 112.933 101.916 1.00 21.98 315 ILE A N 1
ATOM 2481 C CA . ILE A 1 335 ? 35.080 113.651 102.759 1.00 22.49 315 ILE A CA 1
ATOM 2482 C C . ILE A 1 335 ? 35.349 115.145 102.605 1.00 20.92 315 ILE A C 1
ATOM 2483 O O . ILE A 1 335 ? 36.473 115.571 102.792 1.00 22.34 315 ILE A O 1
ATOM 2488 N N . VAL A 1 336 ? 34.320 115.913 102.309 1.00 21.92 316 VAL A N 1
ATOM 2489 C CA . VAL A 1 336 ? 34.448 117.391 102.234 1.00 23.22 316 VAL A CA 1
ATOM 2490 C C . VAL A 1 336 ? 33.503 118.044 103.234 1.00 22.68 316 VAL A C 1
ATOM 2491 O O . VAL A 1 336 ? 33.714 119.219 103.442 1.00 24.99 316 VAL A O 1
ATOM 2495 N N . SER A 1 337 ? 32.549 117.320 103.822 1.00 24.03 317 SER A N 1
ATOM 2496 C CA . SER A 1 337 ? 31.785 117.817 104.981 1.00 23.51 317 SER A CA 1
ATOM 2497 C C . SER A 1 337 ? 32.709 117.849 106.216 1.00 25.01 317 SER A C 1
ATOM 2498 O O . SER A 1 337 ? 33.795 117.196 106.239 1.00 22.76 317 SER A O 1
ATOM 2501 N N . ASP A 1 338 ? 32.304 118.623 107.210 1.00 23.18 318 ASP A N 1
ATOM 2502 C CA . ASP A 1 338 ? 33.098 118.787 108.452 1.00 26.03 318 ASP A CA 1
ATOM 2503 C C . ASP A 1 338 ? 32.161 118.855 109.656 1.00 23.17 318 ASP A C 1
ATOM 2504 O O . ASP A 1 338 ? 30.944 119.064 109.485 1.00 22.37 318 ASP A O 1
ATOM 2509 N N . VAL A 1 339 ? 32.776 118.724 110.828 1.00 22.69 319 VAL A N 1
ATOM 2510 C CA . VAL A 1 339 ? 32.148 119.011 112.154 1.00 24.32 319 VAL A CA 1
ATOM 2511 C C . VAL A 1 339 ? 33.082 119.939 112.914 1.00 23.47 319 VAL A C 1
ATOM 2512 O O . VAL A 1 339 ? 33.225 119.782 114.150 1.00 20.24 319 VAL A O 1
ATOM 2516 N N . ALA A 1 340 ? 33.689 120.887 112.220 1.00 23.48 320 ALA A N 1
ATOM 2517 C CA . ALA A 1 340 ? 34.466 122.011 112.805 1.00 24.92 320 ALA A CA 1
ATOM 2518 C C . ALA A 1 340 ? 33.512 123.194 112.980 1.00 25.44 320 ALA A C 1
ATOM 2519 O O . ALA A 1 340 ? 33.384 124.024 112.056 1.00 22.97 320 ALA A O 1
ATOM 2521 N N . PHE A 1 341 ? 32.891 123.297 114.155 1.00 25.50 321 PHE A N 1
ATOM 2522 C CA . PHE A 1 341 ? 31.898 124.351 114.476 1.00 23.19 321 PHE A CA 1
ATOM 2523 C C . PHE A 1 341 ? 32.612 125.616 114.987 1.00 31.82 321 PHE A C 1
ATOM 2524 O O . PHE A 1 341 ? 33.800 125.600 115.392 1.00 29.59 321 PHE A O 1
ATOM 2533 N N . PRO B 1 28 ? -20.215 137.502 132.365 1.00 73.45 8 PRO B N 1
ATOM 2534 C CA . PRO B 1 28 ? -18.995 138.110 132.969 1.00 83.55 8 PRO B CA 1
ATOM 2535 C C . PRO B 1 28 ? -18.362 137.172 134.006 1.00 99.20 8 PRO B C 1
ATOM 2536 O O . PRO B 1 28 ? -19.106 136.562 134.765 1.00 103.54 8 PRO B O 1
ATOM 2540 N N . CYS B 1 29 ? -17.033 137.062 134.035 1.00 101.53 9 CYS B N 1
ATOM 2541 C CA . CYS B 1 29 ? -16.396 136.006 134.861 1.00 87.93 9 CYS B CA 1
ATOM 2542 C C . CYS B 1 29 ? -16.717 136.244 136.348 1.00 80.67 9 CYS B C 1
ATOM 2543 O O . CYS B 1 29 ? -16.696 137.411 136.800 1.00 73.52 9 CYS B O 1
ATOM 2546 N N . SER B 1 30 ? -17.067 135.174 137.065 1.00 74.84 10 SER B N 1
ATOM 2547 C CA . SER B 1 30 ? -17.349 135.200 138.523 1.00 71.60 10 SER B CA 1
ATOM 2548 C C . SER B 1 30 ? -16.072 135.570 139.280 1.00 67.67 10 SER B C 1
ATOM 2549 O O . SER B 1 30 ? -16.198 136.137 140.383 1.00 64.82 10 SER B O 1
ATOM 2552 N N . LEU B 1 31 ? -14.896 135.275 138.718 1.00 55.19 11 LEU B N 1
ATOM 2553 C CA . LEU B 1 31 ? -13.594 135.572 139.373 1.00 66.16 11 LEU B CA 1
ATOM 2554 C C . LEU B 1 31 ? -13.420 137.097 139.442 1.00 70.76 11 LEU B C 1
ATOM 2555 O O . LEU B 1 31 ? -12.767 137.570 140.382 1.00 79.49 11 LEU B O 1
ATOM 2560 N N . ILE B 1 32 ? -14.022 137.839 138.510 1.00 63.35 12 ILE B N 1
ATOM 2561 C CA . ILE B 1 32 ? -13.698 139.281 138.307 1.00 56.90 12 ILE B CA 1
ATOM 2562 C C . ILE B 1 32 ? -13.936 140.084 139.593 1.00 56.03 12 ILE B C 1
ATOM 2563 O O . ILE B 1 32 ? -13.023 140.784 140.040 1.00 48.37 12 ILE B O 1
ATOM 2568 N N . PRO B 1 33 ? -15.137 140.069 140.234 1.00 66.94 13 PRO B N 1
ATOM 2569 C CA . PRO B 1 33 ? -15.350 140.756 141.513 1.00 70.17 13 PRO B CA 1
ATOM 2570 C C . PRO B 1 33 ? -14.338 140.397 142.609 1.00 65.94 13 PRO B C 1
ATOM 2571 O O . PRO B 1 33 ? -13.865 141.291 143.292 1.00 63.91 13 PRO B O 1
ATOM 2575 N N . ALA B 1 34 ? -14.055 139.099 142.765 1.00 57.82 14 ALA B N 1
ATOM 2576 C CA . ALA B 1 34 ? -13.090 138.576 143.761 1.00 48.20 14 ALA B CA 1
ATOM 2577 C C . ALA B 1 34 ? -11.705 139.187 143.494 1.00 50.02 14 ALA B C 1
ATOM 2578 O O . ALA B 1 34 ? -11.023 139.574 144.472 1.00 60.81 14 ALA B O 1
ATOM 2580 N N . LYS B 1 35 ? -11.317 139.329 142.225 1.00 45.16 15 LYS B N 1
ATOM 2581 C CA . LYS B 1 35 ? -9.998 139.909 141.854 1.00 48.67 15 LYS B CA 1
ATOM 2582 C C . LYS B 1 35 ? -9.992 141.404 142.141 1.00 57.86 15 LYS B C 1
ATOM 2583 O O . LYS B 1 35 ? -9.041 141.857 142.798 1.00 70.82 15 LYS B O 1
ATOM 2589 N N . GLU B 1 36 ? -10.967 142.140 141.606 1.00 60.97 16 GLU B N 1
ATOM 2590 C CA . GLU B 1 36 ? -11.077 143.613 141.795 1.00 65.85 16 GLU B CA 1
ATOM 2591 C C . GLU B 1 36 ? -11.072 143.890 143.312 1.00 66.54 16 GLU B C 1
ATOM 2592 O O . GLU B 1 36 ? -10.307 144.806 143.750 1.00 68.94 16 GLU B O 1
ATOM 2598 N N . ALA B 1 37 ? -11.849 143.111 144.085 1.00 69.37 17 ALA B N 1
ATOM 2599 C CA . ALA B 1 37 ? -11.975 143.253 145.558 1.00 64.56 17 ALA B CA 1
ATOM 2600 C C . ALA B 1 37 ? -10.607 143.032 146.209 1.00 74.32 17 ALA B C 1
ATOM 2601 O O . ALA B 1 37 ? -10.165 143.864 147.050 1.00 86.09 17 ALA B O 1
ATOM 2603 N N . PHE B 1 38 ? -9.956 141.942 145.818 1.00 63.77 18 PHE B N 1
ATOM 2604 C CA . PHE B 1 38 ? -8.642 141.546 146.374 1.00 62.46 18 PHE B CA 1
ATOM 2605 C C . PHE B 1 38 ? -7.628 142.651 146.079 1.00 62.22 18 PHE B C 1
ATOM 2606 O O . PHE B 1 38 ? -6.864 143.026 146.987 1.00 68.79 18 PHE B O 1
ATOM 2614 N N . GLU B 1 39 ? -7.650 143.183 144.851 1.00 67.16 19 GLU B N 1
ATOM 2615 C CA . GLU B 1 39 ? -6.693 144.228 144.409 1.00 64.84 19 GLU B CA 1
ATOM 2616 C C . GLU B 1 39 ? -6.878 145.443 145.320 1.00 63.34 19 GLU B C 1
ATOM 2617 O O . GLU B 1 39 ? -5.886 146.084 145.651 1.00 78.02 19 GLU B O 1
ATOM 2623 N N . ARG B 1 40 ? -8.125 145.738 145.691 1.00 78.43 20 ARG B N 1
ATOM 2624 C CA . ARG B 1 40 ? -8.468 146.832 146.631 1.00 81.07 20 ARG B CA 1
ATOM 2625 C C . ARG B 1 40 ? -8.117 146.462 148.089 1.00 83.52 20 ARG B C 1
ATOM 2626 O O . ARG B 1 40 ? -7.558 147.344 148.742 1.00 100.82 20 ARG B O 1
ATOM 2634 N N . GLU B 1 41 ? -8.368 145.242 148.604 1.00 74.56 21 GLU B N 1
ATOM 2635 C CA . GLU B 1 41 ? -8.221 145.029 150.086 1.00 73.89 21 GLU B CA 1
ATOM 2636 C C . GLU B 1 41 ? -7.244 143.912 150.528 1.00 85.70 21 GLU B C 1
ATOM 2637 O O . GLU B 1 41 ? -7.445 143.352 151.649 1.00 88.09 21 GLU B O 1
ATOM 2643 N N . LYS B 1 42 ? -6.187 143.624 149.765 1.00 73.35 22 LYS B N 1
ATOM 2644 C CA . LYS B 1 42 ? -5.173 142.609 150.163 1.00 55.65 22 LYS B CA 1
ATOM 2645 C C . LYS B 1 42 ? -4.366 143.050 151.389 1.00 48.73 22 LYS B C 1
ATOM 2646 O O . LYS B 1 42 ? -4.300 144.246 151.646 1.00 62.32 22 LYS B O 1
ATOM 2652 N N . LYS B 1 43 ? -3.763 142.102 152.104 1.00 39.92 23 LYS B N 1
ATOM 2653 C CA . LYS B 1 43 ? -2.719 142.410 153.111 1.00 45.31 23 LYS B CA 1
ATOM 2654 C C . LYS B 1 43 ? -1.400 141.799 152.620 1.00 46.14 23 LYS B C 1
ATOM 2655 O O . LYS B 1 43 ? -1.282 140.551 152.635 1.00 45.61 23 LYS B O 1
ATOM 2657 N N . ILE B 1 44 ? -0.452 142.632 152.180 1.00 39.22 24 ILE B N 1
ATOM 2658 C CA . ILE B 1 44 ? 0.885 142.119 151.764 1.00 40.26 24 ILE B CA 1
ATOM 2659 C C . ILE B 1 44 ? 1.928 142.617 152.755 1.00 33.90 24 ILE B C 1
ATOM 2660 O O . ILE B 1 44 ? 1.945 143.798 153.029 1.00 44.15 24 ILE B O 1
ATOM 2665 N N . TYR B 1 45 ? 2.771 141.726 153.259 1.00 37.11 25 TYR B N 1
ATOM 2666 C CA . TYR B 1 45 ? 3.632 142.059 154.428 1.00 42.25 25 TYR B CA 1
ATOM 2667 C C . TYR B 1 45 ? 5.103 142.186 154.013 1.00 39.76 25 TYR B C 1
ATOM 2668 O O . TYR B 1 45 ? 5.934 142.441 154.886 1.00 41.38 25 TYR B O 1
ATOM 2677 N N . GLY B 1 46 ? 5.380 142.012 152.722 1.00 35.82 26 GLY B N 1
ATOM 2678 C CA . GLY B 1 46 ? 6.728 142.027 152.118 1.00 31.95 26 GLY B CA 1
ATOM 2679 C C . GLY B 1 46 ? 6.697 141.439 150.714 1.00 30.22 26 GLY B C 1
ATOM 2680 O O . GLY B 1 46 ? 5.705 140.804 150.345 1.00 28.58 26 GLY B O 1
ATOM 2681 N N . LYS B 1 47 ? 7.765 141.645 149.956 1.00 26.47 27 LYS B N 1
ATOM 2682 C CA . LYS B 1 47 ? 7.817 141.148 148.565 1.00 24.81 27 LYS B CA 1
ATOM 2683 C C . LYS B 1 47 ? 9.265 141.210 148.109 1.00 27.90 27 LYS B C 1
ATOM 2684 O O . LYS B 1 47 ? 10.001 142.041 148.611 1.00 30.10 27 LYS B O 1
ATOM 2690 N N . ALA B 1 48 ? 9.647 140.344 147.176 1.00 26.20 28 ALA B N 1
ATOM 2691 C CA . ALA B 1 48 ? 10.986 140.388 146.568 1.00 25.02 28 ALA B CA 1
ATOM 2692 C C . ALA B 1 48 ? 10.933 139.694 145.206 1.00 25.35 28 ALA B C 1
ATOM 2693 O O . ALA B 1 48 ? 10.046 138.841 144.965 1.00 26.68 28 ALA B O 1
ATOM 2695 N N . ILE B 1 49 ? 11.840 140.096 144.324 1.00 26.65 29 ILE B N 1
ATOM 2696 C CA . ILE B 1 49 ? 12.165 139.329 143.106 1.00 26.21 29 ILE B CA 1
ATOM 2697 C C . ILE B 1 49 ? 13.431 138.522 143.401 1.00 22.20 29 ILE B C 1
ATOM 2698 O O . ILE B 1 49 ? 14.355 139.035 144.062 1.00 28.18 29 ILE B O 1
ATOM 2703 N N . LEU B 1 50 ? 13.455 137.274 142.939 1.00 23.59 30 LEU B N 1
ATOM 2704 C CA . LEU B 1 50 ? 14.616 136.356 143.125 1.00 26.18 30 LEU B CA 1
ATOM 2705 C C . LEU B 1 50 ? 15.685 136.653 142.067 1.00 25.83 30 LEU B C 1
ATOM 2706 O O . LEU B 1 50 ? 15.279 137.033 140.957 1.00 26.05 30 LEU B O 1
ATOM 2711 N N . SER B 1 51 ? 16.975 136.479 142.395 1.00 24.54 31 SER B N 1
ATOM 2712 C CA . SER B 1 51 ? 18.113 136.587 141.439 1.00 27.35 31 SER B CA 1
ATOM 2713 C C . SER B 1 51 ? 18.593 135.184 141.101 1.00 26.35 31 SER B C 1
ATOM 2714 O O . SER B 1 51 ? 18.740 134.356 142.028 1.00 28.91 31 SER B O 1
ATOM 2717 N N . PHE B 1 52 ? 18.834 134.921 139.814 1.00 27.27 32 PHE B N 1
ATOM 2718 C CA . PHE B 1 52 ? 19.396 133.626 139.374 1.00 25.31 32 PHE B CA 1
ATOM 2719 C C . PHE B 1 52 ? 20.694 133.846 138.608 1.00 25.62 32 PHE B C 1
ATOM 2720 O O . PHE B 1 52 ? 20.740 134.660 137.691 1.00 30.27 32 PHE B O 1
ATOM 2728 N N . ASP B 1 53 ? 21.702 133.070 138.970 1.00 27.52 33 ASP B N 1
ATOM 2729 C CA . ASP B 1 53 ? 23.057 133.086 138.382 1.00 28.34 33 ASP B CA 1
ATOM 2730 C C . ASP B 1 53 ? 23.309 131.758 137.666 1.00 26.76 33 ASP B C 1
ATOM 2731 O O . ASP B 1 53 ? 22.700 130.746 138.030 1.00 24.25 33 ASP B O 1
ATOM 2736 N N . GLY B 1 54 ? 24.227 131.781 136.700 1.00 26.38 34 GLY B N 1
ATOM 2737 C CA . GLY B 1 54 ? 24.728 130.574 136.035 1.00 26.74 34 GLY B CA 1
ATOM 2738 C C . GLY B 1 54 ? 23.888 130.171 134.844 1.00 25.70 34 GLY B C 1
ATOM 2739 O O . GLY B 1 54 ? 24.062 129.043 134.410 1.00 25.17 34 GLY B O 1
ATOM 2740 N N . VAL B 1 55 ? 23.031 131.044 134.317 1.00 25.54 35 VAL B N 1
ATOM 2741 C CA . VAL B 1 55 ? 22.250 130.710 133.085 1.00 26.35 35 VAL B CA 1
ATOM 2742 C C . VAL B 1 55 ? 22.410 131.845 132.048 1.00 29.08 35 VAL B C 1
ATOM 2743 O O . VAL B 1 55 ? 21.452 132.138 131.321 1.00 28.02 35 VAL B O 1
ATOM 2747 N N . ASN B 1 56 ? 23.607 132.420 131.931 1.00 25.49 36 ASN B N 1
ATOM 2748 C CA . ASN B 1 56 ? 23.957 133.357 130.830 1.00 28.08 36 ASN B CA 1
ATOM 2749 C C . ASN B 1 56 ? 22.936 134.483 130.716 1.00 28.05 36 ASN B C 1
ATOM 2750 O O . ASN B 1 56 ? 22.666 134.935 129.579 1.00 31.56 36 ASN B O 1
ATOM 2755 N N . GLY B 1 57 ? 22.387 134.949 131.829 1.00 30.92 37 GLY B N 1
ATOM 2756 C CA . GLY B 1 57 ? 21.448 136.093 131.841 1.00 32.04 37 GLY B CA 1
ATOM 2757 C C . GLY B 1 57 ? 20.066 135.752 131.280 1.00 27.95 37 GLY B C 1
ATOM 2758 O O . GLY B 1 57 ? 19.276 136.671 131.123 1.00 30.64 37 GLY B O 1
ATOM 2759 N N . TYR B 1 58 ? 19.779 134.475 130.979 1.00 22.15 38 TYR B N 1
ATOM 2760 C CA . TYR B 1 58 ? 18.423 134.008 130.611 1.00 22.30 38 TYR B CA 1
ATOM 2761 C C . TYR B 1 58 ? 17.414 134.361 131.698 1.00 24.55 38 TYR B C 1
ATOM 2762 O O . TYR B 1 58 ? 17.818 134.473 132.843 1.00 24.69 38 TYR B O 1
ATOM 2771 N N . ASP B 1 59 ? 16.156 134.522 131.336 1.00 23.26 39 ASP B N 1
ATOM 2772 C CA . ASP B 1 59 ? 15.037 134.673 132.287 1.00 23.94 39 ASP B CA 1
ATOM 2773 C C . ASP B 1 59 ? 14.820 133.329 132.989 1.00 22.41 39 ASP B C 1
ATOM 2774 O O . ASP B 1 59 ? 15.086 132.276 132.396 1.00 21.81 39 ASP B O 1
ATOM 2779 N N . VAL B 1 60 ? 14.428 133.404 134.266 1.00 24.48 40 VAL B N 1
ATOM 2780 C CA . VAL B 1 60 ? 14.056 132.222 135.092 1.00 22.05 40 VAL B CA 1
ATOM 2781 C C . VAL B 1 60 ? 12.703 132.541 135.709 1.00 21.64 40 VAL B C 1
ATOM 2782 O O . VAL B 1 60 ? 12.582 133.573 136.339 1.00 23.06 40 VAL B O 1
ATOM 2786 N N . TYR B 1 61 ? 11.732 131.665 135.509 1.00 19.73 41 TYR B N 1
ATOM 2787 C CA . TYR B 1 61 ? 10.342 131.899 135.928 1.00 21.84 41 TYR B CA 1
ATOM 2788 C C . TYR B 1 61 ? 9.652 130.565 136.181 1.00 21.58 41 TYR B C 1
ATOM 2789 O O . TYR B 1 61 ? 10.268 129.468 135.993 1.00 22.06 41 TYR B O 1
ATOM 2798 N N . ASN B 1 62 ? 8.412 130.675 136.649 1.00 21.30 42 ASN B N 1
ATOM 2799 C CA . ASN B 1 62 ? 7.501 129.522 136.857 1.00 19.62 42 ASN B CA 1
ATOM 2800 C C . ASN B 1 62 ? 8.265 128.412 137.572 1.00 19.80 42 ASN B C 1
ATOM 2801 O O . ASN B 1 62 ? 8.302 127.277 137.080 1.00 20.96 42 ASN B O 1
ATOM 2806 N N . CYS B 1 63 ? 8.842 128.731 138.726 1.00 19.90 43 CYS B N 1
ATOM 2807 C CA . CYS B 1 63 ? 9.687 127.797 139.486 1.00 18.68 43 CYS B CA 1
ATOM 2808 C C . CYS B 1 63 ? 8.837 126.744 140.220 1.00 17.91 43 CYS B C 1
ATOM 2809 O O . CYS B 1 63 ? 7.601 126.899 140.363 1.00 20.08 43 CYS B O 1
ATOM 2812 N N . SER B 1 64 ? 9.480 125.653 140.584 1.00 17.03 44 SER B N 1
ATOM 2813 C CA . SER B 1 64 ? 8.967 124.763 141.667 1.00 19.50 44 SER B CA 1
ATOM 2814 C C . SER B 1 64 ? 8.862 125.610 142.936 1.00 19.24 44 SER B C 1
ATOM 2815 O O . SER B 1 64 ? 9.448 126.707 143.011 1.00 23.11 44 SER B O 1
ATOM 2818 N N . ILE B 1 65 ? 8.286 125.057 143.990 1.00 20.91 45 ILE B N 1
ATOM 2819 C CA . ILE B 1 65 ? 8.566 125.670 145.322 1.00 21.52 45 ILE B CA 1
ATOM 2820 C C . ILE B 1 65 ? 10.012 125.351 145.690 1.00 23.12 45 ILE B C 1
ATOM 2821 O O . ILE B 1 65 ? 10.585 124.376 145.195 1.00 22.16 45 ILE B O 1
ATOM 2826 N N . PRO B 1 66 ? 10.628 126.127 146.619 1.00 24.05 46 PRO B N 1
ATOM 2827 C CA . PRO B 1 66 ? 11.939 125.828 147.235 1.00 25.51 46 PRO B CA 1
ATOM 2828 C C . PRO B 1 66 ? 11.780 124.530 148.051 1.00 21.65 46 PRO B C 1
ATOM 2829 O O . PRO B 1 66 ? 10.670 124.199 148.513 1.00 26.34 46 PRO B O 1
ATOM 2833 N N . PHE B 1 67 ? 12.850 123.776 148.149 1.00 22.01 47 PHE B N 1
ATOM 2834 C CA . PHE B 1 67 ? 12.892 122.506 148.898 1.00 22.61 47 PHE B CA 1
ATOM 2835 C C . PHE B 1 67 ? 14.269 122.394 149.519 1.00 21.82 47 PHE B C 1
ATOM 2836 O O . PHE B 1 67 ? 15.178 123.147 149.164 1.00 21.08 47 PHE B O 1
ATOM 2844 N N . THR B 1 68 ? 14.412 121.478 150.478 1.00 22.95 48 THR B N 1
ATOM 2845 C CA . THR B 1 68 ? 15.709 121.293 151.138 1.00 23.13 48 THR B CA 1
ATOM 2846 C C . THR B 1 68 ? 16.221 119.892 150.821 1.00 22.49 48 THR B C 1
ATOM 2847 O O . THR B 1 68 ? 15.413 118.954 150.570 1.00 23.92 48 THR B O 1
ATOM 2851 N N . TYR B 1 69 ? 17.533 119.771 150.782 1.00 22.13 49 TYR B N 1
ATOM 2852 C CA . TYR B 1 69 ? 18.212 118.475 150.613 1.00 24.18 49 TYR B CA 1
ATOM 2853 C C . TYR B 1 69 ? 19.630 118.590 151.159 1.00 26.72 49 TYR B C 1
ATOM 2854 O O . TYR B 1 69 ? 20.347 119.552 150.833 1.00 30.81 49 TYR B O 1
ATOM 2863 N N . ASP B 1 70 ? 19.959 117.685 152.075 1.00 31.45 50 ASP B N 1
ATOM 2864 C CA . ASP B 1 70 ? 21.327 117.516 152.625 1.00 38.44 50 ASP B CA 1
ATOM 2865 C C . ASP B 1 70 ? 21.884 118.886 153.047 1.00 38.08 50 ASP B C 1
ATOM 2866 O O . ASP B 1 70 ? 23.067 119.185 152.772 1.00 44.13 50 ASP B O 1
ATOM 2871 N N . GLY B 1 71 ? 21.041 119.687 153.697 1.00 36.30 51 GLY B N 1
ATOM 2872 C CA . GLY B 1 71 ? 21.438 120.894 154.438 1.00 40.38 51 GLY B CA 1
ATOM 2873 C C . GLY B 1 71 ? 21.408 122.150 153.594 1.00 36.83 51 GLY B C 1
ATOM 2874 O O . GLY B 1 71 ? 21.897 123.187 154.066 1.00 43.24 51 GLY B O 1
ATOM 2875 N N . LYS B 1 72 ? 20.871 122.074 152.381 1.00 30.80 52 LYS B N 1
ATOM 2876 C CA . LYS B 1 72 ? 20.837 123.239 151.475 1.00 33.35 52 LYS B CA 1
ATOM 2877 C C . LYS B 1 72 ? 19.425 123.403 150.919 1.00 28.56 52 LYS B C 1
ATOM 2878 O O . LYS B 1 72 ? 18.628 122.448 150.944 1.00 27.89 52 LYS B O 1
ATOM 2884 N N . THR B 1 73 ? 19.149 124.610 150.453 1.00 26.14 53 THR B N 1
ATOM 2885 C CA . THR B 1 73 ? 17.871 124.987 149.840 1.00 23.79 53 THR B CA 1
ATOM 2886 C C . THR B 1 73 ? 18.105 124.996 148.343 1.00 18.75 53 THR B C 1
ATOM 2887 O O . THR B 1 73 ? 19.166 125.536 147.881 1.00 20.73 53 THR B O 1
ATOM 2891 N N . TYR B 1 74 ? 17.137 124.439 147.661 1.00 18.51 54 TYR B N 1
ATOM 2892 C CA . TYR B 1 74 ? 17.138 124.361 146.169 1.00 19.46 54 TYR B CA 1
ATOM 2893 C C . TYR B 1 74 ? 15.815 124.827 145.588 1.00 21.42 54 TYR B C 1
ATOM 2894 O O . TYR B 1 74 ? 14.771 124.847 146.274 1.00 22.83 54 TYR B O 1
ATOM 2903 N N . ILE B 1 75 ? 15.833 125.158 144.283 1.00 19.11 55 ILE B N 1
ATOM 2904 C CA . ILE B 1 75 ? 14.600 125.447 143.544 1.00 17.96 55 ILE B CA 1
ATOM 2905 C C . ILE B 1 75 ? 14.829 125.070 142.056 1.00 19.27 55 ILE B C 1
ATOM 2906 O O . ILE B 1 75 ? 15.972 125.189 141.598 1.00 18.89 55 ILE B O 1
ATOM 2911 N N . PHE B 1 76 ? 13.814 124.472 141.431 1.00 20.14 56 PHE B N 1
ATOM 2912 C CA . PHE B 1 76 ? 13.815 124.264 139.958 1.00 19.81 56 PHE B CA 1
ATOM 2913 C C . PHE B 1 76 ? 13.258 125.523 139.306 1.00 19.88 56 PHE B C 1
ATOM 2914 O O . PHE B 1 76 ? 12.219 126.030 139.715 1.00 21.03 56 PHE B O 1
ATOM 2922 N N . GLY B 1 77 ? 13.932 125.995 138.257 1.00 22.15 57 GLY B N 1
ATOM 2923 C CA . GLY B 1 77 ? 13.471 127.146 137.470 1.00 19.15 57 GLY B CA 1
ATOM 2924 C C . GLY B 1 77 ? 13.269 126.774 136.001 1.00 19.81 57 GLY B C 1
ATOM 2925 O O . GLY B 1 77 ? 13.998 125.910 135.468 1.00 17.92 57 GLY B O 1
ATOM 2926 N N . ARG B 1 78 ? 12.271 127.391 135.407 1.00 19.08 58 ARG B N 1
ATOM 2927 C CA . ARG B 1 78 ? 12.069 127.370 133.933 1.00 18.32 58 ARG B CA 1
ATOM 2928 C C . ARG B 1 78 ? 12.964 128.447 133.321 1.00 20.43 58 ARG B C 1
ATOM 2929 O O . ARG B 1 78 ? 12.800 129.629 133.673 1.00 20.68 58 ARG B O 1
ATOM 2937 N N . VAL B 1 79 ? 13.878 128.038 132.448 1.00 18.32 59 VAL B N 1
ATOM 2938 C CA . VAL B 1 79 ? 14.977 128.910 131.963 1.00 16.05 59 VAL B CA 1
ATOM 2939 C C . VAL B 1 79 ? 14.774 129.119 130.466 1.00 18.50 59 VAL B C 1
ATOM 2940 O O . VAL B 1 79 ? 14.661 128.128 129.766 1.00 21.97 59 VAL B O 1
ATOM 2944 N N . GLU B 1 80 ? 14.710 130.377 130.050 1.00 20.40 60 GLU B N 1
ATOM 2945 C CA . GLU B 1 80 ? 14.349 130.736 128.662 1.00 19.00 60 GLU B CA 1
ATOM 2946 C C . GLU B 1 80 ? 14.914 132.105 128.340 1.00 20.42 60 GLU B C 1
ATOM 2947 O O . GLU B 1 80 ? 14.850 133.032 129.203 1.00 21.07 60 GLU B O 1
ATOM 2953 N N . LYS B 1 81 ? 15.398 132.256 127.115 1.00 20.92 61 LYS B N 1
ATOM 2954 C CA . LYS B 1 81 ? 15.869 133.590 126.676 1.00 22.31 61 LYS B CA 1
ATOM 2955 C C . LYS B 1 81 ? 14.650 134.520 126.567 1.00 21.86 61 LYS B C 1
ATOM 2956 O O . LYS B 1 81 ? 13.574 134.058 126.102 1.00 22.33 61 LYS B O 1
ATOM 2962 N N . LYS B 1 82 ? 14.804 135.785 126.975 1.00 22.15 62 LYS B N 1
ATOM 2963 C CA . LYS B 1 82 ? 13.694 136.745 127.037 1.00 22.45 62 LYS B CA 1
ATOM 2964 C C . LYS B 1 82 ? 13.034 136.853 125.665 1.00 21.90 62 LYS B C 1
ATOM 2965 O O . LYS B 1 82 ? 11.785 136.961 125.625 1.00 23.65 62 LYS B O 1
ATOM 2971 N N . ASP B 1 83 ? 13.799 136.807 124.574 1.00 25.73 63 ASP B N 1
ATOM 2972 C CA . ASP B 1 83 ? 13.210 136.997 123.221 1.00 24.57 63 ASP B CA 1
ATOM 2973 C C . ASP B 1 83 ? 13.021 135.676 122.454 1.00 21.14 63 ASP B C 1
ATOM 2974 O O . ASP B 1 83 ? 12.917 135.734 121.210 1.00 25.41 63 ASP B O 1
ATOM 2979 N N . GLU B 1 84 ? 12.904 134.535 123.128 1.00 20.94 64 GLU B N 1
ATOM 2980 C CA . GLU B 1 84 ? 12.622 133.215 122.523 1.00 22.18 64 GLU B CA 1
ATOM 2981 C C . GLU B 1 84 ? 11.343 132.688 123.167 1.00 22.84 64 GLU B C 1
ATOM 2982 O O . GLU B 1 84 ? 11.171 132.858 124.381 1.00 22.61 64 GLU B O 1
ATOM 2988 N N . TRP B 1 85 ? 10.492 132.035 122.401 1.00 20.81 65 TRP B N 1
ATOM 2989 C CA . TRP B 1 85 ? 9.238 131.399 122.871 1.00 23.03 65 TRP B CA 1
ATOM 2990 C C . TRP B 1 85 ? 9.352 129.894 122.631 1.00 20.58 65 TRP B C 1
ATOM 2991 O O . TRP B 1 85 ? 9.857 129.504 121.580 1.00 21.06 65 TRP B O 1
ATOM 3002 N N . VAL B 1 86 ? 8.959 129.067 123.605 1.00 22.06 66 VAL B N 1
ATOM 3003 C CA . VAL B 1 86 ? 8.994 127.584 123.511 1.00 22.34 66 VAL B CA 1
ATOM 3004 C C . VAL B 1 86 ? 10.439 127.118 123.317 1.00 19.51 66 VAL B C 1
ATOM 3005 O O . VAL B 1 86 ? 10.686 126.208 122.481 1.00 21.09 66 VAL B O 1
ATOM 3009 N N . HIS B 1 87 ? 11.357 127.678 124.096 1.00 19.45 67 HIS B N 1
ATOM 3010 C CA . HIS B 1 87 ? 12.792 127.274 124.146 1.00 18.56 67 HIS B CA 1
ATOM 3011 C C . HIS B 1 87 ? 13.233 127.207 125.611 1.00 17.79 67 HIS B C 1
ATOM 3012 O O . HIS B 1 87 ? 14.314 127.712 125.930 1.00 20.28 67 HIS B O 1
ATOM 3019 N N . SER B 1 88 ? 12.444 126.503 126.416 1.00 19.53 68 SER B N 1
ATOM 3020 C CA . SER B 1 88 ? 12.666 126.398 127.890 1.00 20.83 68 SER B CA 1
ATOM 3021 C C . SER B 1 88 ? 13.433 125.119 128.218 1.00 22.38 68 SER B C 1
ATOM 3022 O O . SER B 1 88 ? 13.281 124.090 127.514 1.00 18.43 68 SER B O 1
ATOM 3025 N N . ASN B 1 89 ? 14.177 125.181 129.320 1.00 20.65 69 ASN B N 1
ATOM 3026 C CA . ASN B 1 89 ? 14.729 124.009 130.007 1.00 16.42 69 ASN B CA 1
ATOM 3027 C C . ASN B 1 89 ? 14.532 124.254 131.502 1.00 16.11 69 ASN B C 1
ATOM 3028 O O . ASN B 1 89 ? 14.411 125.390 131.918 1.00 20.13 69 ASN B O 1
ATOM 3033 N N . SER B 1 90 ? 14.429 123.172 132.236 1.00 16.68 70 SER B N 1
ATOM 3034 C CA . SER B 1 90 ? 14.258 123.191 133.698 1.00 17.08 70 SER B CA 1
ATOM 3035 C C . SER B 1 90 ? 15.605 122.840 134.326 1.00 17.68 70 SER B C 1
ATOM 3036 O O . SER B 1 90 ? 16.187 121.790 134.011 1.00 17.24 70 SER B O 1
ATOM 3039 N N . ILE B 1 91 ? 16.062 123.745 135.191 1.00 18.33 71 ILE B N 1
ATOM 3040 C CA . ILE B 1 91 ? 17.403 123.733 135.787 1.00 18.69 71 ILE B CA 1
ATOM 3041 C C . ILE B 1 91 ? 17.256 123.793 137.322 1.00 17.82 71 ILE B C 1
ATOM 3042 O O . ILE B 1 91 ? 16.436 124.580 137.860 1.00 19.47 71 ILE B O 1
ATOM 3047 N N . LEU B 1 92 ? 18.052 122.968 137.975 1.00 16.72 72 LEU B N 1
ATOM 3048 C CA . LEU B 1 92 ? 18.171 122.985 139.473 1.00 16.99 72 LEU B CA 1
ATOM 3049 C C . LEU B 1 92 ? 19.100 124.100 139.917 1.00 19.85 72 LEU B C 1
ATOM 3050 O O . LEU B 1 92 ? 20.266 124.136 139.473 1.00 22.54 72 LEU B O 1
ATOM 3055 N N . PHE B 1 93 ? 18.615 124.928 140.846 1.00 18.32 73 PHE B N 1
ATOM 3056 C CA . PHE B 1 93 ? 19.398 126.035 141.426 1.00 19.66 73 PHE B CA 1
ATOM 3057 C C . PHE B 1 93 ? 19.537 125.802 142.945 1.00 20.68 73 PHE B C 1
ATOM 3058 O O . PHE B 1 93 ? 18.606 125.291 143.573 1.00 22.22 73 PHE B O 1
ATOM 3066 N N . GLU B 1 94 ? 20.740 126.077 143.432 1.00 18.95 74 GLU B N 1
ATOM 3067 C CA A GLU B 1 94 ? 21.058 126.081 144.887 0.50 20.79 74 GLU B CA 1
ATOM 3068 C CA B GLU B 1 94 ? 21.074 126.084 144.888 0.50 21.01 74 GLU B CA 1
ATOM 3069 C C . GLU B 1 94 ? 20.931 127.523 145.391 1.00 24.26 74 GLU B C 1
ATOM 3070 O O . GLU B 1 94 ? 21.363 128.479 144.682 1.00 23.41 74 GLU B O 1
ATOM 3081 N N . LYS B 1 95 ? 20.332 127.698 146.558 1.00 20.88 75 LYS B N 1
ATOM 3082 C CA . LYS B 1 95 ? 20.288 129.016 147.204 1.00 25.47 75 LYS B CA 1
ATOM 3083 C C . LYS B 1 95 ? 21.697 129.315 147.708 1.00 25.53 75 LYS B C 1
ATOM 3084 O O . LYS B 1 95 ? 22.238 128.480 148.466 1.00 27.78 75 LYS B O 1
ATOM 3090 N N . VAL B 1 96 ? 22.258 130.453 147.291 1.00 23.92 76 VAL B N 1
ATOM 3091 C CA . VAL B 1 96 ? 23.628 130.859 147.698 1.00 29.42 76 VAL B CA 1
ATOM 3092 C C . VAL B 1 96 ? 23.571 132.163 148.506 1.00 29.11 76 VAL B C 1
ATOM 3093 O O . VAL B 1 96 ? 24.603 132.571 149.035 1.00 33.92 76 VAL B O 1
ATOM 3097 N N . GLY B 1 97 ? 22.417 132.800 148.608 1.00 31.38 77 GLY B N 1
ATOM 3098 C CA . GLY B 1 97 ? 22.293 134.007 149.432 1.00 34.42 77 GLY B CA 1
ATOM 3099 C C . GLY B 1 97 ? 20.866 134.474 149.550 1.00 26.60 77 GLY B C 1
ATOM 3100 O O . GLY B 1 97 ? 19.971 133.770 149.067 1.00 27.12 77 GLY B O 1
ATOM 3101 N N . GLU B 1 98 ? 20.685 135.593 150.246 1.00 29.04 78 GLU B N 1
ATOM 3102 C CA . GLU B 1 98 ? 19.356 136.220 150.441 1.00 36.56 78 GLU B CA 1
ATOM 3103 C C . GLU B 1 98 ? 18.761 136.453 149.038 1.00 34.12 78 GLU B C 1
ATOM 3104 O O . GLU B 1 98 ? 19.344 137.254 148.288 1.00 39.79 78 GLU B O 1
ATOM 3110 N N . ASN B 1 99 ? 17.685 135.724 148.694 1.00 31.28 79 ASN B N 1
ATOM 3111 C CA . ASN B 1 99 ? 16.940 135.820 147.418 1.00 34.66 79 ASN B CA 1
ATOM 3112 C C . ASN B 1 99 ? 17.854 135.545 146.224 1.00 31.14 79 ASN B C 1
ATOM 3113 O O . ASN B 1 99 ? 17.530 136.029 145.118 1.00 30.35 79 ASN B O 1
ATOM 3118 N N . ARG B 1 100 ? 18.917 134.763 146.423 1.00 27.57 80 ARG B N 1
ATOM 3119 C CA . ARG B 1 100 ? 19.929 134.531 145.377 1.00 24.89 80 ARG B CA 1
ATOM 3120 C C . ARG B 1 100 ? 20.140 133.034 145.165 1.00 23.39 80 ARG B C 1
ATOM 3121 O O . ARG B 1 100 ? 20.485 132.327 146.086 1.00 23.31 80 ARG B O 1
ATOM 3129 N N . TYR B 1 101 ? 20.033 132.614 143.907 1.00 23.53 81 TYR B N 1
ATOM 3130 C CA . TYR B 1 101 ? 20.118 131.205 143.490 1.00 23.71 81 TYR B CA 1
ATOM 3131 C C . TYR B 1 101 ? 21.133 131.082 142.355 1.00 24.88 81 TYR B C 1
ATOM 3132 O O . TYR B 1 101 ? 21.259 132.027 141.569 1.00 26.35 81 TYR B O 1
ATOM 3141 N N . ARG B 1 102 ? 21.826 129.949 142.303 1.00 23.31 82 ARG B N 1
ATOM 3142 C CA . ARG B 1 102 ? 22.838 129.695 141.264 1.00 25.04 82 ARG B CA 1
ATOM 3143 C C . ARG B 1 102 ? 22.653 128.283 140.725 1.00 21.21 82 ARG B C 1
ATOM 3144 O O . ARG B 1 102 ? 22.360 127.354 141.508 1.00 22.55 82 ARG B O 1
ATOM 3152 N N . ARG B 1 103 ? 22.772 128.120 139.396 1.00 20.77 83 ARG B N 1
ATOM 3153 C CA . ARG B 1 103 ? 22.636 126.785 138.786 1.00 20.11 83 ARG B CA 1
ATOM 3154 C C . ARG B 1 103 ? 23.586 125.839 139.539 1.00 19.16 83 ARG B C 1
ATOM 3155 O O . ARG B 1 103 ? 24.755 126.172 139.707 1.00 21.66 83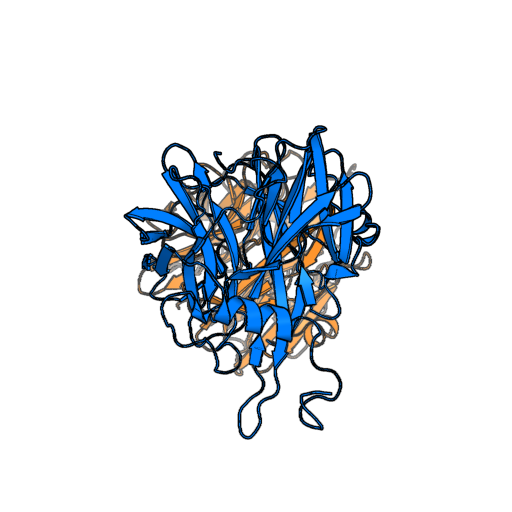 ARG B O 1
ATOM 3163 N N . HIS B 1 104 ? 23.091 124.681 139.945 1.00 21.62 84 HIS B N 1
ATOM 3164 C CA . HIS B 1 104 ? 23.953 123.640 140.527 1.00 23.41 84 HIS B CA 1
ATOM 3165 C C . HIS B 1 104 ? 24.542 122.811 139.393 1.00 21.81 84 HIS B C 1
ATOM 3166 O O . HIS B 1 104 ? 23.824 122.033 138.784 1.00 22.42 84 HIS B O 1
ATOM 3173 N N . PRO B 1 105 ? 25.860 122.938 139.120 1.00 26.31 85 PRO B N 1
ATOM 3174 C CA . PRO B 1 105 ? 26.472 122.251 137.983 1.00 30.37 85 PRO B CA 1
ATOM 3175 C C . PRO B 1 105 ? 26.442 120.713 138.017 1.00 26.51 85 PRO B C 1
ATOM 3176 O O . PRO B 1 105 ? 26.558 120.123 136.962 1.00 29.34 85 PRO B O 1
ATOM 3180 N N . ALA B 1 106 ? 26.310 120.069 139.165 1.00 23.30 86 ALA B N 1
ATOM 3181 C CA . ALA B 1 106 ? 26.306 118.587 139.249 1.00 26.03 86 ALA B CA 1
ATOM 3182 C C . ALA B 1 106 ? 25.004 118.042 138.667 1.00 21.97 86 ALA B C 1
ATOM 3183 O O . ALA B 1 106 ? 24.998 116.901 138.145 1.00 25.59 86 ALA B O 1
ATOM 3185 N N . SER B 1 107 ? 23.920 118.805 138.729 1.00 18.86 87 SER B N 1
ATOM 3186 C CA . SER B 1 107 ? 22.590 118.278 138.337 1.00 17.95 87 SER B CA 1
ATOM 3187 C C . SER B 1 107 ? 22.524 118.199 136.814 1.00 18.07 87 SER B C 1
ATOM 3188 O O . SER B 1 107 ? 23.015 119.111 136.192 1.00 21.43 87 SER B O 1
ATOM 3191 N N . ILE B 1 108 ? 21.838 117.194 136.305 1.00 20.33 88 ILE B N 1
ATOM 3192 C CA . ILE B 1 108 ? 21.388 117.235 134.887 1.00 20.40 88 ILE B CA 1
ATOM 3193 C C . ILE B 1 108 ? 20.276 118.281 134.780 1.00 19.62 88 ILE B C 1
ATOM 3194 O O . ILE B 1 108 ? 19.748 118.775 135.851 1.00 22.88 88 ILE B O 1
ATOM 3199 N N . THR B 1 109 ? 19.963 118.676 133.545 1.00 20.87 89 THR B N 1
ATOM 3200 C CA . THR B 1 109 ? 18.840 119.582 133.226 1.00 20.16 89 THR B CA 1
ATOM 3201 C C . THR B 1 109 ? 17.739 118.743 132.581 1.00 18.01 89 THR B C 1
ATOM 3202 O O . THR B 1 109 ? 18.028 117.618 132.139 1.00 20.73 89 THR B O 1
ATOM 3206 N N . TYR B 1 110 ? 16.541 119.280 132.531 1.00 18.63 90 TYR B N 1
ATOM 3207 C CA . TYR B 1 110 ? 15.344 118.600 132.015 1.00 20.11 90 TYR B CA 1
ATOM 3208 C C . TYR B 1 110 ? 14.773 119.476 130.895 1.00 19.70 90 TYR B C 1
ATOM 3209 O O . TYR B 1 110 ? 14.651 120.724 131.052 1.00 18.70 90 TYR B O 1
ATOM 3218 N N . ASN B 1 111 ? 14.502 118.828 129.751 1.00 19.46 91 ASN B N 1
ATOM 3219 C CA . ASN B 1 111 ? 13.950 119.539 128.583 1.00 17.96 91 ASN B CA 1
ATOM 3220 C C . ASN B 1 111 ? 12.433 119.700 128.819 1.00 20.91 91 ASN B C 1
ATOM 3221 O O . ASN B 1 111 ? 11.650 119.052 128.130 1.00 21.28 91 ASN B O 1
ATOM 3226 N N . LEU B 1 112 ? 12.051 120.566 129.762 1.00 20.76 92 LEU B N 1
ATOM 3227 C CA . LEU B 1 112 ? 10.686 120.731 130.264 1.00 19.93 92 LEU B CA 1
ATOM 3228 C C . LEU B 1 112 ? 10.408 122.204 130.590 1.00 16.97 92 LEU B C 1
ATOM 3229 O O . LEU B 1 112 ? 11.358 122.964 130.933 1.00 20.04 92 LEU B O 1
ATOM 3234 N N . GLU B 1 113 ? 9.134 122.550 130.533 1.00 17.04 93 GLU B N 1
ATOM 3235 C CA . GLU B 1 113 ? 8.594 123.840 131.015 1.00 19.78 93 GLU B CA 1
ATOM 3236 C C . GLU B 1 113 ? 7.969 123.611 132.398 1.00 19.92 93 GLU B C 1
ATOM 3237 O O . GLU B 1 113 ? 7.505 122.494 132.670 1.00 22.44 93 GLU B O 1
ATOM 3243 N N . ASP B 1 114 ? 7.905 124.646 133.216 1.00 21.79 94 ASP B N 1
ATOM 3244 C CA . ASP B 1 114 ? 6.999 124.696 134.394 1.00 22.83 94 ASP B CA 1
ATOM 3245 C C . ASP B 1 114 ? 7.289 123.539 135.338 1.00 18.65 94 ASP B C 1
ATOM 3246 O O . ASP B 1 114 ? 6.408 122.712 135.586 1.00 18.47 94 ASP B O 1
ATOM 3251 N N . PRO B 1 115 ? 8.515 123.463 135.889 1.00 19.53 95 PRO B N 1
ATOM 3252 C CA . PRO B 1 115 ? 8.882 122.343 136.756 1.00 18.78 95 PRO B CA 1
ATOM 3253 C C . PRO B 1 115 ? 8.178 122.408 138.121 1.00 18.86 95 PRO B C 1
ATOM 3254 O O . PRO B 1 115 ? 7.844 123.466 138.561 1.00 20.45 95 PRO B O 1
ATOM 3258 N N . PHE B 1 116 ? 7.935 121.246 138.706 1.00 18.79 96 PHE B N 1
ATOM 3259 C CA . PHE B 1 116 ? 7.240 121.158 140.008 1.00 20.56 96 PHE B CA 1
ATOM 3260 C C . PHE B 1 116 ? 7.735 119.933 140.749 1.00 18.62 96 PHE B C 1
ATOM 3261 O O . PHE B 1 116 ? 8.067 118.929 140.129 1.00 19.55 96 PHE B O 1
ATOM 3269 N N . VAL B 1 117 ? 7.680 120.017 142.111 1.00 17.79 97 VAL B N 1
ATOM 3270 C CA . VAL B 1 117 ? 8.137 118.946 143.020 1.00 20.65 97 VAL B CA 1
ATOM 3271 C C . VAL B 1 117 ? 7.085 118.678 144.088 1.00 18.69 97 VAL B C 1
ATOM 3272 O O . VAL B 1 117 ? 6.289 119.547 144.419 1.00 19.24 97 VAL B O 1
ATOM 3276 N N . VAL B 1 118 ? 7.146 117.466 144.588 1.00 16.76 98 VAL B N 1
ATOM 3277 C CA . VAL B 1 118 ? 6.322 117.059 145.763 1.00 20.76 98 VAL B CA 1
ATOM 3278 C C . VAL B 1 118 ? 6.994 115.850 146.363 1.00 17.71 98 VAL B C 1
ATOM 3279 O O . VAL B 1 118 ? 7.800 115.221 145.706 1.00 20.10 98 VAL B O 1
ATOM 3283 N N . LYS B 1 119 ? 6.789 115.638 147.671 1.00 18.28 99 LYS B N 1
ATOM 3284 C CA . LYS B 1 119 ? 7.284 114.430 148.338 1.00 18.47 99 LYS B CA 1
ATOM 3285 C C . LYS B 1 119 ? 6.179 113.386 148.384 1.00 19.27 99 LYS B C 1
ATOM 3286 O O . LYS B 1 119 ? 5.045 113.698 148.829 1.00 23.72 99 LYS B O 1
ATOM 3292 N N . ILE B 1 120 ? 6.523 112.173 147.949 1.00 19.44 100 ILE B N 1
ATOM 3293 C CA . ILE B 1 120 ? 5.622 110.989 147.941 1.00 20.35 100 ILE B CA 1
ATOM 3294 C C . ILE B 1 120 ? 6.424 109.812 148.502 1.00 22.07 100 ILE B C 1
ATOM 3295 O O . ILE B 1 120 ? 7.455 109.461 147.901 1.00 21.99 100 ILE B O 1
ATOM 3300 N N . HIS B 1 121 ? 5.978 109.249 149.647 1.00 22.77 101 HIS B N 1
ATOM 3301 C CA . HIS B 1 121 ? 6.559 108.020 150.205 1.00 22.02 101 HIS B CA 1
ATOM 3302 C C . HIS B 1 121 ? 8.065 108.229 150.401 1.00 21.54 101 HIS B C 1
ATOM 3303 O O . HIS B 1 121 ? 8.854 107.334 150.072 1.00 25.49 101 HIS B O 1
ATOM 3310 N N . GLY B 1 122 ? 8.462 109.383 150.928 1.00 21.04 102 GLY B N 1
ATOM 3311 C CA . GLY B 1 122 ? 9.841 109.622 151.361 1.00 25.30 102 GLY B CA 1
ATOM 3312 C C . GLY B 1 122 ? 10.781 109.981 150.238 1.00 27.19 102 GLY B C 1
ATOM 3313 O O . GLY B 1 122 ? 11.967 110.080 150.513 1.00 29.01 102 GLY B O 1
ATOM 3314 N N . GLU B 1 123 ? 10.295 110.178 149.009 1.00 24.38 103 GLU B N 1
ATOM 3315 C CA . GLU B 1 123 ? 11.197 110.544 147.882 1.00 25.19 103 GLU B CA 1
ATOM 3316 C C . GLU B 1 123 ? 10.598 111.711 147.106 1.00 19.26 103 GLU B C 1
ATOM 3317 O O . GLU B 1 123 ? 9.411 112.069 147.330 1.00 21.61 103 GLU B O 1
ATOM 3323 N N . MET B 1 124 ? 11.392 112.275 146.196 1.00 20.96 104 MET B N 1
ATOM 3324 C CA . MET B 1 124 ? 10.947 113.394 145.348 1.00 20.69 104 MET B CA 1
ATOM 3325 C C . MET B 1 124 ? 10.234 112.829 144.117 1.00 19.29 104 MET B C 1
ATOM 3326 O O . MET B 1 124 ? 10.709 111.815 143.548 1.00 21.34 104 MET B O 1
ATOM 3331 N N . VAL B 1 125 ? 9.110 113.440 143.772 1.00 17.76 105 VAL B N 1
ATOM 3332 C CA . VAL B 1 125 ? 8.426 113.315 142.454 1.00 19.10 105 VAL B CA 1
ATOM 3333 C C . VAL B 1 125 ? 8.568 114.670 141.783 1.00 20.52 105 VAL B C 1
ATOM 3334 O O . VAL B 1 125 ? 8.175 115.711 142.390 1.00 21.76 105 VAL B O 1
ATOM 3338 N N . PHE B 1 126 ? 9.227 114.664 140.628 1.00 19.55 106 PHE B N 1
ATOM 3339 C CA . PHE B 1 126 ? 9.505 115.902 139.878 1.00 16.17 106 PHE B CA 1
ATOM 3340 C C . PHE B 1 126 ? 8.760 115.771 138.539 1.00 18.87 106 PHE B C 1
ATOM 3341 O O . PHE B 1 126 ? 8.704 114.678 138.010 1.00 20.06 106 PHE B O 1
ATOM 3349 N N . GLY B 1 127 ? 8.133 116.836 138.089 1.00 20.42 107 GLY B N 1
ATOM 3350 C CA . GLY B 1 127 ? 7.494 116.858 136.771 1.00 21.63 107 GLY B CA 1
ATOM 3351 C C . GLY B 1 127 ? 7.673 118.180 136.077 1.00 19.99 107 GLY B C 1
ATOM 3352 O O . GLY B 1 127 ? 8.118 119.167 136.647 1.00 20.00 107 GLY B O 1
ATOM 3353 N N . GLY B 1 128 ? 7.370 118.172 134.787 1.00 19.25 108 GLY B N 1
ATOM 3354 C CA . GLY B 1 128 ? 7.310 119.387 133.965 1.00 21.52 108 GLY B CA 1
ATOM 3355 C C . GLY B 1 128 ? 6.641 119.046 132.664 1.00 21.66 108 GLY B C 1
ATOM 3356 O O . GLY B 1 128 ? 6.284 117.867 132.479 1.00 19.62 108 GLY B O 1
ATOM 3357 N N . THR B 1 129 ? 6.490 120.033 131.789 1.00 18.43 109 THR B N 1
ATOM 3358 C CA . THR B 1 129 ? 5.814 119.838 130.482 1.00 20.49 109 THR B CA 1
ATOM 3359 C C . THR B 1 129 ? 6.860 119.576 129.394 1.00 18.84 109 THR B C 1
ATOM 3360 O O . THR B 1 129 ? 7.732 120.413 129.200 1.00 18.61 109 THR B O 1
ATOM 3364 N N . HIS B 1 130 ? 6.756 118.450 128.711 1.00 18.49 110 HIS B N 1
ATOM 3365 C CA . HIS B 1 130 ? 7.626 118.146 127.551 1.00 20.04 110 HIS B CA 1
ATOM 3366 C C . HIS B 1 130 ? 6.868 118.523 126.277 1.00 17.53 110 HIS B C 1
ATOM 3367 O O . HIS B 1 130 ? 5.770 118.037 126.104 1.00 17.24 110 HIS B O 1
ATOM 3374 N N . VAL B 1 131 ? 7.446 119.425 125.488 1.00 18.21 111 VAL B N 1
ATOM 3375 C CA . VAL B 1 131 ? 6.814 119.983 124.264 1.00 20.02 111 VAL B CA 1
ATOM 3376 C C . VAL B 1 131 ? 7.349 119.231 123.041 1.00 18.18 111 VAL B C 1
ATOM 3377 O O . VAL B 1 131 ? 8.538 119.025 122.928 1.00 23.27 111 VAL B O 1
ATOM 3381 N N . THR B 1 132 ? 6.434 118.792 122.195 1.00 17.72 112 THR B N 1
ATOM 3382 C CA . THR B 1 132 ? 6.792 118.242 120.854 1.00 20.45 112 THR B CA 1
ATOM 3383 C C . THR B 1 132 ? 6.477 119.290 119.794 1.00 20.59 112 THR B C 1
ATOM 3384 O O . THR B 1 132 ? 5.407 119.923 119.839 1.00 19.60 112 THR B O 1
ATOM 3388 N N . LYS B 1 133 ? 7.403 119.431 118.868 1.00 18.46 113 LYS B N 1
ATOM 3389 C CA . LYS B 1 133 ? 7.266 120.308 117.682 1.00 17.62 113 LYS B CA 1
ATOM 3390 C C . LYS B 1 133 ? 7.295 119.461 116.422 1.00 18.26 113 LYS B C 1
ATOM 3391 O O . LYS B 1 133 ? 7.824 118.361 116.431 1.00 20.77 113 LYS B O 1
ATOM 3397 N N . ASN B 1 134 ? 6.773 120.080 115.364 1.00 19.71 114 ASN B N 1
ATOM 3398 C CA . ASN B 1 134 ? 6.723 119.531 113.988 1.00 19.64 114 ASN B CA 1
ATOM 3399 C C . ASN B 1 134 ? 7.140 120.683 113.082 1.00 19.57 114 ASN B C 1
ATOM 3400 O O . ASN B 1 134 ? 6.353 121.611 112.874 1.00 23.22 114 ASN B O 1
ATOM 3405 N N . GLY B 1 135 ? 8.403 120.679 112.694 1.00 19.25 115 GLY B N 1
ATOM 3406 C CA . GLY B 1 135 ? 8.962 121.748 111.851 1.00 25.59 115 GLY B CA 1
ATOM 3407 C C . GLY B 1 135 ? 8.786 123.113 112.481 1.00 21.75 115 GLY B C 1
ATOM 3408 O O . GLY B 1 135 ? 8.430 124.081 111.749 1.00 21.80 115 GLY B O 1
ATOM 3409 N N . GLY B 1 136 ? 9.109 123.221 113.778 1.00 22.53 116 GLY B N 1
ATOM 3410 C CA . GLY B 1 136 ? 9.179 124.522 114.470 1.00 25.11 116 GLY B CA 1
ATOM 3411 C C . GLY B 1 136 ? 7.870 124.904 115.152 1.00 21.02 116 GLY B C 1
ATOM 3412 O O . GLY B 1 136 ? 7.911 125.808 115.998 1.00 24.36 116 GLY B O 1
ATOM 3413 N N . LYS B 1 137 ? 6.772 124.233 114.825 1.00 20.57 117 LYS B N 1
ATOM 3414 C CA . LYS B 1 137 ? 5.421 124.518 115.348 1.00 21.46 117 LYS B CA 1
ATOM 3415 C C . LYS B 1 137 ? 5.112 123.496 116.450 1.00 19.75 117 LYS B C 1
ATOM 3416 O O . LYS B 1 137 ? 5.341 122.296 116.250 1.00 24.08 117 LYS B O 1
ATOM 3422 N N . VAL B 1 138 ? 4.561 123.958 117.568 1.00 22.40 118 VAL B N 1
ATOM 3423 C CA . VAL B 1 138 ? 4.153 123.028 118.653 1.00 23.54 118 VAL B CA 1
ATOM 3424 C C . VAL B 1 138 ? 3.047 122.137 118.120 1.00 20.58 118 VAL B C 1
ATOM 3425 O O . VAL B 1 138 ? 2.078 122.667 117.604 1.00 24.22 118 VAL B O 1
ATOM 3429 N N . SER B 1 139 ? 3.208 120.835 118.272 1.00 19.13 119 SER B N 1
ATOM 3430 C CA . SER B 1 139 ? 2.249 119.822 117.793 1.00 24.44 119 SER B CA 1
ATOM 3431 C C . SER B 1 139 ? 1.643 119.048 118.958 1.00 24.63 119 SER B C 1
ATOM 3432 O O . SER B 1 139 ? 0.539 118.549 118.796 1.00 24.85 119 SER B O 1
ATOM 3435 N N . ASP B 1 140 ? 2.342 118.939 120.086 1.00 23.92 120 ASP B N 1
ATOM 3436 C CA . ASP B 1 140 ? 1.840 118.145 121.219 1.00 23.41 120 ASP B CA 1
ATOM 3437 C C . ASP B 1 140 ? 2.597 118.575 122.472 1.00 22.58 120 ASP B C 1
ATOM 3438 O O . ASP B 1 140 ? 3.646 119.257 122.396 1.00 20.87 120 ASP B O 1
ATOM 3443 N N . TYR B 1 141 ? 2.056 118.207 123.626 1.00 23.72 121 TYR B N 1
ATOM 3444 C CA . TYR B 1 141 ? 2.808 118.413 124.881 1.00 23.78 121 TYR B CA 1
ATOM 3445 C C . TYR B 1 141 ? 2.212 117.490 125.914 1.00 23.48 121 TYR B C 1
ATOM 3446 O O . TYR B 1 141 ? 1.026 117.116 125.789 1.00 23.72 121 TYR B O 1
ATOM 3455 N N . ARG B 1 142 ? 3.033 117.097 126.864 1.00 23.98 122 ARG B N 1
ATOM 3456 C CA . ARG B 1 142 ? 2.495 116.265 127.959 1.00 26.09 122 ARG B CA 1
ATOM 3457 C C . ARG B 1 142 ? 3.402 116.384 129.174 1.00 22.90 122 ARG B C 1
ATOM 3458 O O . ARG B 1 142 ? 4.580 116.746 129.058 1.00 21.84 122 ARG B O 1
ATOM 3466 N N . CYS B 1 143 ? 2.842 116.100 130.334 1.00 21.28 123 CYS B N 1
ATOM 3467 C CA A CYS B 1 143 ? 3.621 116.118 131.609 0.50 20.50 123 CYS B CA 1
ATOM 3468 C CA B CYS B 1 143 ? 3.619 116.127 131.579 0.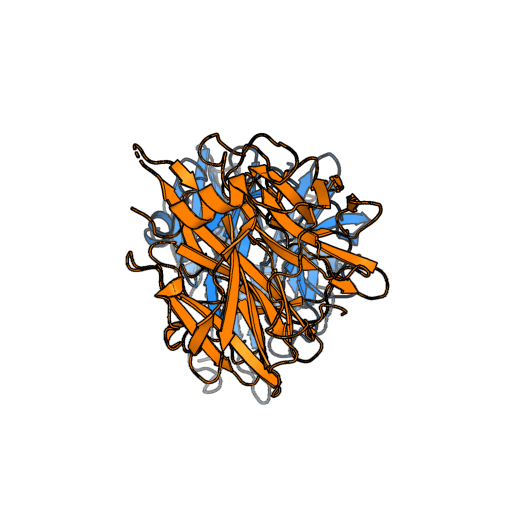50 21.69 123 CYS B CA 1
ATOM 3469 C C . CYS B 1 143 ? 4.512 114.871 131.694 1.00 19.01 123 CYS B C 1
ATOM 3470 O O . CYS B 1 143 ? 4.012 113.726 131.396 1.00 23.46 123 CYS B O 1
ATOM 3475 N N . GLU B 1 144 ? 5.787 115.063 132.031 1.00 18.91 124 GLU B N 1
ATOM 3476 C CA . GLU B 1 144 ? 6.735 113.967 132.310 1.00 18.72 124 GLU B CA 1
ATOM 3477 C C . GLU B 1 144 ? 7.025 113.965 133.805 1.00 19.13 124 GLU B C 1
ATOM 3478 O O . GLU B 1 144 ? 7.210 115.047 134.379 1.00 19.16 124 GLU B O 1
ATOM 3484 N N . PHE B 1 145 ? 7.064 112.780 134.386 1.00 16.02 125 PHE B N 1
ATOM 3485 C CA . PHE B 1 145 ? 7.252 112.557 135.845 1.00 17.06 125 PHE B CA 1
ATOM 3486 C C . PHE B 1 145 ? 8.520 111.741 136.083 1.00 18.85 125 PHE B C 1
ATOM 3487 O O . PHE B 1 145 ? 8.777 110.695 135.402 1.00 16.77 125 PHE B O 1
ATOM 3495 N N . TYR B 1 146 ? 9.314 112.223 137.014 1.00 19.08 126 TYR B N 1
ATOM 3496 C CA . TYR B 1 146 ? 10.562 111.600 137.492 1.00 18.87 126 TYR B CA 1
ATOM 3497 C C . TYR B 1 146 ? 10.399 111.302 139.000 1.00 19.01 126 TYR B C 1
ATOM 3498 O O . TYR B 1 146 ? 9.649 112.019 139.672 1.00 19.78 126 TYR B O 1
ATOM 3507 N N . HIS B 1 147 ? 11.072 110.277 139.487 1.00 17.77 127 HIS B N 1
ATOM 3508 C CA . HIS B 1 147 ? 11.183 110.106 140.953 1.00 16.40 127 HIS B CA 1
ATOM 3509 C C . HIS B 1 147 ? 12.582 109.688 141.373 1.00 18.22 127 HIS B C 1
ATOM 3510 O O . HIS B 1 147 ? 13.344 109.172 140.591 1.00 18.34 127 HIS B O 1
ATOM 3517 N N . GLY B 1 148 ? 12.867 109.914 142.661 1.00 19.26 128 GLY B N 1
ATOM 3518 C CA . GLY B 1 148 ? 14.126 109.534 143.301 1.00 20.22 128 GLY B CA 1
ATOM 3519 C C . GLY B 1 148 ? 14.563 110.616 144.270 1.00 18.36 128 GLY B C 1
ATOM 3520 O O . GLY B 1 148 ? 13.693 111.247 144.863 1.00 23.37 128 GLY B O 1
ATOM 3521 N N . THR B 1 149 ? 15.871 110.823 144.385 1.00 23.13 129 THR B N 1
ATOM 3522 C CA . THR B 1 149 ? 16.469 111.924 145.169 1.00 22.44 129 THR B CA 1
ATOM 3523 C C . THR B 1 149 ? 16.762 113.065 144.220 1.00 23.28 129 THR B C 1
ATOM 3524 O O . THR B 1 149 ? 16.812 112.876 143.009 1.00 25.42 129 THR B O 1
ATOM 3528 N N . PRO B 1 150 ? 16.918 114.298 144.727 1.00 22.97 130 PRO B N 1
ATOM 3529 C CA . PRO B 1 150 ? 16.992 115.469 143.863 1.00 24.71 130 PRO B CA 1
ATOM 3530 C C . PRO B 1 150 ? 18.137 115.483 142.838 1.00 23.10 130 PRO B C 1
ATOM 3531 O O . PRO B 1 150 ? 17.913 116.110 141.819 1.00 25.23 130 PRO B O 1
ATOM 3535 N N . PHE B 1 151 ? 19.280 114.822 143.103 1.00 24.07 131 PHE B N 1
ATOM 3536 C CA . PHE B 1 151 ? 20.394 114.719 142.136 1.00 27.24 131 PHE B CA 1
ATOM 3537 C C . PHE B 1 151 ? 20.388 113.354 141.452 1.00 25.01 131 PHE B C 1
ATOM 3538 O O . PHE B 1 151 ? 21.371 113.035 140.806 1.00 29.35 131 PHE B O 1
ATOM 3546 N N . ASN B 1 152 ? 19.333 112.570 141.608 1.00 22.47 132 ASN B N 1
ATOM 3547 C CA . ASN B 1 152 ? 19.258 111.211 140.998 1.00 22.63 132 ASN B CA 1
ATOM 3548 C C . ASN B 1 152 ? 17.799 110.893 140.673 1.00 20.83 132 ASN B C 1
ATOM 3549 O O . ASN B 1 152 ? 17.224 109.947 141.251 1.00 24.28 132 ASN B O 1
ATOM 3554 N N . LEU B 1 153 ? 17.195 111.715 139.806 1.00 21.39 133 LEU B N 1
ATOM 3555 C CA . LEU B 1 153 ? 15.789 111.578 139.389 1.00 19.45 133 LEU B CA 1
ATOM 3556 C C . LEU B 1 153 ? 15.707 110.680 138.152 1.00 20.04 133 LEU B C 1
ATOM 3557 O O . LEU B 1 153 ? 16.523 110.871 137.194 1.00 22.00 133 LEU B O 1
ATOM 3562 N N . LYS B 1 154 ? 14.743 109.770 138.195 1.00 19.93 134 LYS B N 1
ATOM 3563 C CA . LYS B 1 154 ? 14.503 108.765 137.160 1.00 18.92 134 LYS B CA 1
ATOM 3564 C C . LYS B 1 154 ? 13.125 108.961 136.528 1.00 20.50 134 LYS B C 1
ATOM 3565 O O . LYS B 1 154 ? 12.129 108.968 137.209 1.00 18.59 134 LYS B O 1
ATOM 3571 N N . TYR B 1 155 ? 13.094 109.051 135.185 1.00 16.85 135 TYR B N 1
ATOM 3572 C CA . TYR B 1 155 ? 11.845 109.201 134.411 1.00 19.59 135 TYR B CA 1
ATOM 3573 C C . TYR B 1 155 ? 11.049 107.894 134.464 1.00 18.46 135 TYR B C 1
ATOM 3574 O O . TYR B 1 155 ? 11.604 106.812 134.203 1.00 18.30 135 TYR B O 1
ATOM 3583 N N . PHE B 1 156 ? 9.767 107.977 134.764 1.00 18.81 136 PHE B N 1
ATOM 3584 C CA . PHE B 1 156 ? 8.931 106.762 134.887 1.00 18.82 136 PHE B CA 1
ATOM 3585 C C . PHE B 1 156 ? 7.592 106.864 134.158 1.00 18.11 136 PHE B C 1
ATOM 3586 O O . PHE B 1 156 ? 7.042 105.799 133.927 1.00 20.99 136 PHE B O 1
ATOM 3594 N N . SER B 1 157 ? 7.035 108.039 133.882 1.00 16.58 137 SER B N 1
ATOM 3595 C CA . SER B 1 157 ? 5.711 108.098 133.244 1.00 18.19 137 SER B CA 1
ATOM 3596 C C . SER B 1 157 ? 5.457 109.473 132.668 1.00 19.04 137 SER B C 1
ATOM 3597 O O . SER B 1 157 ? 5.993 110.479 133.162 1.00 20.49 137 SER B O 1
ATOM 3600 N N . SER B 1 158 ? 4.640 109.471 131.637 1.00 21.06 138 SER B N 1
ATOM 3601 C CA . SER B 1 158 ? 4.063 110.695 131.079 1.00 15.92 138 SER B CA 1
ATOM 3602 C C . SER B 1 158 ? 2.551 110.669 131.250 1.00 16.69 138 SER B C 1
ATOM 3603 O O . SER B 1 158 ? 1.967 109.619 131.163 1.00 22.90 138 SER B O 1
ATOM 3606 N N . GLY B 1 159 ? 1.944 111.847 131.356 1.00 17.00 139 GLY B N 1
ATOM 3607 C CA . GLY B 1 159 ? 0.498 111.981 131.310 1.00 20.38 139 GLY B CA 1
ATOM 3608 C C . GLY B 1 159 ? -0.007 112.031 129.877 1.00 21.54 139 GLY B C 1
ATOM 3609 O O . GLY B 1 159 ? 0.775 111.885 128.945 1.00 22.45 139 GLY B O 1
ATOM 3610 N N . PRO B 1 160 ? -1.325 112.215 129.699 1.00 24.19 140 PRO B N 1
ATOM 3611 C CA . PRO B 1 160 ? -1.944 112.190 128.384 1.00 22.81 140 PRO B CA 1
ATOM 3612 C C . PRO B 1 160 ? -1.560 113.411 127.553 1.00 20.99 140 PRO B C 1
ATOM 3613 O O . PRO B 1 160 ? -1.188 114.433 128.057 1.00 22.05 140 PRO B O 1
ATOM 3617 N N . SER B 1 161 ? -1.663 113.239 126.250 1.00 22.81 141 SER B N 1
ATOM 3618 C CA . SER B 1 161 ? -1.475 114.320 125.275 1.00 24.99 141 SER B CA 1
ATOM 3619 C C . SER B 1 161 ? -2.317 115.537 125.677 1.00 19.17 141 SER B C 1
ATOM 3620 O O . SER B 1 161 ? -3.534 115.382 125.921 1.00 20.74 141 SER B O 1
ATOM 3623 N N . LYS B 1 162 ? -1.659 116.686 125.710 1.00 21.98 142 LYS B N 1
ATOM 3624 C CA . LYS B 1 162 ? -2.231 118.044 125.859 1.00 29.75 142 LYS B CA 1
ATOM 3625 C C . LYS B 1 162 ? -2.837 118.237 127.253 1.00 24.65 142 LYS B C 1
ATOM 3626 O O . LYS B 1 162 ? -3.646 119.132 127.366 1.00 26.80 142 LYS B O 1
ATOM 3632 N N . MET B 1 163 ? -2.430 117.452 128.257 1.00 24.40 143 MET B N 1
ATOM 3633 C CA . MET B 1 163 ? -2.841 117.748 129.641 1.00 28.43 143 MET B CA 1
ATOM 3634 C C . MET B 1 163 ? -1.639 118.335 130.394 1.00 25.38 143 MET B C 1
ATOM 3635 O O . MET B 1 163 ? -0.702 117.600 130.661 1.00 30.82 143 MET B O 1
ATOM 3640 N N . LYS B 1 164 ? -1.676 119.627 130.710 1.00 29.68 144 LYS B N 1
ATOM 3641 C CA . LYS B 1 164 ? -0.582 120.343 131.428 1.00 31.13 144 LYS B CA 1
ATOM 3642 C C . LYS B 1 164 ? -0.716 120.163 132.941 1.00 34.31 144 LYS B C 1
ATOM 3643 O O . LYS B 1 164 ? 0.353 120.015 133.628 1.00 43.65 144 LYS B O 1
ATOM 3649 N N . ASP B 1 165 ? -1.931 120.247 133.491 1.00 29.10 145 ASP B N 1
ATOM 3650 C CA . ASP B 1 165 ? -2.035 120.653 134.928 1.00 34.14 145 ASP B CA 1
ATOM 3651 C C . ASP B 1 165 ? -2.288 119.420 135.785 1.00 39.06 145 ASP B C 1
ATOM 3652 O O . ASP B 1 165 ? -3.432 119.275 136.304 1.00 58.95 145 ASP B O 1
ATOM 3657 N N . ILE B 1 166 ? -1.260 118.573 135.918 1.00 26.94 146 ILE B N 1
ATOM 3658 C CA . ILE B 1 166 ? -1.332 117.340 136.758 1.00 21.18 146 ILE B CA 1
ATOM 3659 C C . ILE B 1 166 ? -0.452 117.580 137.986 1.00 21.75 146 ILE B C 1
ATOM 3660 O O . ILE B 1 166 ? 0.738 117.932 137.794 1.00 24.11 146 ILE B O 1
ATOM 3665 N N . ARG B 1 167 ? -0.998 117.342 139.194 1.00 23.88 147 ARG B N 1
ATOM 3666 C CA . ARG B 1 167 ? -0.231 117.537 140.447 1.00 21.98 147 ARG B CA 1
ATOM 3667 C C . ARG B 1 167 ? -0.542 116.376 141.378 1.00 22.38 147 ARG B C 1
ATOM 3668 O O . ARG B 1 167 ? -1.694 115.867 141.344 1.00 21.89 147 ARG B O 1
ATOM 3676 N N . LEU B 1 168 ? 0.478 115.944 142.126 1.00 22.49 148 LEU B N 1
ATOM 3677 C CA . LEU B 1 168 ? 0.357 114.795 143.046 1.00 18.93 148 LEU B CA 1
ATOM 3678 C C . LEU B 1 168 ? 0.464 115.287 144.486 1.00 20.06 148 LEU B C 1
ATOM 3679 O O . LEU B 1 168 ? 1.013 116.354 144.742 1.00 21.53 148 LEU B O 1
ATOM 3684 N N . VAL B 1 169 ? -0.000 114.454 145.397 1.00 19.59 149 VAL B N 1
ATOM 3685 C CA . VAL B 1 169 ? 0.173 114.710 146.859 1.00 20.10 149 VAL B CA 1
ATOM 3686 C C . VAL B 1 169 ? 0.028 113.373 147.567 1.00 21.64 149 VAL B C 1
ATOM 3687 O O . VAL B 1 169 ? -0.709 112.526 147.064 1.00 22.40 149 VAL B O 1
ATOM 3691 N N . GLU B 1 170 ? 0.664 113.222 148.724 1.00 22.43 150 GLU B N 1
ATOM 3692 C CA . GLU B 1 170 ? 0.464 112.029 149.563 1.00 21.23 150 GLU B CA 1
ATOM 3693 C C . GLU B 1 170 ? -0.671 112.359 150.546 1.00 19.72 150 GLU B C 1
ATOM 3694 O O . GLU B 1 170 ? -0.594 113.367 151.241 1.00 24.66 150 GLU B O 1
ATOM 3700 N N . LEU B 1 171 ? -1.698 111.526 150.528 1.00 22.65 151 LEU B N 1
ATOM 3701 C CA . LEU B 1 171 ? -2.898 111.644 151.353 1.00 20.24 151 LEU B CA 1
ATOM 3702 C C . LEU B 1 171 ? -2.557 111.104 152.752 1.00 20.26 151 LEU B C 1
ATOM 3703 O O . LEU B 1 171 ? -1.538 110.402 152.908 1.00 22.53 151 LEU B O 1
ATOM 3708 N N . ALA B 1 172 ? -3.361 111.485 153.732 1.00 23.99 152 ALA B N 1
ATOM 3709 C CA . ALA B 1 172 ? -3.105 111.164 155.159 1.00 23.97 152 ALA B CA 1
ATOM 3710 C C . ALA B 1 172 ? -2.967 109.652 155.338 1.00 25.22 152 ALA B C 1
ATOM 3711 O O . ALA B 1 172 ? -2.130 109.233 156.092 1.00 26.04 152 ALA B O 1
ATOM 3713 N N . ASP B 1 173 ? -3.745 108.856 154.613 1.00 24.36 153 ASP B N 1
ATOM 3714 C CA . ASP B 1 173 ? -3.712 107.381 154.734 1.00 27.56 153 ASP B CA 1
ATOM 3715 C C . ASP B 1 173 ? -2.604 106.765 153.874 1.00 22.34 153 ASP B C 1
ATOM 3716 O O . ASP B 1 173 ? -2.531 105.536 153.848 1.00 26.45 153 ASP B O 1
ATOM 3721 N N . GLY B 1 174 ? -1.774 107.534 153.193 1.00 22.14 154 GLY B N 1
ATOM 3722 C CA . GLY B 1 174 ? -0.639 106.958 152.457 1.00 23.73 154 GLY B CA 1
ATOM 3723 C C . GLY B 1 174 ? -0.960 106.729 150.980 1.00 22.13 154 GLY B C 1
ATOM 3724 O O . GLY B 1 174 ? -0.022 106.385 150.258 1.00 30.39 154 GLY B O 1
ATOM 3725 N N . LYS B 1 175 ? -2.205 106.900 150.547 1.00 20.54 155 LYS B N 1
ATOM 3726 C CA . LYS B 1 175 ? -2.513 106.862 149.083 1.00 22.94 155 LYS B CA 1
ATOM 3727 C C . LYS B 1 175 ? -1.944 108.113 148.408 1.00 24.53 155 LYS B C 1
ATOM 3728 O O . LYS B 1 175 ? -1.593 109.093 149.091 1.00 24.55 155 LYS B O 1
ATOM 3734 N N . ILE B 1 176 ? -1.840 108.056 147.075 1.00 21.90 156 ILE B N 1
ATOM 3735 C CA . ILE B 1 176 ? -1.331 109.183 146.253 1.00 22.73 156 ILE B CA 1
ATOM 3736 C C . ILE B 1 176 ? -2.526 109.816 145.553 1.00 20.35 156 ILE B C 1
ATOM 3737 O O . ILE B 1 176 ? -3.198 109.108 144.787 1.00 22.92 156 ILE B O 1
ATOM 3742 N N . GLY B 1 177 ? -2.791 111.081 145.850 1.00 21.44 157 GLY B N 1
ATOM 3743 C CA . GLY B 1 177 ? -3.818 111.892 145.188 1.00 23.62 157 GLY B CA 1
ATOM 3744 C C . GLY B 1 177 ? -3.264 112.494 143.902 1.00 19.93 157 GLY B C 1
ATOM 3745 O O . GLY B 1 177 ? -2.080 112.837 143.860 1.00 21.54 157 GLY B O 1
ATOM 3746 N N . ILE B 1 178 ? -4.110 112.553 142.881 1.00 22.66 158 ILE B N 1
ATOM 3747 C CA . ILE B 1 178 ? -3.750 113.083 141.527 1.00 21.60 158 ILE B CA 1
ATOM 3748 C C . ILE B 1 178 ? -4.844 114.048 141.097 1.00 18.10 158 ILE B C 1
ATOM 3749 O O . ILE B 1 178 ? -6.008 113.603 140.998 1.00 21.16 158 ILE B O 1
ATOM 3754 N N . PHE B 1 179 ? -4.478 115.305 140.869 1.00 21.68 159 PHE B N 1
ATOM 3755 C CA . PHE B 1 179 ? -5.349 116.317 140.241 1.00 19.72 159 PHE B CA 1
ATOM 3756 C C . PHE B 1 179 ? -5.049 116.313 138.728 1.00 21.31 159 PHE B C 1
ATOM 3757 O O . PHE B 1 179 ? -3.867 116.228 138.367 1.00 23.57 159 PHE B O 1
ATOM 3765 N N . THR B 1 180 ? -6.110 116.350 137.939 1.00 23.00 160 THR B N 1
ATOM 3766 C CA . THR B 1 180 ? -6.074 116.334 136.447 1.00 21.65 160 THR B CA 1
ATOM 3767 C C . THR B 1 180 ? -6.841 117.540 135.946 1.00 23.59 160 THR B C 1
ATOM 3768 O O . THR B 1 180 ? -7.676 118.064 136.666 1.00 28.11 160 THR B O 1
ATOM 3772 N N . HIS B 1 181 ? -6.600 117.945 134.706 1.00 27.70 161 HIS B N 1
ATOM 3773 C CA . HIS B 1 181 ? -7.293 119.119 134.099 1.00 28.22 161 HIS B CA 1
ATOM 3774 C C . HIS B 1 181 ? -7.722 118.722 132.677 1.00 32.50 161 HIS B C 1
ATOM 3775 O O . HIS B 1 181 ? -6.866 118.399 131.891 1.00 35.23 161 HIS B O 1
ATOM 3782 N N . PHE B 1 182 ? -9.019 118.644 132.429 1.00 29.54 162 PHE B N 1
ATOM 3783 C CA . PHE B 1 182 ? -9.572 118.273 131.113 1.00 27.90 162 PHE B CA 1
ATOM 3784 C C . PHE B 1 182 ? -9.831 119.586 130.389 1.00 32.23 162 PHE B C 1
ATOM 3785 O O . PHE B 1 182 ? -10.696 120.320 130.838 1.00 38.82 162 PHE B O 1
ATOM 3793 N N . ARG B 1 183 ? -9.023 119.911 129.381 1.00 39.76 163 ARG B N 1
ATOM 3794 C CA . ARG B 1 183 ? -9.160 121.172 128.590 1.00 44.96 163 ARG B CA 1
ATOM 3795 C C . ARG B 1 183 ? -8.932 120.883 127.105 1.00 50.72 163 ARG B C 1
ATOM 3796 O O . ARG B 1 183 ? -8.765 121.868 126.338 1.00 62.07 163 ARG B O 1
ATOM 3798 N N . THR B 1 184 ? -8.956 119.615 126.680 1.00 45.61 164 THR B N 1
ATOM 3799 C CA . THR B 1 184 ? -8.705 119.249 125.241 1.00 59.65 164 THR B CA 1
ATOM 3800 C C . THR B 1 184 ? -9.955 119.461 124.365 1.00 66.93 164 THR B C 1
ATOM 3801 O O . THR B 1 184 ? -9.816 119.374 123.128 1.00 83.71 164 THR B O 1
ATOM 3805 N N . GLU B 1 185 ? -11.130 119.724 124.947 1.00 78.50 165 GLU B N 1
ATOM 3806 C CA . GLU B 1 185 ? -12.413 119.696 124.185 1.00 70.60 165 GLU B CA 1
ATOM 3807 C C . GLU B 1 185 ? -13.126 121.055 124.263 1.00 82.92 165 GLU B C 1
ATOM 3808 O O . GLU B 1 185 ? -14.348 121.085 124.014 1.00 94.98 165 GLU B O 1
ATOM 3814 N N . GLY B 1 186 ? -12.389 122.139 1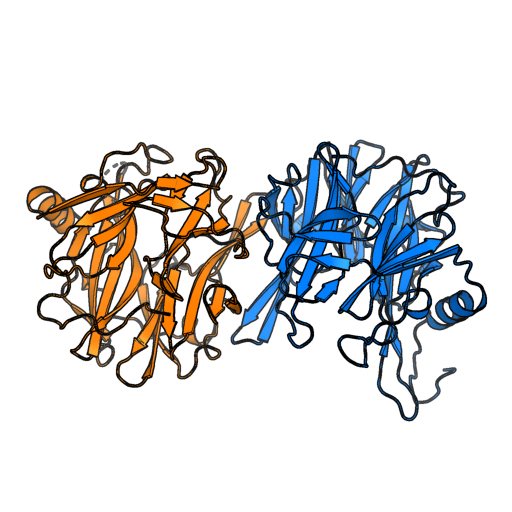24.546 1.00 83.56 166 GLY B N 1
ATOM 3815 C CA . GLY B 1 186 ? -12.934 123.505 124.700 1.00 64.98 166 GLY B CA 1
ATOM 3816 C C . GLY B 1 186 ? -13.393 123.781 126.129 1.00 80.94 166 GLY B C 1
ATOM 3817 O O . GLY B 1 186 ? -13.558 124.982 126.461 1.00 80.93 166 GLY B O 1
ATOM 3818 N N . SER B 1 187 ? -13.588 122.721 126.939 1.00 79.81 167 SER B N 1
ATOM 3819 C CA . SER B 1 187 ? -14.014 122.758 128.369 1.00 77.91 167 SER B CA 1
ATOM 3820 C C . SER B 1 187 ? -12.786 122.953 129.275 1.00 81.78 167 SER B C 1
ATOM 3821 O O . SER B 1 187 ? -11.662 122.912 128.761 1.00 73.39 167 SER B O 1
ATOM 3824 N N . CYS B 1 188 ? -12.991 123.138 130.587 1.00 78.21 168 CYS B N 1
ATOM 3825 C CA . CYS B 1 188 ? -11.915 123.362 131.598 1.00 71.14 168 CYS B CA 1
ATOM 3826 C C . CYS B 1 188 ? -12.312 122.775 132.952 1.00 64.21 168 CYS B C 1
ATOM 3827 O O . CYS B 1 188 ? -12.655 123.564 133.853 1.00 77.71 168 CYS B O 1
ATOM 3830 N N . LEU B 1 189 ? -12.217 121.451 133.109 1.00 53.93 169 LEU B N 1
ATOM 3831 C CA . LEU B 1 189 ? -12.736 120.719 134.309 1.00 34.73 169 LEU B CA 1
ATOM 3832 C C . LEU B 1 189 ? -11.589 120.074 135.076 1.00 31.09 169 LEU B C 1
ATOM 3833 O O . LEU B 1 189 ? -10.614 119.737 134.472 1.00 35.93 169 LEU B O 1
ATOM 3838 N N . THR B 1 190 ? -11.714 119.892 136.379 1.00 29.81 170 THR B N 1
ATOM 3839 C CA . THR B 1 190 ? -10.636 119.345 137.225 1.00 26.41 170 THR B CA 1
ATOM 3840 C C . THR B 1 190 ? -11.087 117.972 137.687 1.00 23.18 170 THR B C 1
ATOM 3841 O O . THR B 1 190 ? -12.238 117.842 138.048 1.00 29.41 170 THR B O 1
ATOM 3845 N N . GLY B 1 191 ? -10.205 116.985 137.583 1.00 23.35 171 GLY B N 1
ATOM 3846 C CA . GLY B 1 191 ? -10.465 115.639 138.111 1.00 21.53 171 GLY B CA 1
ATOM 3847 C C . GLY B 1 191 ? -9.551 115.325 139.285 1.00 26.57 171 GLY B C 1
ATOM 3848 O O . GLY B 1 191 ? -8.541 116.033 139.531 1.00 23.12 171 GLY B O 1
ATOM 3849 N N . PHE B 1 192 ? -9.921 114.290 140.021 1.00 24.71 172 PHE B N 1
ATOM 3850 C CA . PHE B 1 192 ? -9.116 113.801 141.150 1.00 25.07 172 PHE B CA 1
ATOM 3851 C C . PHE B 1 192 ? -9.238 112.294 141.196 1.00 20.55 172 PHE B C 1
ATOM 3852 O O . PHE B 1 192 ? -10.322 111.766 141.064 1.00 24.78 172 PHE B O 1
ATOM 3860 N N . THR B 1 193 ? -8.124 111.633 141.389 1.00 21.91 173 THR B N 1
ATOM 3861 C CA . THR B 1 193 ? -8.109 110.160 141.563 1.00 21.87 173 THR B CA 1
ATOM 3862 C C . THR B 1 193 ? -6.979 109.797 142.531 1.00 21.64 173 THR B C 1
ATOM 3863 O O . THR B 1 193 ? -6.216 110.693 142.946 1.00 21.08 173 THR B O 1
ATOM 3867 N N . THR B 1 194 ? -6.876 108.525 142.875 1.00 22.74 174 THR B N 1
ATOM 3868 C CA . THR B 1 194 ? -5.791 108.028 143.733 1.00 23.44 174 THR B CA 1
ATOM 3869 C C . THR B 1 194 ? -5.162 106.810 143.099 1.00 21.03 174 THR B C 1
ATOM 3870 O O . THR B 1 194 ? -5.834 106.143 142.329 1.00 25.08 174 THR B O 1
ATOM 3874 N N . ILE B 1 195 ? -3.900 106.590 143.434 1.00 22.14 175 ILE B N 1
ATOM 3875 C CA . ILE B 1 195 ? -3.144 105.340 143.159 1.00 24.20 175 ILE B CA 1
ATOM 3876 C C . ILE B 1 195 ? -2.412 104.954 144.445 1.00 21.91 175 ILE B C 1
ATOM 3877 O O . ILE B 1 195 ? -2.255 105.807 145.314 1.00 22.38 175 ILE B O 1
ATOM 3882 N N . ASP B 1 196 ? -1.899 103.735 144.500 1.00 23.99 176 ASP B N 1
ATOM 3883 C CA . ASP B 1 196 ? -1.252 103.208 145.718 1.00 22.87 176 ASP B CA 1
ATOM 3884 C C . ASP B 1 196 ? 0.253 103.491 145.698 1.00 22.71 176 ASP B C 1
ATOM 3885 O O . ASP B 1 196 ? 0.801 103.855 146.735 1.00 29.35 176 ASP B O 1
ATOM 3890 N N . LYS B 1 197 ? 0.903 103.355 144.553 1.00 22.75 177 LYS B N 1
ATOM 3891 C CA . LYS B 1 197 ? 2.368 103.543 144.403 1.00 23.65 177 LYS B CA 1
ATOM 3892 C C . LYS B 1 197 ? 2.627 104.404 143.158 1.00 20.40 177 LYS B C 1
ATOM 3893 O O . LYS B 1 197 ? 1.807 104.363 142.254 1.00 23.15 177 LYS B O 1
ATOM 3899 N N . VAL B 1 198 ? 3.712 105.172 143.153 1.00 19.91 178 VAL B N 1
ATOM 3900 C CA . VAL B 1 198 ? 3.867 106.258 142.159 1.00 20.84 178 VAL B CA 1
ATOM 3901 C C . VAL B 1 198 ? 3.994 105.631 140.753 1.00 22.54 178 VAL B C 1
ATOM 3902 O O . VAL B 1 198 ? 3.453 106.228 139.806 1.00 23.77 178 VAL B O 1
ATOM 3906 N N . GLU B 1 199 ? 4.546 104.432 140.610 1.00 21.73 179 GLU B N 1
ATOM 3907 C CA A GLU B 1 199 ? 4.701 103.820 139.259 0.70 22.96 179 GLU B CA 1
ATOM 3908 C CA B GLU B 1 199 ? 4.713 103.749 139.297 0.30 23.37 179 GLU B CA 1
ATOM 3909 C C . GLU B 1 199 ? 3.364 103.274 138.727 1.00 25.22 179 GLU B C 1
ATOM 3910 O O . GLU B 1 199 ? 3.284 102.851 137.558 1.00 26.92 179 GLU B O 1
ATOM 3921 N N . ASP B 1 200 ? 2.294 103.392 139.489 1.00 21.66 180 ASP B N 1
ATOM 3922 C CA . ASP B 1 200 ? 0.924 103.092 139.021 1.00 25.60 180 ASP B CA 1
ATOM 3923 C C . ASP B 1 200 ? 0.336 104.298 138.237 1.00 22.54 180 ASP B C 1
ATOM 3924 O O . ASP B 1 200 ? -0.788 104.187 137.728 1.00 24.85 180 ASP B O 1
ATOM 3929 N N . LEU B 1 201 ? 1.059 105.410 138.147 1.00 18.11 181 LEU B N 1
ATOM 3930 C CA . LEU B 1 201 ? 0.595 106.627 137.446 1.00 18.21 181 LEU B CA 1
ATOM 3931 C C . LEU B 1 201 ? 0.604 106.366 135.938 1.00 21.38 181 LEU B C 1
ATOM 3932 O O . LEU B 1 201 ? 1.707 106.304 135.336 1.00 24.06 181 LEU B O 1
ATOM 3937 N N . THR B 1 202 ? -0.585 106.190 135.388 1.00 17.08 182 THR B N 1
ATOM 3938 C CA . THR B 1 202 ? -0.724 105.903 133.929 1.00 18.64 182 THR B CA 1
ATOM 3939 C C . THR B 1 202 ? -1.672 106.897 133.284 1.00 21.46 182 THR B C 1
ATOM 3940 O O . THR B 1 202 ? -2.472 107.510 133.973 1.00 20.57 182 THR B O 1
ATOM 3944 N N . VAL B 1 203 ? -1.589 106.993 131.955 1.00 19.88 183 VAL B N 1
ATOM 3945 C CA A VAL B 1 203 ? -2.576 107.730 131.136 0.50 22.38 183 VAL B CA 1
ATOM 3946 C CA B VAL B 1 203 ? -2.581 107.755 131.150 0.50 22.13 183 VAL B CA 1
ATOM 3947 C C . VAL B 1 203 ? -3.986 107.217 131.458 1.00 18.19 183 VAL B C 1
ATOM 3948 O O . VAL B 1 203 ? -4.904 108.038 131.579 1.00 21.44 183 VAL B O 1
ATOM 3955 N N . GLU B 1 204 ? -4.162 105.898 131.612 1.00 19.43 184 GLU B N 1
ATOM 3956 C CA . GLU B 1 204 ? -5.512 105.314 131.856 1.00 23.05 184 GLU B CA 1
ATOM 3957 C C . GLU B 1 204 ? -6.108 105.829 133.187 1.00 31.84 184 GLU B C 1
ATOM 3958 O O . GLU B 1 204 ? -7.303 106.222 133.221 1.00 29.95 184 GLU B O 1
ATOM 3964 N N . VAL B 1 205 ? -5.311 105.829 134.251 1.00 28.66 185 VAL B N 1
ATOM 3965 C CA . VAL B 1 205 ? -5.732 106.326 135.589 1.00 25.37 185 VAL B CA 1
ATOM 3966 C C . VAL B 1 205 ? -6.047 107.817 135.492 1.00 23.70 185 VAL B C 1
ATOM 3967 O O . VAL B 1 205 ? -7.085 108.252 136.001 1.00 25.64 185 VAL B O 1
ATOM 3971 N N . ILE B 1 206 ? -5.168 108.588 134.849 1.00 23.86 186 ILE B N 1
ATOM 3972 C CA . ILE B 1 206 ? -5.356 110.060 134.738 1.00 22.47 186 ILE B CA 1
ATOM 3973 C C . ILE B 1 206 ? -6.643 110.356 133.950 1.00 23.30 186 ILE B C 1
ATOM 3974 O O . ILE B 1 206 ? -7.450 111.157 134.409 1.00 23.29 186 ILE B O 1
ATOM 3979 N N . ASN B 1 207 ? -6.822 109.750 132.779 1.00 22.69 187 ASN B N 1
ATOM 3980 C CA . ASN B 1 207 ? -7.973 110.054 131.897 1.00 25.73 187 ASN B CA 1
ATOM 3981 C C . ASN B 1 207 ? -9.319 109.692 132.529 1.00 27.07 187 ASN B C 1
ATOM 3982 O O . ASN B 1 207 ? -10.334 110.312 132.164 1.00 25.13 187 ASN B O 1
ATOM 3987 N N . SER B 1 208 ? -9.342 108.731 133.436 1.00 24.28 188 SER B N 1
ATOM 3988 C CA . SER B 1 208 ? -10.599 108.234 134.038 1.00 23.65 188 SER B CA 1
ATOM 3989 C C . SER B 1 208 ? -10.888 108.933 135.385 1.00 23.02 188 SER B C 1
ATOM 3990 O O . SER B 1 208 ? -11.899 108.584 135.973 1.00 25.09 188 SER B O 1
ATOM 3993 N N . ALA B 1 209 ? -10.131 109.960 135.785 1.00 22.92 189 ALA B N 1
ATOM 3994 C CA . ALA B 1 209 ? -10.280 110.613 137.115 1.00 23.37 189 ALA B CA 1
ATOM 3995 C C . ALA B 1 209 ? -11.681 111.223 137.219 1.00 24.29 189 ALA B C 1
ATOM 3996 O O . ALA B 1 209 ? -12.140 111.851 136.269 1.00 23.52 189 ALA B O 1
ATOM 3998 N N . LYS B 1 210 ? -12.347 111.036 138.349 1.00 24.41 190 LYS B N 1
ATOM 3999 C CA . LYS B 1 210 ? -13.703 111.562 138.668 1.00 24.31 190 LYS B CA 1
ATOM 4000 C C . LYS B 1 210 ? -13.639 113.095 138.741 1.00 21.10 190 LYS B C 1
ATOM 4001 O O . LYS B 1 210 ? -12.633 113.651 139.286 1.00 26.75 190 LYS B O 1
ATOM 4007 N N . LEU B 1 211 ? -14.648 113.778 138.204 1.00 24.26 191 LEU B N 1
ATOM 4008 C CA . LEU B 1 211 ? -14.643 115.268 138.166 1.00 27.16 191 LEU B CA 1
ATOM 4009 C C . LEU B 1 211 ? -14.906 115.792 139.576 1.00 24.21 191 LEU B C 1
ATOM 4010 O O . LEU B 1 211 ? -15.823 115.253 140.254 1.00 30.80 191 LEU B O 1
ATOM 4015 N N . ILE B 1 212 ? -14.188 116.848 139.974 1.00 30.26 192 ILE B N 1
ATOM 4016 C CA . ILE B 1 212 ? -14.419 117.502 141.292 1.00 29.35 192 ILE B CA 1
ATOM 4017 C C . ILE B 1 212 ? -15.556 118.496 141.119 1.00 32.85 192 ILE B C 1
ATOM 4018 O O . ILE B 1 212 ? -15.959 118.792 139.974 1.00 34.58 192 ILE B O 1
ATOM 4023 N N . ASN B 1 213 ? -16.028 119.050 142.231 1.00 33.03 193 ASN B N 1
ATOM 4024 C CA . ASN B 1 213 ? -17.036 120.135 142.176 1.00 34.45 193 ASN B CA 1
ATOM 4025 C C . ASN B 1 213 ? -16.322 121.404 141.702 1.00 36.68 193 ASN B C 1
ATOM 4026 O O . ASN B 1 213 ? -15.659 122.059 142.514 1.00 37.56 193 ASN B O 1
ATOM 4031 N N . HIS B 1 214 ? -16.427 121.737 140.418 1.00 46.30 194 HIS B N 1
ATOM 4032 C CA . HIS B 1 214 ? -15.718 122.921 139.866 1.00 46.76 194 HIS B CA 1
ATOM 4033 C C . HIS B 1 214 ? -16.606 124.166 139.965 1.00 43.81 194 HIS B C 1
ATOM 4034 O O . HIS B 1 214 ? -16.128 125.227 139.544 1.00 46.95 194 HIS B O 1
ATOM 4041 N N . ARG B 1 215 ? -17.848 124.053 140.460 1.00 47.61 195 ARG B N 1
ATOM 4042 C CA . ARG B 1 215 ? -18.806 125.197 140.495 1.00 48.59 195 ARG B CA 1
ATOM 4043 C C . ARG B 1 215 ? -18.160 126.398 141.195 1.00 52.31 195 ARG B C 1
ATOM 4044 O O . ARG B 1 215 ? -18.331 127.519 140.723 1.00 53.42 195 ARG B O 1
ATOM 4052 N N . PRO B 1 216 ? -17.419 126.244 142.326 1.00 48.01 196 PRO B N 1
ATOM 4053 C CA . PRO B 1 216 ? -16.728 127.369 142.966 1.00 44.62 196 PRO B CA 1
ATOM 4054 C C . PRO B 1 216 ? -15.748 128.163 142.088 1.00 45.19 196 PRO B C 1
ATOM 4055 O O . PRO B 1 216 ? -15.596 129.349 142.360 1.00 45.98 196 PRO B O 1
ATOM 4059 N N . PHE B 1 217 ? -15.156 127.543 141.055 1.00 42.46 197 PHE B N 1
ATOM 4060 C CA . PHE B 1 217 ? -14.174 128.221 140.164 1.00 44.04 197 PHE B CA 1
ATOM 4061 C C . PHE B 1 217 ? -14.904 129.130 139.172 1.00 45.94 197 PHE B C 1
ATOM 4062 O O . PHE B 1 217 ? -14.268 130.029 138.602 1.00 43.96 197 PHE B O 1
ATOM 4070 N N . GLY B 1 218 ? -16.207 128.935 138.982 1.00 48.99 198 GLY B N 1
ATOM 4071 C CA . GLY B 1 218 ? -16.958 129.743 138.005 1.00 51.41 198 GLY B CA 1
ATOM 4072 C C . GLY B 1 218 ? -16.405 129.488 136.617 1.00 47.31 198 GLY B C 1
ATOM 4073 O O . GLY B 1 218 ? -16.087 128.309 136.335 1.00 50.13 198 GLY B O 1
ATOM 4074 N N . ASP B 1 219 ? -16.255 130.525 135.784 1.00 52.81 199 ASP B N 1
ATOM 4075 C CA . ASP B 1 219 ? -15.727 130.355 134.396 1.00 65.86 199 ASP B CA 1
ATOM 4076 C C . ASP B 1 219 ? -14.238 130.747 134.327 1.00 63.67 199 ASP B C 1
ATOM 4077 O O . ASP B 1 219 ? -13.738 131.023 133.230 1.00 64.49 199 ASP B O 1
ATOM 4082 N N . ALA B 1 220 ? -13.524 130.689 135.451 1.00 64.36 200 ALA B N 1
ATOM 4083 C CA . ALA B 1 220 ? -12.043 130.713 135.490 1.00 54.12 200 ALA B CA 1
ATOM 4084 C C . ALA B 1 220 ? -11.520 129.372 134.985 1.00 49.32 200 ALA B C 1
ATOM 4085 O O . ALA B 1 220 ? -12.201 128.357 135.176 1.00 57.80 200 ALA B O 1
ATOM 4087 N N . TRP B 1 221 ? -10.327 129.376 134.396 1.00 47.71 201 TRP B N 1
ATOM 4088 C CA . TRP B 1 221 ? -9.599 128.151 133.960 1.00 55.25 201 TRP B CA 1
ATOM 4089 C C . TRP B 1 221 ? -8.220 128.123 134.622 1.00 43.36 201 TRP B C 1
ATOM 4090 O O . TRP B 1 221 ? -7.707 129.179 134.963 1.00 46.55 201 TRP B O 1
ATOM 4101 N N . GLY B 1 222 ? -7.663 126.939 134.814 1.00 47.25 202 GLY B N 1
ATOM 4102 C CA . GLY B 1 222 ? -6.386 126.710 135.520 1.00 42.08 202 GLY B CA 1
ATOM 4103 C C . GLY B 1 222 ? -6.458 125.455 136.369 1.00 37.60 202 GLY B C 1
ATOM 4104 O O . GLY B 1 222 ? -7.300 124.572 136.105 1.00 33.81 202 GLY B O 1
ATOM 4105 N N . GLY B 1 223 ? -5.608 125.392 137.381 1.00 35.69 203 GLY B N 1
ATOM 4106 C CA . GLY B 1 223 ? -5.603 124.285 138.359 1.00 36.30 203 GLY B CA 1
ATOM 4107 C C . GLY B 1 223 ? -4.462 124.442 139.340 1.00 28.96 203 GLY B C 1
ATOM 4108 O O . GLY B 1 223 ? -3.779 125.468 139.347 1.00 28.15 203 GLY B O 1
ATOM 4109 N N . PRO B 1 224 ? -4.212 123.437 140.206 1.00 27.50 204 PRO B N 1
ATOM 4110 C CA . PRO B 1 224 ? -3.173 123.564 141.222 1.00 29.91 204 PRO B CA 1
ATOM 4111 C C . PRO B 1 224 ? -1.762 123.672 140.630 1.00 26.27 204 PRO B C 1
ATOM 4112 O O . PRO B 1 224 ? -1.508 123.090 139.588 1.00 28.86 204 PRO B O 1
ATOM 4116 N N . SER B 1 225 ? -0.878 124.400 141.310 1.00 23.65 205 SER B N 1
ATOM 4117 C CA . SER B 1 225 ? 0.590 124.356 141.111 1.00 24.83 205 SER B CA 1
ATOM 4118 C C . SER B 1 225 ? 1.240 123.475 142.179 1.00 24.36 205 SER B C 1
ATOM 4119 O O . SER B 1 225 ? 2.204 122.679 141.851 1.00 26.66 205 SER B O 1
ATOM 4122 N N . GLN B 1 226 ? 0.749 123.637 143.403 1.00 21.01 206 GLN B N 1
ATOM 4123 C CA . GLN B 1 226 ? 1.238 122.865 144.584 1.00 23.20 206 GLN B CA 1
ATOM 4124 C C . GLN B 1 226 ? 0.060 122.486 145.466 1.00 23.30 206 GLN B C 1
ATOM 4125 O O . GLN B 1 226 ? -0.776 123.365 145.807 1.00 22.85 206 GLN B O 1
ATOM 4131 N N . VAL B 1 227 ? 0.050 121.221 145.863 1.00 24.41 207 VAL B N 1
ATOM 4132 C CA . VAL B 1 227 ? -1.016 120.647 146.725 1.00 24.59 207 VAL B CA 1
ATOM 4133 C C . VAL B 1 227 ? -0.376 120.242 148.061 1.00 23.60 207 VAL B C 1
ATOM 4134 O O . VAL B 1 227 ? 0.729 119.660 148.064 1.00 21.64 207 VAL B O 1
ATOM 4138 N N . TYR B 1 228 ? -1.061 120.565 149.158 1.00 22.67 208 TYR B N 1
ATOM 4139 C CA . TYR B 1 228 ? -0.546 120.319 150.525 1.00 22.48 208 TYR B CA 1
ATOM 4140 C C . TYR B 1 228 ? -1.526 119.423 151.258 1.00 22.09 208 TYR B C 1
ATOM 4141 O O . TYR B 1 228 ? -2.735 119.631 151.139 1.00 22.93 208 TYR B O 1
ATOM 4150 N N . LEU B 1 229 ? -0.987 118.457 152.007 1.00 23.26 209 LEU B N 1
ATOM 4151 C CA . LEU B 1 229 ? -1.793 117.711 152.990 1.00 23.23 209 LEU B CA 1
ATOM 4152 C C . LEU B 1 229 ? -1.935 118.583 154.251 1.00 21.51 209 LEU B C 1
ATOM 4153 O O . LEU B 1 229 ? -0.926 119.096 154.730 1.00 24.23 209 LEU B O 1
ATOM 4158 N N . LEU B 1 230 ? -3.168 118.768 154.706 1.00 20.15 210 LEU B N 1
ATOM 4159 C CA . LEU B 1 230 ? -3.474 119.568 155.920 1.00 22.47 210 LEU B CA 1
ATOM 4160 C C . LEU B 1 230 ? -3.771 118.618 157.079 1.00 21.51 210 LEU B C 1
ATOM 4161 O O . LEU B 1 230 ? -4.108 117.414 156.854 1.00 21.95 210 LEU B O 1
ATOM 4166 N N . SER B 1 231 ? -3.626 119.145 158.294 1.00 23.18 211 SER B N 1
ATOM 4167 C CA . SER B 1 231 ? -3.731 118.341 159.524 1.00 23.67 211 SER B CA 1
ATOM 4168 C C . SER B 1 231 ? -5.143 117.768 159.629 1.00 26.93 211 SER B C 1
ATOM 4169 O O . SER B 1 231 ? -5.321 116.791 160.374 1.00 30.66 211 SER B O 1
ATOM 4172 N N . SER B 1 232 ? -6.120 118.377 158.955 1.00 25.86 212 SER B N 1
ATOM 4173 C CA . SER B 1 232 ? -7.538 117.927 158.954 1.00 26.24 212 SER B CA 1
ATOM 4174 C C . SER B 1 232 ? -7.730 116.725 158.019 1.00 27.86 212 SER B C 1
ATOM 4175 O O . SER B 1 232 ? -8.859 116.157 158.020 1.00 26.54 212 SER B O 1
ATOM 4178 N N . GLY B 1 233 ? -6.726 116.430 157.170 1.00 25.22 213 GLY B N 1
ATOM 4179 C CA . GLY B 1 233 ? -6.844 115.394 156.138 1.00 28.73 213 GLY B CA 1
ATOM 4180 C C . GLY B 1 233 ? -7.381 115.944 154.823 1.00 22.31 213 GLY B C 1
ATOM 4181 O O . GLY B 1 233 ? -7.416 115.163 153.798 1.00 24.23 213 GLY B O 1
ATOM 4182 N N . LEU B 1 234 ? -7.819 117.201 154.823 1.00 21.48 214 LEU B N 1
ATOM 4183 C CA . LEU B 1 234 ? -8.167 117.944 153.578 1.00 22.97 214 LEU B CA 1
ATOM 4184 C C . LEU B 1 234 ? -6.876 118.333 152.857 1.00 20.91 214 LEU B C 1
ATOM 4185 O O . LEU B 1 234 ? -5.777 118.248 153.427 1.00 22.14 214 LEU B O 1
ATOM 4190 N N . LEU B 1 235 ? -7.023 118.679 151.571 1.00 22.67 215 LEU B N 1
ATOM 4191 C CA . LEU B 1 235 ? -5.901 119.143 150.737 1.00 22.95 215 LEU B CA 1
ATOM 4192 C C . LEU B 1 235 ? -6.045 120.652 150.531 1.00 18.25 215 LEU B C 1
ATOM 4193 O O . LEU B 1 235 ? -7.132 121.135 150.177 1.00 28.44 215 LEU B O 1
ATOM 4198 N N . GLY B 1 236 ? -4.968 121.366 150.795 1.00 23.02 216 GLY B N 1
ATOM 4199 C CA . GLY B 1 236 ? -4.849 122.801 150.474 1.00 22.94 216 GLY B CA 1
ATOM 4200 C C . GLY B 1 236 ? -4.216 122.894 149.100 1.00 18.71 216 GLY B C 1
ATOM 4201 O O . GLY B 1 236 ? -3.100 122.369 148.895 1.00 22.06 216 GLY B O 1
ATOM 4202 N N . CYS B 1 237 ? -4.852 123.614 148.221 1.00 22.04 217 CYS B N 1
ATOM 4203 C CA . CYS B 1 237 ? -4.383 123.735 146.821 1.00 23.48 217 CYS B CA 1
ATOM 4204 C C . CYS B 1 237 ? -4.000 125.186 146.548 1.00 23.52 217 CYS B C 1
ATOM 4205 O O . CYS B 1 237 ? -4.854 126.075 146.772 1.00 26.55 217 CYS B O 1
ATOM 4208 N N . ILE B 1 238 ? -2.735 125.402 146.153 1.00 21.16 218 ILE B N 1
ATOM 4209 C CA . ILE B 1 238 ? -2.256 126.722 145.671 1.00 21.18 218 ILE B CA 1
ATOM 4210 C C . ILE B 1 238 ? -2.277 126.620 144.154 1.00 23.72 218 ILE B C 1
ATOM 4211 O O . ILE B 1 238 ? -1.534 125.762 143.616 1.00 26.45 218 ILE B O 1
ATOM 4216 N N . SER B 1 239 ? -3.063 127.484 143.513 1.00 25.03 219 SER B N 1
ATOM 4217 C CA . SER B 1 239 ? -3.530 127.240 142.144 1.00 26.63 219 SER B CA 1
ATOM 4218 C C . SER B 1 239 ? -3.306 128.497 141.294 1.00 20.85 219 SER B C 1
ATOM 4219 O O . SER B 1 239 ? -3.085 129.593 141.818 1.00 23.76 219 SER B O 1
ATOM 4222 N N . HIS B 1 240 ? -3.275 128.286 139.985 1.00 25.16 220 HIS B N 1
ATOM 4223 C CA . HIS B 1 240 ? -3.268 129.366 138.960 1.00 31.16 220 HIS B CA 1
ATOM 4224 C C . HIS B 1 240 ? -4.617 129.328 138.244 1.00 30.11 220 HIS B C 1
ATOM 4225 O O . HIS B 1 240 ? -5.011 128.234 137.808 1.00 33.81 220 HIS B O 1
ATOM 4232 N N . HIS B 1 241 ? -5.323 130.446 138.236 1.00 24.18 221 HIS B N 1
ATOM 4233 C CA . HIS B 1 241 ? -6.599 130.612 137.494 1.00 29.68 221 HIS B CA 1
ATOM 4234 C C . HIS B 1 241 ? -6.544 131.859 136.609 1.00 32.30 221 HIS B C 1
ATOM 4235 O O . HIS B 1 241 ? -6.053 132.922 137.040 1.00 31.61 221 HIS B O 1
ATOM 4242 N N . GLY B 1 242 ? -7.032 131.678 135.386 1.00 41.46 222 GLY B N 1
ATOM 4243 C CA . GLY B 1 242 ? -7.040 132.695 134.321 1.00 46.18 222 GLY B CA 1
ATOM 4244 C C . GLY B 1 242 ? -8.448 132.955 133.852 1.00 47.08 222 GLY B C 1
ATOM 4245 O O . GLY B 1 242 ? -9.305 132.079 133.995 1.00 45.35 222 GLY B O 1
ATOM 4246 N N . TYR B 1 243 ? -8.664 134.134 133.308 1.00 47.59 223 TYR B N 1
ATOM 4247 C CA . TYR B 1 243 ? -9.968 134.507 132.733 1.00 55.14 223 TYR B CA 1
ATOM 4248 C C . TYR B 1 243 ? -9.759 135.704 131.826 1.00 58.68 223 TYR B C 1
ATOM 4249 O O . TYR B 1 243 ? -8.674 136.304 131.858 1.00 47.12 223 TYR B O 1
ATOM 4258 N N . LEU B 1 244 ? -10.779 135.986 131.028 1.00 57.95 224 LEU B N 1
ATOM 4259 C CA . LEU B 1 244 ? -10.751 137.135 130.110 1.00 53.58 224 LEU B CA 1
ATOM 4260 C C . LEU B 1 244 ? -11.689 138.191 130.671 1.00 59.65 224 LEU B C 1
ATOM 4261 O O . LEU B 1 244 ? -12.826 137.856 131.001 1.00 64.09 224 LEU B O 1
ATOM 4266 N N . LEU B 1 245 ? -11.170 139.402 130.826 1.00 56.54 225 LEU B N 1
ATOM 4267 C CA . LEU B 1 245 ? -11.943 140.561 131.332 1.00 66.38 225 LEU B CA 1
ATOM 4268 C C . LEU B 1 245 ? -12.282 141.469 130.149 1.00 73.61 225 LEU B C 1
ATOM 4269 O O . LEU B 1 245 ? -11.358 141.794 129.401 1.00 69.28 225 LEU B O 1
ATOM 4274 N N . ASP B 1 246 ? -13.546 141.868 129.990 1.00 73.81 226 ASP B N 1
ATOM 4275 C CA . ASP B 1 246 ? -13.924 142.838 128.926 1.00 83.86 226 ASP B CA 1
ATOM 4276 C C . ASP B 1 246 ? -13.418 144.232 129.334 1.00 73.61 226 ASP B C 1
ATOM 4277 O O . ASP B 1 246 ? -14.242 145.165 129.362 1.00 81.68 226 ASP B O 1
ATOM 4282 N N . ILE B 1 251 ? -13.068 143.850 123.028 1.00 61.64 231 ILE B N 1
ATOM 4283 C CA . ILE B 1 251 ? -11.639 143.489 123.308 1.00 64.33 231 ILE B CA 1
ATOM 4284 C C . ILE B 1 251 ? -11.514 142.994 124.768 1.00 58.04 231 ILE B C 1
ATOM 4285 O O . ILE B 1 251 ? -12.207 143.519 125.668 1.00 57.49 231 ILE B O 1
ATOM 4290 N N . GLN B 1 252 ? -10.704 141.967 124.991 1.00 54.31 232 GLN B N 1
ATOM 4291 C CA . GLN B 1 252 ? -10.548 141.389 126.346 1.00 52.55 232 GLN B CA 1
ATOM 4292 C C . GLN B 1 252 ? -9.141 141.635 126.892 1.00 58.67 232 GLN B C 1
ATOM 4293 O O . GLN B 1 252 ? -8.246 142.078 126.151 1.00 69.81 232 GLN B O 1
ATOM 4299 N N . LEU B 1 253 ? -8.997 141.420 128.191 1.00 53.36 233 LEU B N 1
ATOM 4300 C CA . LEU B 1 253 ? -7.676 141.363 128.845 1.00 60.96 233 LEU B CA 1
ATOM 4301 C C . LEU B 1 253 ? -7.514 139.944 129.375 1.00 44.41 233 LEU B C 1
ATOM 4302 O O . LEU B 1 253 ? -8.498 139.431 129.862 1.00 38.36 233 LEU B O 1
ATOM 4307 N N . ARG B 1 254 ? -6.336 139.343 129.219 1.00 51.72 234 ARG B N 1
ATOM 4308 C CA . ARG B 1 254 ? -5.974 138.073 129.899 1.00 47.35 234 ARG B CA 1
ATOM 4309 C C . ARG B 1 254 ? -5.544 138.405 131.333 1.00 41.63 234 ARG B C 1
ATOM 4310 O O . ARG B 1 254 ? -4.683 139.255 131.483 1.00 36.66 234 ARG B O 1
ATOM 4318 N N . ILE B 1 255 ? -6.123 137.748 132.338 1.00 40.17 235 ILE B N 1
ATOM 4319 C CA . ILE B 1 255 ? -5.682 137.904 133.747 1.00 34.95 235 ILE B CA 1
ATOM 4320 C C . ILE B 1 255 ? -5.302 136.504 134.217 1.00 30.82 235 ILE B C 1
ATOM 4321 O O . ILE B 1 255 ? -6.131 135.635 134.070 1.00 38.77 235 ILE B O 1
ATOM 4326 N N . TYR B 1 256 ? -4.104 136.296 134.746 1.00 31.80 236 TYR B N 1
ATOM 4327 C CA A TYR B 1 256 ? -3.741 135.042 135.454 0.50 31.84 236 TYR B CA 1
ATOM 4328 C CA B TYR B 1 256 ? -3.728 135.031 135.446 0.50 31.96 236 TYR B CA 1
ATOM 4329 C C . TYR B 1 256 ? -3.368 135.411 136.884 1.00 30.17 236 TYR B C 1
ATOM 4330 O O . TYR B 1 256 ? -2.425 136.211 137.047 1.00 29.41 236 TYR B O 1
ATOM 4347 N N . ALA B 1 257 ? -4.135 134.878 137.837 1.00 27.13 237 ALA B N 1
ATOM 4348 C CA . ALA B 1 257 ? -4.053 135.212 139.284 1.00 25.45 237 ALA B CA 1
ATOM 4349 C C . ALA B 1 257 ? -3.596 133.983 140.064 1.00 24.47 237 ALA B C 1
ATOM 4350 O O . ALA B 1 257 ? -3.832 132.848 139.606 1.00 23.06 237 ALA B O 1
ATOM 4352 N N . CYS B 1 258 ? -2.989 134.241 141.225 1.00 25.04 238 CYS B N 1
ATOM 4353 C CA . CYS B 1 258 ? -2.643 133.220 142.234 1.00 25.63 238 CYS B CA 1
ATOM 4354 C C . CYS B 1 258 ? -3.896 133.016 143.076 1.00 26.41 238 CYS B C 1
ATOM 4355 O O . CYS B 1 258 ? -4.476 134.024 143.563 1.00 22.31 238 CYS B O 1
ATOM 4358 N N . THR B 1 259 ? -4.337 131.773 143.162 1.00 22.06 239 THR B N 1
ATOM 4359 C CA . THR B 1 259 ? -5.585 131.402 143.856 1.00 23.84 239 THR B CA 1
ATOM 4360 C C . THR B 1 259 ? -5.263 130.305 144.876 1.00 22.02 239 THR B C 1
ATOM 4361 O O . THR B 1 259 ? -4.130 129.751 144.843 1.00 21.91 239 THR B O 1
ATOM 4365 N N . SER B 1 260 ? -6.236 130.012 145.729 1.00 25.12 240 SER B N 1
ATOM 4366 C CA . SER B 1 260 ? -6.183 128.852 146.649 1.00 23.49 240 SER B CA 1
ATOM 4367 C C . SER B 1 260 ? -7.585 128.270 146.809 1.00 19.41 240 SER B C 1
ATOM 4368 O O . SER B 1 260 ? -8.579 129.002 146.624 1.00 25.10 240 SER B O 1
ATOM 4371 N N . PHE B 1 261 ? -7.649 126.988 147.155 1.00 23.71 241 PHE B N 1
ATOM 4372 C CA . PHE B 1 261 ? -8.913 126.345 147.526 1.00 23.50 241 PHE B CA 1
ATOM 4373 C C . PHE B 1 261 ? -8.585 125.118 148.352 1.00 24.06 241 PHE B C 1
ATOM 4374 O O . PHE B 1 261 ? -7.434 124.603 148.288 1.00 25.40 241 PHE B O 1
ATOM 4382 N N . VAL B 1 262 ? -9.585 124.668 149.093 1.00 23.89 242 VAL B N 1
ATOM 4383 C CA . VAL B 1 262 ? -9.426 123.477 149.944 1.00 22.24 242 VAL B CA 1
ATOM 4384 C C . VAL B 1 262 ? -10.316 122.402 149.340 1.00 21.31 242 VAL B C 1
ATOM 4385 O O . VAL B 1 262 ? -11.441 122.728 148.897 1.00 24.99 242 VAL B O 1
ATOM 4389 N N . PHE B 1 263 ? -9.796 121.185 149.275 1.00 23.02 243 PHE B N 1
ATOM 4390 C CA . PHE B 1 263 ? -10.479 120.055 148.621 1.00 25.90 243 PHE B CA 1
ATOM 4391 C C . PHE B 1 263 ? -10.653 118.933 149.637 1.00 23.42 243 PHE B C 1
ATOM 4392 O O . PHE B 1 263 ? -9.698 118.587 150.340 1.00 25.76 243 PHE B O 1
ATOM 4400 N N . ASP B 1 264 ? -11.821 118.320 149.625 1.00 25.31 244 ASP B N 1
ATOM 4401 C CA . ASP B 1 264 ? -12.103 117.140 150.473 1.00 28.43 244 ASP B CA 1
ATOM 4402 C C . ASP B 1 264 ? -12.072 115.893 149.618 1.00 25.30 244 ASP B C 1
ATOM 4403 O O . ASP B 1 264 ? -13.000 115.676 148.857 1.00 26.56 244 ASP B O 1
ATOM 4408 N N . PRO B 1 265 ? -11.053 115.021 149.742 1.00 25.53 245 PRO B N 1
ATOM 4409 C CA . PRO B 1 265 ? -10.985 113.791 148.950 1.00 28.17 245 PRO B CA 1
ATOM 4410 C C . PRO B 1 265 ? -12.139 112.802 149.201 1.00 28.45 245 PRO B C 1
ATOM 4411 O O . PRO B 1 265 ? -12.416 111.961 148.371 1.00 30.44 245 PRO B O 1
ATOM 4415 N N . ALA B 1 266 ? -12.790 112.895 150.354 1.00 28.86 246 ALA B N 1
ATOM 4416 C CA . ALA B 1 266 ? -13.914 111.996 150.714 1.00 32.77 246 ALA B CA 1
ATOM 4417 C C . ALA B 1 266 ? -15.162 112.354 149.893 1.00 31.17 246 ALA B C 1
ATOM 4418 O O . ALA B 1 266 ? -15.859 111.441 149.516 1.00 40.62 246 ALA B O 1
ATOM 4420 N N . THR B 1 267 ? -15.417 113.629 149.614 1.00 28.46 247 THR B N 1
ATOM 4421 C CA . THR B 1 267 ? -16.689 114.099 148.996 1.00 28.96 247 THR B CA 1
ATOM 4422 C C . THR B 1 267 ? -16.476 114.730 147.600 1.00 30.94 247 THR B C 1
ATOM 4423 O O . THR B 1 267 ? -17.491 115.003 146.921 1.00 33.49 247 THR B O 1
ATOM 4427 N N . TYR B 1 268 ? -15.232 115.038 147.229 1.00 26.87 248 TYR B N 1
ATOM 4428 C CA . TYR B 1 268 ? -14.860 115.761 145.998 1.00 25.33 248 TYR B CA 1
ATOM 4429 C C . TYR B 1 268 ? -15.369 117.199 146.084 1.00 28.54 248 TYR B C 1
ATOM 4430 O O . TYR B 1 268 ? -15.406 117.873 145.023 1.00 29.33 248 TYR B O 1
ATOM 4439 N N . GLU B 1 269 ? -15.665 117.713 147.290 1.00 30.41 249 GLU B N 1
ATOM 4440 C CA . GLU B 1 269 ? -16.121 119.120 147.470 1.00 33.17 249 GLU B CA 1
ATOM 4441 C C . GLU B 1 269 ? -14.927 120.089 147.493 1.00 28.92 249 GLU B C 1
ATOM 4442 O O . GLU B 1 269 ? -13.811 119.713 147.932 1.00 29.37 249 GLU B O 1
ATOM 4448 N N . VAL B 1 270 ? -15.176 121.313 147.033 1.00 24.43 250 VAL B N 1
ATOM 4449 C CA . VAL B 1 270 ? -14.198 122.418 146.972 1.00 23.72 250 VAL B CA 1
ATOM 4450 C C . VAL B 1 270 ? -14.724 123.530 147.871 1.00 26.65 250 VAL B C 1
ATOM 4451 O O . VAL B 1 270 ? -15.913 123.838 147.774 1.00 27.88 250 VAL B O 1
ATOM 4455 N N . TYR B 1 271 ? -13.837 124.086 148.695 1.00 24.17 251 TYR B N 1
ATOM 4456 C CA . TYR B 1 271 ? -14.151 125.126 149.707 1.00 30.53 251 TYR B CA 1
ATOM 4457 C C . TYR B 1 271 ? -13.172 126.288 149.589 1.00 28.88 251 TYR B C 1
ATOM 4458 O O . TYR B 1 271 ? -11.994 126.053 149.230 1.00 24.10 251 TYR B O 1
ATOM 4467 N N . ASN B 1 272 ? -13.630 127.495 149.943 1.00 24.09 252 ASN B N 1
ATOM 4468 C CA . ASN B 1 272 ? -12.738 128.625 150.321 1.00 29.98 252 ASN B CA 1
ATOM 4469 C C . ASN B 1 272 ? -11.928 129.042 149.088 1.00 28.86 252 ASN B C 1
ATOM 4470 O O . ASN B 1 272 ? -10.772 129.426 149.253 1.00 25.52 252 ASN B O 1
ATOM 4475 N N . PHE B 1 273 ? -12.499 128.937 147.880 1.00 27.85 253 PHE B N 1
ATOM 4476 C CA . PHE B 1 273 ? -11.802 129.380 146.649 1.00 28.97 253 PHE B CA 1
ATOM 4477 C C . PHE B 1 273 ? -11.610 130.893 146.731 1.00 26.69 253 PHE B C 1
ATOM 4478 O O . PHE B 1 273 ? -12.582 131.644 146.980 1.00 32.30 253 PHE B O 1
ATOM 4486 N N . LYS B 1 274 ? -10.378 131.355 146.570 1.00 28.52 254 LYS B N 1
ATOM 4487 C CA . LYS B 1 274 ? -10.128 132.813 146.580 1.00 32.22 254 LYS B CA 1
ATOM 4488 C C . LYS B 1 274 ? -8.841 133.171 145.835 1.00 27.10 254 LYS B C 1
ATOM 4489 O O . LYS B 1 274 ? -7.995 132.313 145.578 1.00 24.88 254 LYS B O 1
ATOM 4495 N N . ILE B 1 275 ? -8.743 134.451 145.521 1.00 28.05 255 ILE B N 1
ATOM 4496 C CA . ILE B 1 275 ? -7.517 135.065 144.967 1.00 29.23 255 ILE B CA 1
ATOM 4497 C C . ILE B 1 275 ? -6.609 135.428 146.135 1.00 28.08 255 ILE B C 1
ATOM 4498 O O . ILE B 1 275 ? -7.110 136.014 147.120 1.00 31.84 255 ILE B O 1
ATOM 4503 N N . ILE B 1 276 ? -5.337 135.059 146.045 1.00 26.74 256 ILE B N 1
ATOM 4504 C CA . ILE B 1 276 ? -4.337 135.307 147.117 1.00 26.01 256 ILE B CA 1
ATOM 4505 C C . ILE B 1 276 ? -3.156 136.137 146.600 1.00 27.93 256 ILE B C 1
ATOM 4506 O O . ILE B 1 276 ? -2.338 136.579 147.438 1.00 31.39 256 ILE B O 1
ATOM 4511 N N . GLY B 1 277 ? -3.084 136.377 145.286 1.00 26.52 257 GLY B N 1
ATOM 4512 C CA . GLY B 1 277 ? -2.079 137.284 144.722 1.00 25.22 257 GLY B CA 1
ATOM 4513 C C . GLY B 1 277 ? -2.316 137.532 143.251 1.00 24.41 257 GLY B C 1
ATOM 4514 O O . GLY B 1 277 ? -3.032 136.756 142.575 1.00 29.66 257 GLY B O 1
ATOM 4515 N N . THR B 1 278 ? -1.739 138.623 142.820 1.00 22.10 258 THR B N 1
ATOM 4516 C CA . THR B 1 278 ? -1.763 139.121 141.423 1.00 23.61 258 THR B CA 1
ATOM 4517 C C . THR B 1 278 ? -0.363 139.616 141.075 1.00 21.55 258 THR B C 1
ATOM 4518 O O . THR B 1 278 ? 0.417 139.915 141.976 1.00 26.33 258 THR B O 1
ATOM 4522 N N . LYS B 1 279 ? -0.057 139.713 139.782 1.00 24.96 259 LYS B N 1
ATOM 4523 C CA . LYS B 1 279 ? 1.249 140.225 139.306 1.00 25.73 259 LYS B CA 1
ATOM 4524 C C . LYS B 1 279 ? 1.551 141.578 139.973 1.00 24.71 259 LYS B C 1
ATOM 4525 O O . LYS B 1 279 ? 2.716 141.782 140.388 1.00 25.34 259 LYS B O 1
ATOM 4531 N N . GLY B 1 280 ? 0.551 142.460 140.061 1.00 25.04 260 GLY B N 1
ATOM 4532 C CA . GLY B 1 280 ? 0.686 143.819 140.620 1.00 27.89 260 GLY B CA 1
ATOM 4533 C C . GLY B 1 280 ? 1.096 143.844 142.087 1.00 27.58 260 GLY B C 1
ATOM 4534 O O . GLY B 1 280 ? 1.526 144.914 142.534 1.00 31.94 260 GLY B O 1
ATOM 4535 N N . CYS B 1 281 ? 0.976 142.727 142.799 1.00 30.42 261 CYS B N 1
ATOM 4536 C CA . CYS B 1 281 ? 1.424 142.619 144.219 1.00 29.73 261 CYS B CA 1
ATOM 4537 C C . CYS B 1 281 ? 2.950 142.481 144.294 1.00 30.14 261 CYS B C 1
ATOM 4538 O O . CYS B 1 281 ? 3.505 142.817 145.326 1.00 27.64 261 CYS B O 1
ATOM 4541 N N . PHE B 1 282 ? 3.581 141.943 143.246 1.00 26.25 262 PHE B N 1
ATOM 4542 C CA . PHE B 1 282 ? 5.028 141.661 143.241 1.00 23.83 262 PHE B CA 1
ATOM 4543 C C . PHE B 1 282 ? 5.756 142.920 142.788 1.00 28.09 262 PHE B C 1
ATOM 4544 O O . PHE B 1 282 ? 5.142 143.837 142.241 1.00 29.95 262 PHE B O 1
ATOM 4552 N N . PRO B 1 283 ? 7.089 143.012 142.966 1.00 31.22 263 PRO B N 1
ATOM 4553 C CA . PRO B 1 283 ? 7.834 144.163 142.453 1.00 27.68 263 PRO B CA 1
ATOM 4554 C C . PRO B 1 283 ? 7.626 144.238 140.949 1.00 28.61 263 PRO B C 1
ATOM 4555 O O . PRO B 1 283 ? 7.426 143.222 140.282 1.00 28.23 263 PRO B O 1
ATOM 4559 N N . PRO B 1 284 ? 7.663 145.442 140.353 1.00 29.65 264 PRO B N 1
ATOM 4560 C CA . PRO B 1 284 ? 7.410 145.538 138.920 1.00 25.69 264 PRO B CA 1
ATOM 4561 C C . PRO B 1 284 ? 8.486 144.805 138.110 1.00 26.71 264 PRO B C 1
ATOM 4562 O O . PRO B 1 284 ? 9.663 144.714 138.490 1.00 27.41 264 PRO B O 1
ATOM 4566 N N . CYS B 1 285 ? 8.065 144.298 136.965 1.00 26.59 265 CYS B N 1
ATOM 4567 C CA . CYS B 1 285 ? 8.967 143.775 135.910 1.00 33.49 265 CYS B CA 1
ATOM 4568 C C . CYS B 1 285 ? 8.208 143.749 134.590 1.00 28.70 265 CYS B C 1
ATOM 4569 O O . CYS B 1 285 ? 7.003 143.465 134.600 1.00 28.09 265 CYS B O 1
ATOM 4572 N N . GLU B 1 286 ? 8.893 144.132 133.515 1.00 31.31 266 GLU B N 1
ATOM 4573 C CA A GLU B 1 286 ? 8.286 144.199 132.166 0.80 28.42 266 GLU B CA 1
ATOM 4574 C CA B GLU B 1 286 ? 8.273 144.205 132.170 0.20 27.45 266 GLU B CA 1
ATOM 4575 C C . GLU B 1 286 ? 7.968 142.776 131.726 1.00 23.81 266 GLU B C 1
ATOM 4576 O O . GLU B 1 286 ? 8.859 141.926 131.720 1.00 24.72 266 GLU B O 1
ATOM 4587 N N . PRO B 1 287 ? 6.702 142.481 131.352 1.00 23.60 267 PRO B N 1
ATOM 4588 C CA . PRO B 1 287 ? 6.302 141.137 130.952 1.00 26.64 267 PRO B CA 1
ATOM 4589 C C . PRO B 1 287 ? 6.980 140.714 129.638 1.00 27.32 267 PRO B C 1
ATOM 4590 O O . PRO B 1 287 ? 7.546 141.551 128.970 1.00 26.16 267 PRO B O 1
ATOM 4594 N N . LYS B 1 288 ? 6.941 139.418 129.346 1.00 22.59 268 LYS B N 1
ATOM 4595 C CA . LYS B 1 288 ? 7.639 138.866 128.164 1.00 23.69 268 LYS B CA 1
ATOM 4596 C C . LYS B 1 288 ? 7.088 139.558 126.893 1.00 28.19 268 LYS B C 1
ATOM 4597 O O . LYS B 1 288 ? 7.893 139.844 126.013 1.00 27.24 268 LYS B O 1
ATOM 4603 N N . LEU B 1 289 ? 5.769 139.771 126.821 1.00 26.53 269 LEU B N 1
ATOM 4604 C CA . LEU B 1 289 ? 5.073 140.643 125.845 1.00 24.97 269 LEU B CA 1
ATOM 4605 C C . LEU B 1 289 ? 3.968 141.370 126.580 1.00 27.87 269 LEU B C 1
ATOM 4606 O O . LEU B 1 289 ? 3.572 140.929 127.653 1.00 27.02 269 LEU B O 1
ATOM 4611 N N . PRO B 1 290 ? 3.496 142.523 126.075 1.00 29.77 270 PRO B N 1
ATOM 4612 C CA . PRO B 1 290 ? 2.452 143.288 126.760 1.00 35.29 270 PRO B CA 1
ATOM 4613 C C . PRO B 1 290 ? 1.165 142.530 127.094 1.00 33.04 270 PRO B C 1
ATOM 4614 O O . PRO B 1 290 ? 0.584 142.875 128.077 1.00 33.03 270 PRO B O 1
ATOM 4618 N N . HIS B 1 291 ? 0.794 141.502 126.329 1.00 34.90 271 HIS B N 1
ATOM 4619 C CA . HIS B 1 291 ? -0.437 140.720 126.613 1.00 30.19 271 HIS B CA 1
ATOM 4620 C C . HIS B 1 291 ? -0.274 139.959 127.933 1.00 32.66 271 HIS B C 1
ATOM 4621 O O . HIS B 1 291 ? -1.304 139.472 128.432 1.00 32.53 271 HIS B O 1
ATOM 4628 N N . LEU B 1 292 ? 0.941 139.872 128.500 1.00 27.44 272 LEU B N 1
ATOM 4629 C CA . LEU B 1 292 ? 1.153 139.149 129.802 1.00 26.93 272 LEU B CA 1
ATOM 4630 C C . LEU B 1 292 ? 1.368 140.127 130.972 1.00 27.69 272 LEU B C 1
ATOM 4631 O O . LEU B 1 292 ? 1.870 139.686 132.042 1.00 32.25 272 LEU B O 1
ATOM 4636 N N . ALA B 1 293 ? 0.935 141.365 130.816 1.00 27.21 273 ALA B N 1
ATOM 4637 C CA . ALA B 1 293 ? 1.109 142.434 131.836 1.00 32.92 273 ALA B CA 1
ATOM 4638 C C . ALA B 1 293 ? 0.361 142.105 133.143 1.00 30.38 273 ALA B C 1
ATOM 4639 O O . ALA B 1 293 ? 0.705 142.699 134.157 1.00 30.15 273 ALA B O 1
ATOM 4641 N N . ASP B 1 294 ? -0.633 141.214 133.122 1.00 27.54 274 ASP B N 1
ATOM 4642 C CA . ASP B 1 294 ? -1.392 140.835 134.346 1.00 30.06 274 ASP B CA 1
ATOM 4643 C C . ASP B 1 294 ? -1.393 139.307 134.464 1.00 31.45 274 ASP B C 1
ATOM 4644 O O . ASP B 1 294 ? -2.449 138.705 134.792 1.00 33.43 274 ASP B O 1
ATOM 4649 N N . CYS B 1 295 ? -0.224 138.714 134.234 1.00 32.07 275 CYS B N 1
ATOM 4650 C CA A CYS B 1 295 ? 0.019 137.247 134.276 0.70 30.64 275 CYS B CA 1
ATOM 4651 C CA B CYS B 1 295 ? -0.052 137.245 134.315 0.30 29.36 275 CYS B CA 1
ATOM 4652 C C . CYS B 1 295 ? 0.949 136.903 135.441 1.00 29.37 275 CYS B C 1
ATOM 4653 O O . CYS B 1 295 ? 2.117 137.327 135.422 1.00 27.24 275 CYS B O 1
ATOM 4658 N N . ALA B 1 296 ? 0.434 136.182 136.427 1.00 26.52 276 ALA B N 1
ATOM 4659 C CA . ALA B 1 296 ? 1.193 135.477 137.465 1.00 25.69 276 ALA B CA 1
ATOM 4660 C C . ALA B 1 296 ? 0.899 133.982 137.312 1.00 22.28 276 ALA B C 1
ATOM 4661 O O . ALA B 1 296 ? -0.292 133.632 137.090 1.00 26.26 276 ALA B O 1
ATOM 4663 N N . PHE B 1 297 ? 1.935 133.144 137.382 1.00 25.78 277 PHE B N 1
ATOM 4664 C CA . PHE B 1 297 ? 1.792 131.669 137.376 1.00 22.55 277 PHE B CA 1
ATOM 4665 C C . PHE B 1 297 ? 2.387 131.152 138.674 1.00 23.77 277 PHE B C 1
ATOM 4666 O O . PHE B 1 297 ? 3.615 131.092 138.837 1.00 21.35 277 PHE B O 1
ATOM 4674 N N . VAL B 1 298 ? 1.508 130.792 139.583 1.00 23.61 278 VAL B N 1
ATOM 4675 C CA . VAL B 1 298 ? 1.889 130.568 141.008 1.00 23.61 278 VAL B CA 1
ATOM 4676 C C . VAL B 1 298 ? 2.812 129.337 141.105 1.00 23.94 278 VAL B C 1
ATOM 4677 O O . VAL B 1 298 ? 2.718 128.383 140.247 1.00 22.68 278 VAL B O 1
ATOM 4681 N N . SER B 1 299 ? 3.703 129.342 142.096 1.00 20.14 279 SER B N 1
ATOM 4682 C CA . SER B 1 299 ? 4.636 128.236 142.389 1.00 17.61 279 SER B CA 1
ATOM 4683 C C . SER B 1 299 ? 4.160 127.470 143.614 1.00 21.59 279 SER B C 1
ATOM 4684 O O . SER B 1 299 ? 4.060 126.237 143.575 1.00 24.19 279 SER B O 1
ATOM 4687 N N . GLY B 1 300 ? 3.840 128.195 144.661 1.00 21.89 280 GLY B N 1
ATOM 4688 C CA . GLY B 1 300 ? 3.386 127.567 145.913 1.00 24.33 280 GLY B CA 1
ATOM 4689 C C . GLY B 1 300 ? 3.732 128.426 147.100 1.00 22.26 280 GLY B C 1
ATOM 4690 O O . GLY B 1 300 ? 4.263 129.550 146.920 1.00 23.96 280 GLY B O 1
ATOM 4691 N N . ILE B 1 301 ? 3.446 127.915 148.285 1.00 22.78 281 ILE B N 1
ATOM 4692 C CA . ILE B 1 301 ? 3.679 128.678 149.532 1.00 26.10 281 ILE B CA 1
ATOM 4693 C C . ILE B 1 301 ? 4.697 127.927 150.387 1.00 28.33 281 ILE B C 1
ATOM 4694 O O . ILE B 1 301 ? 4.812 126.690 150.306 1.00 27.50 281 ILE B O 1
ATOM 4699 N N . GLU B 1 302 ? 5.343 128.689 151.248 1.00 26.69 282 GLU B N 1
ATOM 4700 C CA . GLU B 1 302 ? 6.307 128.170 152.220 1.00 31.10 282 GLU B CA 1
ATOM 4701 C C . GLU B 1 302 ? 5.986 128.872 153.533 1.00 31.47 282 GLU B C 1
ATOM 4702 O O . GLU B 1 302 ? 5.917 130.104 153.546 1.00 29.96 282 GLU B O 1
ATOM 4708 N N . MET B 1 303 ? 5.715 128.087 154.566 1.00 33.48 283 MET B N 1
ATOM 4709 C CA . MET B 1 303 ? 5.323 128.610 155.897 1.00 36.29 283 MET B CA 1
ATOM 4710 C C . MET B 1 303 ? 6.498 129.369 156.495 1.00 29.95 283 MET B C 1
ATOM 4711 O O . MET B 1 303 ? 7.650 128.945 156.329 1.00 39.04 283 MET B O 1
ATOM 4716 N N . ARG B 1 304 ? 6.210 130.473 157.166 1.00 36.28 284 ARG B N 1
ATOM 4717 C CA . ARG B 1 304 ? 7.244 131.219 157.919 1.00 36.64 284 ARG B CA 1
ATOM 4718 C C . ARG B 1 304 ? 7.063 130.945 159.414 1.00 44.72 284 ARG B C 1
ATOM 4719 O O . ARG B 1 304 ? 5.963 130.492 159.839 1.00 44.97 284 ARG B O 1
ATOM 4727 N N . ASN B 1 305 ? 8.108 131.244 160.180 1.00 49.47 285 ASN B N 1
ATOM 4728 C CA . ASN B 1 305 ? 8.099 131.230 161.667 1.00 55.69 285 ASN B CA 1
ATOM 4729 C C . ASN B 1 305 ? 6.940 132.076 162.206 1.00 56.99 285 ASN B C 1
ATOM 4730 O O . ASN B 1 305 ? 6.405 131.711 163.252 1.00 58.78 285 ASN B O 1
ATOM 4735 N N . ASP B 1 306 ? 6.597 133.184 161.542 1.00 52.76 286 ASP B N 1
ATOM 4736 C CA . ASP B 1 306 ? 5.613 134.161 162.082 1.00 53.02 286 ASP B CA 1
ATOM 4737 C C . ASP B 1 306 ? 4.176 133.727 161.758 1.00 56.07 286 ASP B C 1
ATOM 4738 O O . ASP B 1 306 ? 3.242 134.552 162.007 1.00 53.73 286 ASP B O 1
ATOM 4743 N N . GLY B 1 307 ? 3.972 132.520 161.212 1.00 40.43 287 GLY B N 1
ATOM 4744 C CA . GLY B 1 307 ? 2.617 132.005 160.904 1.00 46.26 287 GLY B CA 1
ATOM 4745 C C . GLY B 1 307 ? 2.101 132.487 159.554 1.00 39.29 287 GLY B C 1
ATOM 4746 O O . GLY B 1 307 ? 1.091 131.963 159.076 1.00 44.50 287 GLY B O 1
ATOM 4747 N N . LYS B 1 308 ? 2.767 133.465 158.948 1.00 36.70 288 LYS B N 1
ATOM 4748 C CA . LYS B 1 308 ? 2.448 133.923 157.571 1.00 31.18 288 LYS B CA 1
ATOM 4749 C C . LYS B 1 308 ? 3.186 133.009 156.590 1.00 32.11 288 LYS B C 1
ATOM 4750 O O . LYS B 1 308 ? 3.874 132.052 157.024 1.00 30.31 288 LYS B O 1
ATOM 4756 N N . CYS B 1 309 ? 3.033 133.264 155.291 1.00 29.10 289 CYS B N 1
ATOM 4757 C CA A CYS B 1 309 ? 3.775 132.453 154.302 0.80 29.01 289 CYS B CA 1
ATOM 4758 C CA B CYS B 1 309 ? 3.628 132.430 154.214 0.20 27.74 289 CYS B CA 1
ATOM 4759 C C . CYS B 1 309 ? 4.311 133.303 153.159 1.00 27.21 289 CYS B C 1
ATOM 4760 O O . CYS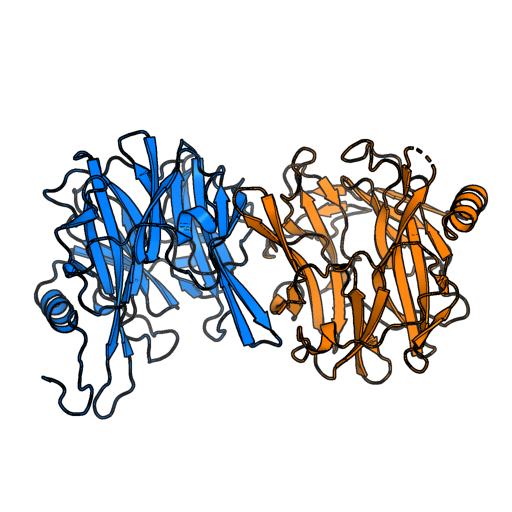 B 1 309 ? 3.866 134.432 152.951 1.00 28.56 289 CYS B O 1
ATOM 4765 N N . ASN B 1 310 ? 5.342 132.758 152.524 1.00 27.17 290 ASN B N 1
ATOM 4766 C CA . ASN B 1 310 ? 5.915 133.313 151.284 1.00 26.19 290 ASN B CA 1
ATOM 4767 C C . ASN B 1 310 ? 5.166 132.624 150.151 1.00 25.60 290 ASN B C 1
ATOM 4768 O O . ASN B 1 310 ? 5.212 131.389 150.092 1.00 22.98 290 ASN B O 1
ATOM 4773 N N . LEU B 1 311 ? 4.469 133.410 149.335 1.00 23.62 291 LEU B N 1
ATOM 4774 C CA . LEU B 1 311 ? 3.798 132.913 148.129 1.00 23.38 291 LEU B CA 1
ATOM 4775 C C . LEU B 1 311 ? 4.733 133.197 146.959 1.00 24.65 291 LEU B C 1
ATOM 4776 O O . LEU B 1 311 ? 4.877 134.395 146.575 1.00 22.13 291 LEU B O 1
ATOM 4781 N N . TYR B 1 312 ? 5.354 132.138 146.441 1.00 24.61 292 TYR B N 1
ATOM 4782 C CA . TYR B 1 312 ? 6.243 132.199 145.257 1.00 24.98 292 TYR B CA 1
ATOM 4783 C C . TYR B 1 312 ? 5.381 132.135 143.993 1.00 23.68 292 TYR B C 1
ATOM 4784 O O . TYR B 1 312 ? 4.416 131.321 143.931 1.00 21.96 292 TYR B O 1
ATOM 4793 N N . SER B 1 313 ? 5.715 132.965 143.009 1.00 20.67 293 SER B N 1
ATOM 4794 C CA . SER B 1 313 ? 5.036 132.948 141.689 1.00 22.61 293 SER B CA 1
ATOM 4795 C C . SER B 1 313 ? 6.007 133.335 140.578 1.00 20.41 293 SER B C 1
ATOM 4796 O O . SER B 1 313 ? 6.892 134.176 140.767 1.00 21.30 293 SER B O 1
ATOM 4799 N N . GLY B 1 314 ? 5.842 132.677 139.434 1.00 20.04 294 GLY B N 1
ATOM 4800 C CA . GLY B 1 314 ? 6.308 133.229 138.138 1.00 21.62 294 GLY B CA 1
ATOM 4801 C C . GLY B 1 314 ? 5.532 134.480 137.826 1.00 21.05 294 GLY B C 1
ATOM 4802 O O . GLY B 1 314 ? 4.287 134.493 138.111 1.00 20.63 294 GLY B O 1
ATOM 4803 N N . ILE B 1 315 ? 6.189 135.496 137.264 1.00 21.58 295 ILE B N 1
ATOM 4804 C CA . ILE B 1 315 ? 5.486 136.759 136.932 1.00 21.47 295 ILE B CA 1
ATOM 4805 C C . ILE B 1 315 ? 5.885 137.200 135.526 1.00 20.10 295 ILE B C 1
ATOM 4806 O O . ILE B 1 315 ? 7.103 137.200 135.204 1.00 20.91 295 ILE B O 1
ATOM 4811 N N . GLY B 1 316 ? 4.888 137.536 134.731 1.00 24.99 296 GLY B N 1
ATOM 4812 C CA . GLY B 1 316 ? 5.077 138.080 133.358 1.00 25.38 296 GLY B CA 1
ATOM 4813 C C . GLY B 1 316 ? 5.801 137.124 132.418 1.00 23.15 296 GLY B C 1
ATOM 4814 O O . GLY B 1 316 ? 6.240 137.568 131.364 1.00 22.34 296 GLY B O 1
ATOM 4815 N N . ASP B 1 317 ? 5.907 135.850 132.744 1.00 22.51 297 ASP B N 1
ATOM 4816 C CA . ASP B 1 317 ? 6.769 134.876 132.016 1.00 22.84 297 ASP B CA 1
ATOM 4817 C C . ASP B 1 317 ? 8.212 135.408 131.913 1.00 23.25 297 ASP B C 1
ATOM 4818 O O . ASP B 1 317 ? 8.891 135.050 130.966 1.00 26.40 297 ASP B O 1
ATOM 4823 N N . VAL B 1 318 ? 8.700 136.177 132.886 1.00 23.15 298 VAL B N 1
ATOM 4824 C CA . VAL B 1 318 ? 10.100 136.697 132.883 1.00 22.61 298 VAL B CA 1
ATOM 4825 C C . VAL B 1 318 ? 10.805 136.501 134.229 1.00 21.86 298 VAL B C 1
ATOM 4826 O O . VAL B 1 318 ? 12.048 136.516 134.232 1.00 21.75 298 VAL B O 1
ATOM 4830 N N . ALA B 1 319 ? 10.087 136.331 135.338 1.00 23.57 299 ALA B N 1
ATOM 4831 C CA . ALA B 1 319 ? 10.759 136.425 136.652 1.00 23.14 299 ALA B CA 1
ATOM 4832 C C . ALA B 1 319 ? 10.077 135.524 137.649 1.00 24.15 299 ALA B C 1
ATOM 4833 O O . ALA B 1 319 ? 8.953 135.045 137.367 1.00 21.25 299 ALA B O 1
ATOM 4835 N N . GLU B 1 320 ? 10.762 135.322 138.781 1.00 23.52 300 GLU B N 1
ATOM 4836 C CA . GLU B 1 320 ? 10.171 134.637 139.947 1.00 22.92 300 GLU B CA 1
ATOM 4837 C C . GLU B 1 320 ? 10.279 135.566 141.154 1.00 20.12 300 GLU B C 1
ATOM 4838 O O . GLU B 1 320 ? 11.349 136.179 141.376 1.00 22.42 300 GLU B O 1
ATOM 4844 N N . GLY B 1 321 ? 9.179 135.678 141.882 1.00 22.51 301 GLY B N 1
ATOM 4845 C CA . GLY B 1 321 ? 9.161 136.510 143.103 1.00 21.92 301 GLY B CA 1
ATOM 4846 C C . GLY B 1 321 ? 8.356 135.829 144.186 1.00 23.64 301 GLY B C 1
ATOM 4847 O O . GLY B 1 321 ? 7.767 134.775 143.955 1.00 23.31 301 GLY B O 1
ATOM 4848 N N . TYR B 1 322 ? 8.323 136.441 145.364 1.00 25.77 302 TYR B N 1
ATOM 4849 C CA . TYR B 1 322 ? 7.360 136.038 146.406 1.00 24.01 302 TYR B CA 1
ATOM 4850 C C . TYR B 1 322 ? 6.750 137.282 147.023 1.00 24.48 302 TYR B C 1
ATOM 4851 O O . TYR B 1 322 ? 7.355 138.384 147.003 1.00 27.29 302 TYR B O 1
ATOM 4860 N N . ILE B 1 323 ? 5.545 137.095 147.534 1.00 23.99 303 ILE B N 1
ATOM 4861 C CA . ILE B 1 323 ? 4.888 138.096 148.416 1.00 25.97 303 ILE B CA 1
ATOM 4862 C C . ILE B 1 323 ? 4.623 137.402 149.743 1.00 25.29 303 ILE B C 1
ATOM 4863 O O . ILE B 1 323 ? 4.468 136.171 149.758 1.00 25.79 303 ILE B O 1
ATOM 4868 N N . VAL B 1 324 ? 4.620 138.185 150.817 1.00 25.76 304 VAL B N 1
ATOM 4869 C CA . VAL B 1 324 ? 4.308 137.673 152.184 1.00 28.39 304 VAL B CA 1
ATOM 4870 C C . VAL B 1 324 ? 2.815 137.891 152.436 1.00 25.54 304 VAL B C 1
ATOM 4871 O O . VAL B 1 324 ? 2.360 139.044 152.394 1.00 29.40 304 VAL B O 1
ATOM 4875 N N . ILE B 1 325 ? 2.080 136.802 152.629 1.00 24.40 305 ILE B N 1
ATOM 4876 C CA . ILE B 1 325 ? 0.599 136.817 152.751 1.00 25.80 305 ILE B CA 1
ATOM 4877 C C . ILE B 1 325 ? 0.190 136.063 154.027 1.00 28.50 305 ILE B C 1
ATOM 4878 O O . ILE B 1 325 ? 1.006 135.257 154.552 1.00 29.05 305 ILE B O 1
ATOM 4883 N N . ASP B 1 326 ? -1.044 136.269 154.466 1.00 27.03 306 ASP B N 1
ATOM 4884 C CA . ASP B 1 326 ? -1.659 135.448 155.542 1.00 31.20 306 ASP B CA 1
ATOM 4885 C C . ASP B 1 326 ? -1.828 134.021 155.026 1.00 28.43 306 ASP B C 1
ATOM 4886 O O . ASP B 1 326 ? -1.993 133.836 153.826 1.00 30.95 306 ASP B O 1
ATOM 4891 N N . TYR B 1 327 ? -1.739 133.042 155.919 1.00 28.66 307 TYR B N 1
ATOM 4892 C CA . TYR B 1 327 ? -1.927 131.605 155.617 1.00 25.80 307 TYR B CA 1
ATOM 4893 C C . TYR B 1 327 ? -3.287 131.425 154.950 1.00 28.12 307 TYR B C 1
ATOM 4894 O O . TYR B 1 327 ? -4.313 131.731 155.546 1.00 29.69 307 TYR B O 1
ATOM 4903 N N . PRO B 1 328 ? -3.339 130.985 153.676 1.00 27.87 308 PRO B N 1
ATOM 4904 C CA . PRO B 1 328 ? -4.595 130.953 152.931 1.00 28.46 308 PRO B CA 1
ATOM 4905 C C . PRO B 1 328 ? -5.571 129.828 153.299 1.00 27.07 308 PRO B C 1
ATOM 4906 O O . PRO B 1 328 ? -6.724 129.905 152.864 1.00 30.92 308 PRO B O 1
ATOM 4910 N N . PHE B 1 329 ? -5.122 128.817 154.052 1.00 25.27 309 PHE B N 1
ATOM 4911 C CA . PHE B 1 329 ? -5.970 127.662 154.455 1.00 22.77 309 PHE B CA 1
ATOM 4912 C C . PHE B 1 329 ? -6.395 127.777 155.927 1.00 21.11 309 PHE B C 1
ATOM 4913 O O . PHE B 1 329 ? -6.852 126.783 156.470 1.00 26.96 309 PHE B O 1
ATOM 4921 N N . GLU B 1 330 ? -6.276 128.965 156.521 1.00 28.23 310 GLU B N 1
ATOM 4922 C CA . GLU B 1 330 ? -6.603 129.204 157.945 1.00 28.81 310 GLU B CA 1
ATOM 4923 C C . GLU B 1 330 ? -8.010 128.650 158.204 1.00 28.44 310 GLU B C 1
ATOM 4924 O O . GLU B 1 330 ? -8.943 129.005 157.460 1.00 29.96 310 GLU B O 1
ATOM 4930 N N . GLY B 1 331 ? -8.159 127.801 159.227 1.00 33.98 311 GLY B N 1
ATOM 4931 C CA . GLY B 1 331 ? -9.450 127.181 159.562 1.00 35.39 311 GLY B CA 1
ATOM 4932 C C . GLY B 1 331 ? -9.600 125.759 159.054 1.00 31.73 311 GLY B C 1
ATOM 4933 O O . GLY B 1 331 ? -10.525 125.076 159.499 1.00 32.80 311 GLY B O 1
ATOM 4934 N N . TYR B 1 332 ? -8.737 125.299 158.153 1.00 26.30 312 TYR B N 1
ATOM 4935 C CA . TYR B 1 332 ? -8.841 123.968 157.513 1.00 25.95 312 TYR B CA 1
ATOM 4936 C C . TYR B 1 332 ? -7.677 123.085 157.964 1.00 27.86 312 TYR B C 1
ATOM 4937 O O . TYR B 1 332 ? -7.647 121.917 157.576 1.00 30.62 312 TYR B O 1
ATOM 4946 N N . GLY B 1 333 ? -6.787 123.614 158.816 1.00 27.04 313 GLY B N 1
ATOM 4947 C CA . GLY B 1 333 ? -5.630 122.882 159.349 1.00 26.15 313 GLY B CA 1
ATOM 4948 C C . GLY B 1 333 ? -4.311 123.437 158.875 1.00 27.56 313 GLY B C 1
ATOM 4949 O O . GLY B 1 333 ? -4.268 124.111 157.839 1.00 32.14 313 GLY B O 1
ATOM 4950 N N . LYS B 1 334 ? -3.242 123.094 159.576 1.00 24.71 314 LYS B N 1
ATOM 4951 C CA . LYS B 1 334 ? -1.867 123.432 159.165 1.00 23.39 314 LYS B CA 1
ATOM 4952 C C . LYS B 1 334 ? -1.391 122.447 158.079 1.00 21.78 314 LYS B C 1
ATOM 4953 O O . LYS B 1 334 ? -1.849 121.276 158.037 1.00 24.83 314 LYS B O 1
ATOM 4959 N N . ILE B 1 335 ? -0.409 122.914 157.313 1.00 24.15 315 ILE B N 1
ATOM 4960 C CA . ILE B 1 335 ? 0.327 122.056 156.355 1.00 27.03 315 ILE B CA 1
ATOM 4961 C C . ILE B 1 335 ? 1.073 120.997 157.164 1.00 25.15 315 ILE B C 1
ATOM 4962 O O . ILE B 1 335 ? 1.789 121.358 158.089 1.00 27.17 315 ILE B O 1
ATOM 4967 N N . VAL B 1 336 ? 0.899 119.727 156.820 1.00 24.08 316 VAL B N 1
ATOM 4968 C CA . VAL B 1 336 ? 1.711 118.652 157.418 1.00 24.53 316 VAL B CA 1
ATOM 4969 C C . VAL B 1 336 ? 2.513 117.922 156.352 1.00 22.77 316 VAL B C 1
ATOM 4970 O O . VAL B 1 336 ? 3.387 117.159 156.753 1.00 33.16 316 VAL B O 1
ATOM 4974 N N . SER B 1 337 ? 2.274 118.169 155.055 1.00 24.54 317 SER B N 1
ATOM 4975 C CA . SER B 1 337 ? 3.226 117.716 154.017 1.00 26.87 317 SER B CA 1
ATOM 4976 C C . SER B 1 337 ? 4.478 118.604 154.085 1.00 26.27 317 SER B C 1
ATOM 4977 O O . SER B 1 337 ? 4.426 119.690 154.648 1.00 28.52 317 SER B O 1
ATOM 4980 N N . ASP B 1 338 ? 5.596 118.110 153.588 1.00 22.94 318 ASP B N 1
ATOM 4981 C CA . ASP B 1 338 ? 6.887 118.832 153.612 1.00 26.34 318 ASP B CA 1
ATOM 4982 C C . ASP B 1 338 ? 7.625 118.554 152.300 1.00 26.00 318 ASP B C 1
ATOM 4983 O O . ASP B 1 338 ? 7.243 117.609 151.575 1.00 26.32 318 ASP B O 1
ATOM 4988 N N . VAL B 1 339 ? 8.658 119.343 152.049 1.00 26.12 319 VAL B N 1
ATOM 4989 C CA . VAL B 1 339 ? 9.617 119.139 150.914 1.00 25.03 319 VAL B CA 1
ATOM 4990 C C . VAL B 1 339 ? 11.036 119.169 151.473 1.00 23.99 319 VAL B C 1
ATOM 4991 O O . VAL B 1 339 ? 11.907 119.737 150.847 1.00 23.80 319 VAL B O 1
ATOM 4995 N N . ALA B 1 340 ? 11.189 118.596 152.678 1.00 30.77 320 ALA B N 1
ATOM 4996 C CA . ALA B 1 340 ? 12.499 118.314 153.297 1.00 27.31 320 ALA B CA 1
ATOM 4997 C C . ALA B 1 340 ? 12.974 116.916 152.848 1.00 30.22 320 ALA B C 1
ATOM 4998 O O . ALA B 1 340 ? 12.620 115.918 153.467 1.00 28.16 320 ALA B O 1
ATOM 5000 N N . PHE B 1 341 ? 13.793 116.866 151.809 1.00 25.01 321 PHE B N 1
ATOM 5001 C CA . PHE B 1 341 ? 14.300 115.604 151.209 1.00 27.55 321 PHE B CA 1
ATOM 5002 C C . PHE B 1 341 ? 15.608 115.195 151.890 1.00 38.11 321 PHE B C 1
ATOM 5003 O O . PHE B 1 341 ? 16.257 116.018 152.581 1.00 35.02 321 PHE B O 1
#

Organism: Leishmania mexicana (strain MHOM/GT/2001/U1103) (NCBI:txid929439)

Foldseek 3Di:
DVCPPLDPQPFPCVVQVVVCVVDFDFDFKDFAAEAAQPPFFWFLKADWFADPHWIKIWTWTGHLQDDLQTKIFIWTAPDDSYTYGDVLADIGQFANKYWFDAPRKIKIKGKHFDDDPNHTDWIWIWIWIDHPRDTHTQATEDIPWGDWDWYQFPVRWIWIWTFVQIFIDTHNDPNPDYNVRRVPGHHADCVVVGPWDWFFQDWFQFPLRKIKGWMKTFDWDRDDVDHIATAIFTWIWIADPVRSYIHQIHTNGWLVQHPDDDASDPSQNTPWAWNAWDADPVQWIWTWTGGNVGTIMTITHHDSCPPVGDGPGGSHD/DFPQVCQVVVCVVDFDFDDKDFAAEADQPPFFWFLKAPWFADPHWIKIWTWTHHLQDDLQTKIFIWTAPDDSYTYGDVLADIGQFGNKYWFDAPRKIKIKGKHFDDDPNHTDWIWIWIWIGHRRDTHTQAIEDIPWGAWAWYQFPVRWIKIWTWPPPPVDTWIFIDTDRDPNVDYNVRRVPGHTAPCVVSGPWHWFFQDWFQFPLRKIKGFIWTWDWPDVTAIAIFTWIWIADPVRSYIHQIHGNGWLVQHPDDDASDPSQRTHKAWNAWDADPVQWIWTWIGGSVGTIMTTTHHDSCPPSGDGPTGRHD

InterPro domains:
  IPR015045 Mannosyltransferase/phosphorylase 1-like, Leishmania [PF08950] (17-311)
  IPR015045 Mannosyltransferase/phosphorylase 1-like, Leishmania [PTHR37036] (6-321)
  IPR023296 Glycosyl hydrolase, five-bladed beta-propeller domain superfamily [G3DSA:2.115.10.20] (13-321)
  IPR023296 Glycosyl hydrolase, five-bladed beta-propeller domain superfamily [SSF75005] (15-320)

CATH classification: 2.115.10.20